Protein AF-A0A7Y0BW74-F1 (afdb_monomer_lite)

Secondary structure (DSSP, 8-state):
----HHHHHHHHHHH-TTSHHHHHHHHHHHHHHHHH-TTTTT----HHHHIIIIIHHHHHHHHTTPPP--S-PPPPTHHHHHHHHHHHHHHHHT-GGGBSSPPP---SHHHHHHHH-TT-EEEEEE-TTS-EEEEEE-TTS-EEEEEEEPP-TT--TTSPPPSEEEEETTEEEEEE-S-SSB-GGGG-S--EEEEE-TTSPTTSTHHHHHHHHHHHHHHTT-EEPPPTT---HHHHHHHHHHHHHHHHHHT--TTB---HHHHH-BTTTTBPPPP-BTT-HHHHHHHHHHHHHHHHGGG---EEETTTTEEE-TT--B--HHHHHHHHHHSHHHHTT--HHHHHHHHHHHHHHHHHHHHTTSS---SSTTHHHHHHHHHHH-HHHHTT-BS-----------------PPPP------------------

Structure (mmCIF, N/CA/C/O backbone):
data_AF-A0A7Y0BW74-F1
#
_entry.id   AF-A0A7Y0BW74-F1
#
loop_
_atom_site.group_PDB
_atom_site.id
_atom_site.type_symbol
_atom_site.label_atom_id
_atom_site.label_alt_id
_atom_site.label_comp_id
_atom_site.label_asym_id
_atom_site.label_entity_id
_atom_site.label_seq_id
_atom_site.pdbx_PDB_ins_code
_atom_site.Cartn_x
_atom_site.Cartn_y
_atom_site.Cartn_z
_atom_site.occupancy
_atom_site.B_iso_or_equiv
_atom_site.auth_seq_id
_atom_site.auth_comp_id
_atom_site.auth_asym_id
_atom_site.auth_atom_id
_atom_site.pdbx_PDB_model_num
ATOM 1 N N . MET A 1 1 ? -33.503 -13.920 -23.268 1.00 33.66 1 MET A N 1
ATOM 2 C CA . MET A 1 1 ? -33.646 -12.452 -23.227 1.00 33.66 1 MET A CA 1
ATOM 3 C C . MET A 1 1 ? -32.477 -11.934 -22.401 1.00 33.66 1 MET A C 1
ATOM 5 O O . MET A 1 1 ? -32.473 -12.160 -21.200 1.00 33.66 1 MET A O 1
ATOM 9 N N . LEU A 1 2 ? -31.432 -11.406 -23.042 1.00 33.75 2 LEU A N 1
ATOM 10 C CA . LEU A 1 2 ? -30.313 -10.749 -22.356 1.00 33.75 2 LEU A CA 1
ATOM 11 C C . LEU A 1 2 ? -30.739 -9.292 -22.144 1.00 33.75 2 LEU A C 1
ATOM 13 O O . LEU A 1 2 ? -30.884 -8.572 -23.126 1.00 33.75 2 LEU A O 1
ATOM 17 N N . GLN A 1 3 ? -31.030 -8.896 -20.904 1.00 40.38 3 GLN A N 1
ATOM 18 C CA . GLN A 1 3 ? -31.227 -7.481 -20.572 1.00 40.38 3 GLN A CA 1
ATOM 19 C C . GLN A 1 3 ? -29.899 -6.744 -20.764 1.00 40.38 3 GLN A C 1
ATOM 21 O O . GLN A 1 3 ? -28.844 -7.281 -20.417 1.00 40.38 3 GLN A O 1
ATOM 26 N N . ALA A 1 4 ? -29.936 -5.537 -21.329 1.00 51.66 4 ALA A N 1
ATOM 27 C CA . ALA A 1 4 ? -28.738 -4.715 -21.474 1.00 51.66 4 ALA A CA 1
ATOM 28 C C . ALA A 1 4 ? -28.163 -4.370 -20.085 1.00 51.66 4 ALA A C 1
ATOM 30 O O . ALA A 1 4 ? -28.917 -4.182 -19.128 1.00 51.66 4 ALA A O 1
ATOM 31 N N . ALA A 1 5 ? -26.834 -4.264 -19.956 1.00 46.50 5 ALA A N 1
ATOM 32 C CA . ALA A 1 5 ? -26.169 -3.949 -18.680 1.00 46.50 5 ALA A CA 1
ATOM 33 C C . ALA A 1 5 ? -26.706 -2.652 -18.032 1.00 46.50 5 ALA A C 1
ATOM 35 O O . ALA A 1 5 ? -26.810 -2.542 -16.810 1.00 46.50 5 ALA A O 1
ATOM 36 N N . GLU A 1 6 ? -27.136 -1.708 -18.866 1.00 47.06 6 GLU A N 1
ATOM 37 C CA . GLU A 1 6 ? -27.760 -0.437 -18.492 1.00 47.06 6 GLU A CA 1
ATOM 38 C C . GLU A 1 6 ? -29.137 -0.628 -17.824 1.00 47.06 6 GLU A C 1
ATOM 40 O O . GLU A 1 6 ? -29.466 0.056 -16.853 1.00 47.06 6 GLU A O 1
ATOM 45 N N . GLU A 1 7 ? -29.927 -1.611 -18.269 1.00 53.19 7 GLU A N 1
ATOM 46 C CA . GLU A 1 7 ? -31.225 -1.951 -17.670 1.00 53.19 7 GLU A CA 1
ATOM 47 C C . GLU A 1 7 ? -31.065 -2.648 -16.317 1.00 53.19 7 GLU A C 1
ATOM 49 O O . GLU A 1 7 ? -31.866 -2.427 -15.400 1.00 53.19 7 GLU A O 1
ATOM 54 N N . VAL A 1 8 ? -30.016 -3.464 -16.171 1.00 58.16 8 VAL A N 1
ATOM 55 C CA . VAL A 1 8 ? -29.665 -4.127 -14.908 1.00 58.16 8 VAL A CA 1
ATOM 56 C C . VAL A 1 8 ? -29.240 -3.084 -13.879 1.00 58.16 8 VAL A C 1
ATOM 58 O O . VAL A 1 8 ? -29.783 -3.066 -12.773 1.00 58.16 8 VAL A O 1
ATOM 61 N N . LEU A 1 9 ? -28.347 -2.162 -14.252 1.00 56.31 9 LEU A N 1
ATOM 62 C CA . LEU A 1 9 ? -27.897 -1.092 -13.366 1.00 56.31 9 LEU A CA 1
ATOM 63 C C . LEU A 1 9 ? -29.050 -0.166 -12.958 1.00 5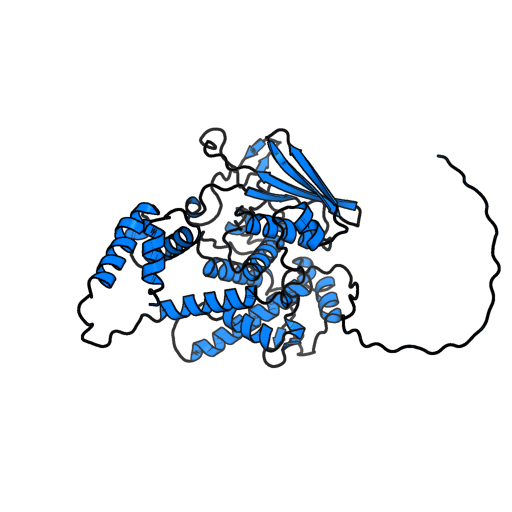6.31 9 LEU A C 1
ATOM 65 O O . LEU A 1 9 ? -29.216 0.116 -11.774 1.00 56.31 9 LEU A O 1
ATOM 69 N N . ALA A 1 10 ? -29.900 0.250 -13.899 1.00 57.62 10 ALA A N 1
ATOM 70 C CA . ALA A 1 10 ? -31.044 1.105 -13.588 1.00 57.62 10 ALA A CA 1
ATOM 71 C C . ALA A 1 10 ? -32.120 0.385 -12.751 1.00 57.62 10 ALA A C 1
ATOM 73 O O . ALA A 1 10 ? -32.849 1.010 -11.977 1.00 57.62 10 ALA A O 1
ATOM 74 N N . THR A 1 11 ? -32.239 -0.939 -12.881 1.00 63.84 11 THR A N 1
ATOM 75 C CA . THR A 1 11 ? -33.122 -1.753 -12.033 1.00 63.84 11 THR A CA 1
ATOM 76 C C . THR A 1 11 ? -32.561 -1.901 -10.624 1.00 63.84 11 THR A C 1
ATOM 78 O O . THR A 1 11 ? -33.311 -1.757 -9.656 1.00 63.84 11 THR A O 1
ATOM 81 N N . LEU A 1 12 ? -31.253 -2.113 -10.485 1.00 57.25 12 LEU A N 1
ATOM 82 C CA . LEU A 1 12 ? -30.584 -2.170 -9.187 1.00 57.25 12 LEU A CA 1
ATOM 83 C C . LEU A 1 12 ? -30.598 -0.809 -8.486 1.00 57.25 12 LEU A C 1
ATOM 85 O O . LEU A 1 12 ? -30.953 -0.755 -7.316 1.00 57.25 12 LEU A O 1
ATOM 89 N N . ALA A 1 13 ? -30.355 0.289 -9.203 1.00 62.06 13 ALA A N 1
ATOM 90 C CA . ALA A 1 13 ? -30.433 1.645 -8.660 1.00 62.06 13 ALA A CA 1
ATOM 91 C C . ALA A 1 13 ? -31.820 1.985 -8.089 1.00 62.06 13 ALA A C 1
ATOM 93 O O . ALA A 1 13 ? -31.925 2.667 -7.076 1.00 62.06 13 ALA A O 1
ATOM 94 N N . LYS A 1 14 ? -32.893 1.464 -8.699 1.00 58.03 14 LYS A N 1
ATOM 95 C CA . LYS A 1 14 ? -34.271 1.657 -8.224 1.00 58.03 14 LYS A CA 1
ATOM 96 C C . LYS A 1 14 ? -34.649 0.748 -7.051 1.00 58.03 14 LYS A C 1
ATOM 98 O O . LYS A 1 14 ? -35.427 1.149 -6.193 1.00 58.03 14 LYS A O 1
ATOM 103 N N . THR A 1 15 ? -34.200 -0.505 -7.067 1.00 62.25 15 THR A N 1
ATOM 104 C CA . THR A 1 15 ? -34.690 -1.545 -6.139 1.00 62.25 15 THR A CA 1
ATOM 105 C C . THR A 1 15 ? -33.768 -1.783 -4.949 1.00 62.25 15 THR A C 1
ATOM 107 O O . THR A 1 15 ? -34.232 -2.219 -3.898 1.00 62.25 15 THR A O 1
ATOM 110 N N . LYS A 1 16 ? -32.471 -1.510 -5.112 1.00 66.44 16 LYS A N 1
ATOM 111 C CA . LYS A 1 16 ? -31.407 -1.681 -4.119 1.00 66.44 16 LYS A CA 1
ATOM 112 C C . LYS A 1 16 ? -30.369 -0.554 -4.267 1.00 66.44 16 LYS A C 1
ATOM 114 O O . LYS A 1 16 ? -29.221 -0.842 -4.610 1.00 66.44 16 LYS A O 1
ATOM 119 N N . PRO A 1 17 ? -30.751 0.712 -4.019 1.00 56.50 17 PRO A N 1
ATOM 120 C CA . PRO A 1 17 ? -29.848 1.858 -4.168 1.00 56.50 17 PRO A CA 1
ATOM 121 C C . PRO A 1 17 ? -28.580 1.725 -3.311 1.00 56.50 17 PRO A C 1
ATOM 123 O O . PRO A 1 17 ? -27.503 2.142 -3.718 1.00 56.50 17 PRO A O 1
ATOM 126 N N . GLU A 1 18 ? -28.686 1.037 -2.172 1.00 59.88 18 GLU A N 1
ATOM 127 C CA . GLU A 1 18 ? -27.579 0.812 -1.241 1.00 59.88 18 GLU A CA 1
ATOM 128 C C . GLU A 1 18 ? -26.576 -0.271 -1.675 1.00 59.88 18 GLU A C 1
ATOM 130 O O . GLU A 1 18 ? -25.562 -0.475 -1.008 1.00 59.88 18 GLU A O 1
ATOM 135 N N . ALA A 1 19 ? -26.839 -1.006 -2.760 1.00 67.88 19 ALA A N 1
ATOM 136 C CA . ALA A 1 19 ? -25.950 -2.077 -3.197 1.00 67.88 19 ALA A CA 1
ATOM 137 C C . ALA A 1 19 ? -24.582 -1.517 -3.624 1.00 67.88 19 ALA A C 1
ATOM 139 O O . ALA A 1 19 ? -24.509 -0.577 -4.413 1.00 67.88 19 ALA A O 1
ATOM 140 N N . GLY A 1 20 ? -23.485 -2.147 -3.189 1.00 57.31 20 GLY A N 1
ATOM 141 C CA . GLY A 1 20 ? -22.126 -1.661 -3.472 1.00 57.31 20 GLY A CA 1
ATOM 142 C C . GLY A 1 20 ? -21.785 -1.520 -4.964 1.00 57.31 20 GLY A C 1
ATOM 143 O O . GLY A 1 20 ? -20.945 -0.705 -5.330 1.00 57.31 20 GLY A O 1
ATOM 144 N N . LEU A 1 21 ? -22.444 -2.273 -5.853 1.00 59.53 21 LEU A N 1
ATOM 145 C CA . LEU A 1 21 ? -22.320 -2.094 -7.309 1.00 59.53 21 LEU A CA 1
ATOM 146 C C . LEU A 1 21 ? -22.989 -0.795 -7.797 1.00 59.53 21 LEU A C 1
ATOM 148 O O . LEU A 1 21 ? -22.455 -0.111 -8.663 1.00 59.53 21 LEU A O 1
ATOM 152 N N . VAL A 1 22 ? -24.146 -0.448 -7.227 1.00 56.69 22 VAL A N 1
ATOM 153 C CA . VAL A 1 22 ? -24.892 0.774 -7.553 1.00 56.69 22 VAL A CA 1
ATOM 154 C C . VAL A 1 22 ? -24.129 1.997 -7.061 1.00 56.69 22 VAL A C 1
ATOM 156 O O . VAL A 1 22 ? -23.931 2.927 -7.835 1.00 56.69 22 VAL A O 1
ATOM 159 N N . LYS A 1 23 ? -23.618 1.960 -5.825 1.00 58.69 23 LYS A N 1
ATOM 160 C CA . LYS A 1 23 ? -22.783 3.034 -5.264 1.00 58.69 23 LYS A CA 1
ATOM 161 C C . LYS A 1 23 ? -21.541 3.300 -6.113 1.00 58.69 23 LYS A C 1
ATOM 163 O O . LYS A 1 23 ? -21.255 4.446 -6.439 1.00 58.69 23 LYS A O 1
ATOM 168 N N . ARG A 1 24 ? -20.859 2.239 -6.563 1.00 57.59 24 ARG A N 1
ATOM 169 C CA . ARG A 1 24 ? -19.709 2.343 -7.478 1.00 57.59 24 ARG A CA 1
ATOM 170 C C . ARG A 1 24 ? -20.079 2.985 -8.814 1.00 57.59 24 ARG A C 1
ATOM 172 O O . ARG A 1 24 ? -19.403 3.906 -9.257 1.00 57.59 24 ARG A O 1
ATOM 179 N N . ALA A 1 25 ? -21.175 2.556 -9.434 1.00 60.97 25 ALA A N 1
ATOM 180 C CA . ALA A 1 25 ? -21.630 3.156 -10.685 1.00 60.97 25 ALA A CA 1
ATOM 181 C C . ALA A 1 25 ? -22.036 4.633 -10.520 1.00 60.97 25 ALA A C 1
ATOM 183 O O . ALA A 1 25 ? -21.760 5.453 -11.392 1.00 60.97 25 ALA A O 1
ATOM 184 N N . ILE A 1 26 ? -22.655 4.987 -9.391 1.00 66.25 26 ILE A N 1
ATOM 185 C CA . ILE A 1 26 ? -23.014 6.368 -9.052 1.00 66.25 26 ILE A CA 1
ATOM 186 C C . ILE A 1 26 ? -21.767 7.230 -8.864 1.00 66.25 26 ILE A C 1
ATOM 188 O O . ILE A 1 26 ? -21.727 8.331 -9.408 1.00 66.25 26 ILE A O 1
ATOM 192 N N . ALA A 1 27 ? -20.748 6.734 -8.157 1.00 59.88 27 ALA A N 1
ATOM 193 C CA . ALA A 1 27 ? -19.484 7.443 -7.972 1.00 59.88 27 ALA A CA 1
ATOM 194 C C . ALA A 1 27 ? -18.805 7.748 -9.320 1.00 59.88 27 ALA A C 1
ATOM 196 O O . ALA A 1 27 ? -18.404 8.885 -9.566 1.00 59.88 27 ALA A O 1
ATOM 197 N N . VAL A 1 28 ? -18.787 6.780 -10.245 1.00 62.31 28 VAL A N 1
ATOM 198 C CA . VAL A 1 28 ? -18.256 6.974 -11.608 1.00 62.31 28 VAL A CA 1
ATOM 199 C C . VAL A 1 28 ? -19.050 8.038 -12.377 1.00 62.31 28 VAL A C 1
ATOM 201 O O . VAL A 1 28 ? -18.468 8.934 -12.989 1.00 62.31 28 VAL A O 1
ATOM 204 N N . ILE A 1 29 ? -20.386 7.990 -12.319 1.00 65.56 29 ILE A N 1
ATOM 205 C CA . ILE A 1 29 ? -21.251 8.989 -12.968 1.00 65.56 29 ILE A CA 1
ATOM 206 C C . ILE A 1 29 ? -21.039 10.380 -12.350 1.00 65.56 29 ILE A C 1
ATOM 208 O O . ILE A 1 29 ? -20.969 11.373 -13.077 1.00 65.56 29 ILE A O 1
ATOM 212 N N . ARG A 1 30 ? -20.907 10.469 -11.020 1.00 71.56 30 ARG A N 1
ATOM 213 C CA . ARG A 1 30 ? -20.636 11.717 -10.292 1.00 71.56 30 ARG A CA 1
ATOM 214 C C . ARG A 1 30 ? -19.320 12.337 -10.743 1.00 71.56 30 ARG A C 1
ATOM 216 O O . ARG A 1 30 ? -19.302 13.523 -11.075 1.00 71.56 30 ARG A O 1
ATOM 223 N N . ALA A 1 31 ? -18.252 11.544 -10.769 1.00 62.69 31 ALA A N 1
ATOM 224 C CA . ALA A 1 31 ? -16.931 11.988 -11.196 1.00 62.69 31 ALA A CA 1
ATOM 225 C C . ALA A 1 31 ? -16.982 12.547 -12.626 1.00 62.69 31 ALA A C 1
ATOM 227 O O . ALA A 1 31 ? -16.576 13.686 -12.861 1.00 62.69 31 ALA A O 1
ATOM 228 N N . TRP A 1 32 ? -17.614 11.813 -13.549 1.00 72.56 32 TRP A N 1
ATOM 229 C CA . TRP A 1 32 ? -17.764 12.244 -14.938 1.00 72.56 32 TRP A CA 1
ATOM 230 C C . TRP A 1 32 ? -18.530 13.569 -15.073 1.00 72.56 32 TRP A C 1
ATOM 232 O O . TRP A 1 32 ? -18.088 14.473 -15.788 1.00 72.56 32 TRP A O 1
ATOM 242 N N . LEU A 1 33 ? -19.658 13.714 -14.365 1.00 70.06 33 LEU A N 1
ATOM 243 C CA . LEU A 1 33 ? -20.484 14.926 -14.410 1.00 70.06 33 LEU A CA 1
ATOM 244 C C . LEU A 1 33 ? -19.724 16.156 -13.901 1.00 70.06 33 LEU A C 1
ATOM 246 O O . LEU A 1 33 ? -19.844 17.229 -14.491 1.00 70.06 33 LEU A O 1
ATOM 250 N N . ARG A 1 34 ? -18.930 16.016 -12.835 1.00 68.00 34 ARG A N 1
ATOM 251 C CA . ARG A 1 34 ? -18.133 17.118 -12.269 1.00 68.00 34 ARG A CA 1
ATOM 252 C C . ARG A 1 34 ? -16.980 17.539 -13.175 1.00 68.00 34 ARG A C 1
ATOM 254 O O . ARG A 1 34 ? -16.661 18.725 -13.242 1.00 68.00 34 ARG A O 1
ATOM 261 N N . GLU A 1 35 ? -16.377 16.582 -13.869 1.00 67.06 35 GLU A N 1
ATOM 262 C CA . GLU A 1 35 ? -15.275 16.832 -14.794 1.00 67.06 35 GLU A CA 1
ATOM 263 C C . GLU A 1 35 ? -15.744 17.533 -16.078 1.00 67.06 35 GLU A C 1
ATOM 265 O O . GLU A 1 35 ? -15.104 18.477 -16.543 1.00 67.06 35 GLU A O 1
ATOM 270 N N . HIS A 1 36 ? -16.889 17.121 -16.629 1.00 68.81 36 HIS A N 1
ATOM 271 C CA . HIS A 1 36 ? -17.307 17.525 -17.976 1.00 68.81 36 HIS A CA 1
ATOM 272 C C . HIS A 1 36 ? -18.363 18.627 -18.006 1.00 68.81 36 HIS A C 1
ATOM 274 O O . HIS A 1 36 ? -18.566 19.261 -19.043 1.00 68.81 36 HIS A O 1
ATOM 280 N N . ILE A 1 37 ? -19.043 18.883 -16.888 1.00 66.69 37 ILE A N 1
ATOM 281 C CA . ILE A 1 37 ? -20.088 19.900 -16.814 1.00 66.69 37 ILE A CA 1
ATOM 282 C C . ILE A 1 37 ? -19.661 20.960 -15.793 1.00 66.69 37 ILE A C 1
ATOM 284 O O . ILE A 1 37 ? -19.783 20.743 -14.585 1.00 66.69 37 ILE A O 1
ATOM 288 N N . PRO A 1 38 ? -19.217 22.150 -16.250 1.00 63.53 38 PRO A N 1
ATOM 289 C CA . PRO A 1 38 ? -18.723 23.217 -15.375 1.00 63.53 38 PRO A CA 1
ATOM 290 C C . PRO A 1 38 ? -19.700 23.629 -14.268 1.00 63.53 38 PRO A C 1
ATOM 292 O O . PRO A 1 38 ? -19.272 24.056 -13.199 1.00 63.53 38 PRO A O 1
ATOM 295 N N . ALA A 1 39 ? -21.007 23.471 -14.503 1.00 66.44 39 ALA A N 1
ATOM 296 C CA . ALA A 1 39 ? -22.043 23.744 -13.514 1.00 66.44 39 ALA A CA 1
ATOM 297 C C . ALA A 1 39 ? -22.005 22.783 -12.310 1.00 66.44 39 ALA A C 1
ATOM 299 O O . ALA A 1 39 ? -22.380 23.193 -11.217 1.00 66.44 39 ALA A O 1
ATOM 300 N N . PHE A 1 40 ? -21.537 21.540 -12.481 1.00 62.34 40 PHE A N 1
ATOM 301 C CA . PHE A 1 40 ? -21.518 20.516 -11.429 1.00 62.34 40 PHE A CA 1
ATOM 302 C C . PHE A 1 40 ? -20.201 20.433 -10.656 1.00 62.34 40 PHE A C 1
ATOM 304 O O . PHE A 1 40 ? -20.177 19.820 -9.592 1.00 62.34 40 PHE A O 1
ATOM 311 N N . LYS A 1 41 ? -19.138 21.102 -11.120 1.00 59.66 41 LYS A N 1
ATOM 312 C CA . LYS A 1 41 ? -17.783 21.049 -10.543 1.00 59.66 41 LYS A CA 1
ATOM 313 C C . LYS A 1 41 ? -17.720 21.311 -9.027 1.00 59.66 41 LYS A C 1
ATOM 315 O O . LYS A 1 41 ? -16.879 20.728 -8.358 1.00 59.66 41 LYS A O 1
ATOM 320 N N . ASN A 1 42 ? -18.630 22.134 -8.495 1.00 58.31 42 ASN A N 1
ATOM 321 C CA . ASN A 1 42 ? -18.670 22.527 -7.078 1.00 58.31 42 ASN A CA 1
ATOM 322 C C . ASN A 1 42 ? -19.998 22.173 -6.375 1.00 58.31 42 ASN A C 1
ATOM 324 O O . ASN A 1 42 ? -20.281 22.702 -5.301 1.00 58.31 42 ASN A O 1
ATOM 328 N N . LEU A 1 43 ? -20.854 21.345 -6.984 1.00 55.44 43 LEU A N 1
ATOM 329 C CA . LEU A 1 43 ? -22.141 20.971 -6.391 1.00 55.44 43 LEU A CA 1
ATOM 330 C C . LEU A 1 43 ? -22.002 19.693 -5.552 1.00 55.44 43 LEU A C 1
ATOM 332 O O . LEU A 1 43 ? -21.530 18.651 -6.025 1.00 55.44 43 LEU A O 1
ATOM 336 N N . ALA A 1 44 ? -22.462 19.769 -4.302 1.00 56.78 44 ALA A N 1
ATOM 337 C CA . ALA A 1 44 ? -22.776 18.582 -3.519 1.00 56.78 44 ALA A CA 1
ATOM 338 C C . ALA A 1 44 ? -23.921 17.851 -4.232 1.00 56.78 44 ALA A C 1
ATOM 340 O O . ALA A 1 44 ? -24.967 18.449 -4.474 1.00 56.78 44 ALA A O 1
ATOM 341 N N . MET A 1 45 ? -23.695 16.598 -4.629 1.00 63.88 45 MET A N 1
ATOM 342 C CA . MET A 1 45 ? -24.645 15.832 -5.436 1.00 63.88 45 MET A CA 1
ATOM 343 C C . MET A 1 45 ? -24.824 14.464 -4.789 1.00 63.88 45 MET A C 1
ATOM 345 O O . MET A 1 45 ? -23.916 13.629 -4.829 1.00 63.88 45 MET A O 1
ATOM 349 N N . THR A 1 46 ? -25.967 14.260 -4.138 1.00 65.81 46 THR A N 1
ATOM 350 C CA . THR A 1 46 ? -26.237 13.037 -3.370 1.00 65.81 46 THR A CA 1
ATOM 351 C C . THR A 1 46 ? -26.503 11.850 -4.297 1.00 65.81 46 THR A C 1
ATOM 353 O O . THR A 1 46 ? -26.893 12.033 -5.453 1.00 65.81 46 THR A O 1
ATOM 356 N N . ASP A 1 47 ? -26.301 10.623 -3.805 1.00 56.56 47 ASP A N 1
ATOM 357 C CA . ASP A 1 47 ? -26.612 9.394 -4.555 1.00 56.56 47 ASP A CA 1
ATOM 358 C C . ASP A 1 47 ? -28.066 9.407 -5.069 1.00 56.56 47 ASP A C 1
ATOM 360 O O . ASP A 1 47 ? -28.317 9.129 -6.243 1.00 56.56 47 ASP A O 1
ATOM 364 N N . ASP A 1 48 ? -29.014 9.842 -4.231 1.00 56.88 48 ASP A N 1
ATOM 365 C CA . ASP A 1 48 ? -30.438 9.957 -4.574 1.00 56.88 48 ASP A CA 1
ATOM 366 C C . ASP A 1 48 ? -30.712 10.961 -5.701 1.00 56.88 48 ASP A C 1
ATOM 368 O O . ASP A 1 48 ? -31.552 10.714 -6.576 1.00 56.88 48 ASP A O 1
ATOM 372 N N . GLU A 1 49 ? -30.005 12.095 -5.718 1.00 59.62 49 GLU A N 1
ATOM 373 C CA . GLU A 1 49 ? -30.125 13.071 -6.800 1.00 59.62 49 GLU A CA 1
ATOM 374 C C . GLU A 1 49 ? -29.589 12.511 -8.117 1.00 59.62 49 GLU A C 1
ATOM 376 O O . GLU A 1 49 ? -30.198 12.737 -9.166 1.00 59.62 49 GLU A O 1
ATOM 381 N N . ILE A 1 50 ? -28.506 11.731 -8.074 1.00 64.00 50 ILE A N 1
ATOM 382 C CA . ILE A 1 50 ? -27.930 11.085 -9.259 1.00 64.00 50 ILE A CA 1
ATOM 383 C C . ILE A 1 50 ? -28.875 10.019 -9.809 1.00 64.00 50 ILE A C 1
ATOM 385 O O . ILE A 1 50 ? -29.195 10.020 -11.005 1.00 64.00 50 ILE A O 1
ATOM 389 N N . ILE A 1 51 ? -29.384 9.151 -8.932 1.00 56.81 51 ILE A N 1
ATOM 390 C CA . ILE A 1 51 ? -30.353 8.115 -9.291 1.00 56.81 51 ILE A CA 1
ATOM 391 C C . ILE A 1 51 ? -31.585 8.756 -9.936 1.00 56.81 51 ILE A C 1
ATOM 393 O O . ILE A 1 51 ? -31.999 8.365 -11.029 1.00 56.81 51 ILE A O 1
ATOM 397 N N . THR A 1 52 ? -32.147 9.780 -9.296 1.00 52.09 52 THR A N 1
ATOM 398 C CA . THR A 1 52 ? -33.433 10.354 -9.704 1.00 52.09 52 THR A CA 1
ATOM 399 C C . THR A 1 52 ? -33.328 11.242 -10.940 1.00 52.09 52 THR A C 1
ATOM 401 O O . THR A 1 52 ? -34.230 11.222 -11.779 1.00 52.09 52 THR A O 1
ATOM 404 N N . ARG A 1 53 ? -32.254 12.031 -11.077 1.00 54.03 53 ARG A N 1
ATOM 405 C CA . ARG A 1 53 ? -32.132 13.033 -12.151 1.00 54.03 53 ARG A CA 1
ATOM 406 C C . ARG A 1 53 ? -31.388 12.541 -13.384 1.00 54.03 53 ARG A C 1
ATOM 408 O O . ARG A 1 53 ? -31.600 13.107 -14.452 1.00 54.03 53 ARG A O 1
ATOM 415 N N . PHE A 1 54 ? -30.558 11.506 -13.263 1.00 61.88 54 PHE A N 1
ATOM 416 C CA . PHE A 1 54 ? -29.725 11.037 -14.372 1.00 61.88 54 PHE A CA 1
ATOM 417 C C . PHE A 1 54 ? -29.998 9.573 -14.725 1.00 61.88 54 PHE A C 1
ATOM 419 O O . PHE A 1 54 ? -30.275 9.274 -15.885 1.00 61.88 54 PHE A O 1
ATOM 426 N N . ILE A 1 55 ? -30.019 8.667 -13.742 1.00 63.25 55 ILE A N 1
ATOM 427 C CA . ILE A 1 55 ? -30.145 7.222 -14.010 1.00 63.25 55 ILE A CA 1
ATOM 428 C C . ILE A 1 55 ? -31.582 6.835 -14.405 1.00 63.25 55 ILE A C 1
ATOM 430 O O . ILE A 1 55 ? -31.793 6.179 -15.428 1.00 63.25 55 ILE A O 1
ATOM 434 N N . LEU A 1 56 ? -32.595 7.256 -13.639 1.00 62.03 56 LEU A N 1
ATOM 435 C CA . LEU A 1 56 ? -33.999 6.936 -13.939 1.00 62.03 56 LEU A CA 1
ATOM 436 C C . LEU A 1 56 ? -34.505 7.563 -15.258 1.00 62.03 56 LEU A C 1
ATOM 438 O O . LEU A 1 56 ? -35.211 6.871 -16.001 1.00 62.03 56 LEU A O 1
ATOM 442 N N . PRO A 1 57 ? -34.157 8.817 -15.614 1.00 55.91 57 PRO A N 1
ATOM 443 C CA . PRO A 1 57 ? -34.541 9.396 -16.901 1.00 55.91 57 PRO A CA 1
ATOM 444 C C . PRO A 1 57 ? -33.857 8.728 -18.099 1.00 55.91 57 PRO A C 1
ATOM 446 O O . PRO A 1 57 ? -34.518 8.516 -19.116 1.00 55.91 57 PRO A O 1
ATOM 449 N N . ALA A 1 58 ? -32.582 8.337 -17.977 1.00 56.53 58 ALA A N 1
ATOM 450 C CA . ALA A 1 58 ? -31.859 7.619 -19.031 1.00 56.53 58 ALA A CA 1
ATOM 451 C C . ALA A 1 58 ? -32.503 6.257 -19.341 1.00 56.53 58 ALA A C 1
ATOM 453 O O . ALA A 1 58 ? -32.723 5.923 -20.504 1.00 56.53 58 ALA A O 1
ATOM 454 N N . ARG A 1 59 ? -32.932 5.520 -18.308 1.00 56.09 59 ARG A N 1
ATOM 455 C CA . ARG A 1 59 ? -33.712 4.282 -18.470 1.00 56.09 59 ARG A CA 1
ATOM 456 C C . ARG A 1 59 ? -35.007 4.512 -19.251 1.00 56.09 59 ARG A C 1
ATOM 458 O O . ARG A 1 59 ? -35.297 3.772 -20.183 1.00 56.09 59 ARG A O 1
ATOM 465 N N . LYS A 1 60 ? -35.772 5.553 -18.904 1.00 55.41 60 LYS A N 1
ATOM 466 C CA . LYS A 1 60 ? -37.030 5.889 -19.593 1.00 55.41 60 LYS A CA 1
ATOM 467 C C . LYS A 1 60 ? -36.807 6.231 -21.074 1.00 55.41 60 LYS A C 1
ATOM 469 O O . LYS A 1 60 ? -37.695 5.999 -21.889 1.00 55.41 60 LYS A O 1
ATOM 474 N N . HIS A 1 61 ? -35.639 6.771 -21.421 1.00 52.84 61 HIS A N 1
ATOM 475 C CA . HIS A 1 61 ? -35.249 7.056 -22.802 1.00 52.84 61 HIS A CA 1
ATOM 476 C C . HIS A 1 61 ? -34.942 5.778 -23.607 1.00 52.84 61 HIS A C 1
ATOM 478 O O . HIS A 1 61 ? -35.312 5.693 -24.776 1.00 52.84 61 HIS A O 1
ATOM 484 N N . ILE A 1 62 ? -34.338 4.771 -22.968 1.00 53.19 62 ILE A N 1
ATOM 485 C CA . ILE A 1 62 ? -34.030 3.459 -23.564 1.00 53.19 62 ILE A CA 1
ATOM 486 C C . ILE A 1 62 ? -35.301 2.603 -23.697 1.00 53.19 62 ILE A C 1
ATOM 488 O O . ILE A 1 62 ? -35.586 2.084 -24.772 1.00 53.19 62 ILE A O 1
ATOM 492 N N . GLU A 1 63 ? -36.124 2.533 -22.644 1.00 53.09 63 GLU A N 1
ATOM 493 C CA . GLU A 1 63 ? -37.408 1.808 -22.647 1.00 53.09 63 GLU A CA 1
ATOM 494 C C . GLU A 1 63 ? -38.446 2.442 -23.594 1.00 53.09 63 GLU A C 1
ATOM 496 O O . GLU A 1 63 ? -39.375 1.773 -24.043 1.00 53.09 63 GLU A O 1
ATOM 501 N N . GLY A 1 64 ? -38.301 3.737 -23.896 1.00 50.91 64 GLY A N 1
ATOM 502 C CA . GLY A 1 64 ? -39.211 4.499 -24.750 1.00 50.91 64 GLY A CA 1
ATOM 503 C C . GLY A 1 64 ? -38.879 4.488 -26.244 1.00 50.91 64 GLY A C 1
ATOM 504 O O . GLY A 1 64 ? -39.663 5.047 -27.006 1.00 50.91 64 GLY A O 1
ATOM 505 N N . GLY A 1 65 ? -37.753 3.894 -26.663 1.00 43.66 65 GLY A N 1
ATOM 506 C CA . GLY A 1 65 ? -37.290 3.932 -28.054 1.00 43.66 65 GLY A CA 1
ATOM 507 C C . GLY A 1 65 ? -37.061 5.366 -28.545 1.00 43.66 65 GLY A C 1
ATOM 508 O O . GLY A 1 65 ? -37.888 5.925 -29.263 1.00 43.66 65 GLY A O 1
ATOM 509 N N . GLY A 1 66 ? -35.951 5.988 -28.133 1.00 42.84 66 GLY A N 1
ATOM 510 C CA . GLY A 1 66 ? -35.535 7.296 -28.654 1.00 42.84 66 GLY A CA 1
ATOM 511 C C . GLY A 1 66 ? -35.418 7.305 -30.191 1.00 42.84 66 GLY A C 1
ATOM 512 O O . GLY A 1 66 ? -35.137 6.261 -30.784 1.00 42.84 66 GLY A O 1
ATOM 513 N N . PRO A 1 67 ? -35.653 8.455 -30.857 1.00 36.97 67 PRO A N 1
ATOM 514 C CA . PRO A 1 67 ? -35.648 8.537 -32.316 1.00 36.97 67 PRO A CA 1
ATOM 515 C C . PRO A 1 67 ? -34.300 8.083 -32.887 1.00 36.97 67 PRO A C 1
ATOM 517 O O . PRO A 1 67 ? -33.250 8.427 -32.343 1.00 36.97 67 PRO A O 1
ATOM 520 N N . GLU A 1 68 ? -34.343 7.319 -33.985 1.00 35.94 68 GLU A N 1
ATOM 521 C CA . GLU A 1 68 ? -33.153 6.839 -34.694 1.00 35.94 68 GLU A CA 1
ATOM 522 C C . GLU A 1 68 ? -32.148 7.980 -34.930 1.00 35.94 68 GLU A C 1
ATOM 524 O O . GLU A 1 68 ? -32.534 9.048 -35.426 1.00 35.94 68 GLU A O 1
ATOM 529 N N . PRO A 1 69 ? -30.852 7.775 -34.627 1.00 39.28 69 PRO A N 1
ATOM 530 C CA . PRO A 1 69 ? -29.828 8.763 -34.911 1.00 39.28 69 PRO A CA 1
ATOM 531 C C . PRO A 1 69 ? -29.610 8.836 -36.427 1.00 39.28 69 PRO A C 1
ATOM 533 O O . PRO A 1 69 ? -28.854 8.063 -37.016 1.00 39.28 69 PRO A O 1
ATOM 536 N N . GLN A 1 70 ? -30.279 9.786 -37.079 1.00 34.78 70 GLN A N 1
ATOM 537 C CA . GLN A 1 70 ? -29.908 10.215 -38.422 1.00 34.78 70 GLN A CA 1
ATOM 538 C C . GLN A 1 70 ? -28.562 10.942 -38.356 1.00 34.78 70 GLN A C 1
ATOM 540 O O . GLN A 1 70 ? -28.462 12.050 -37.834 1.00 34.78 70 GLN A O 1
ATOM 545 N N . GLY A 1 71 ? -27.535 10.315 -38.928 1.00 32.69 71 GLY A N 1
ATOM 546 C CA . GLY A 1 71 ? -26.212 10.905 -39.128 1.00 32.69 71 GLY A CA 1
ATOM 547 C C . GLY A 1 71 ? -25.166 10.345 -38.169 1.00 32.69 71 GLY A C 1
ATOM 548 O O . GLY A 1 71 ? -25.281 10.489 -36.956 1.00 32.69 71 GLY A O 1
ATOM 549 N N . GLY A 1 72 ? -24.134 9.711 -38.735 1.00 37.69 72 GLY A N 1
ATOM 550 C CA . GLY A 1 72 ? -23.025 9.078 -38.021 1.00 37.69 72 GLY A CA 1
ATOM 551 C C . GLY A 1 72 ? -22.271 10.028 -37.090 1.00 37.69 72 GLY A C 1
ATOM 552 O O . GLY A 1 72 ? -21.275 10.634 -37.476 1.00 37.69 72 GLY A O 1
ATOM 553 N N . GLN A 1 73 ? -22.733 10.119 -35.849 1.00 32.41 73 GLN A N 1
ATOM 554 C CA . GLN A 1 73 ? -22.003 10.714 -34.739 1.00 32.41 73 GLN A CA 1
ATOM 555 C C . GLN A 1 73 ? -21.094 9.632 -34.129 1.00 32.41 73 GLN A C 1
ATOM 557 O O . GLN A 1 73 ? -21.577 8.544 -33.801 1.00 32.41 73 GLN A O 1
ATOM 562 N N . PRO A 1 74 ? -19.780 9.877 -33.999 1.00 36.16 74 PRO A N 1
ATOM 563 C CA . PRO A 1 74 ? -18.866 8.913 -33.405 1.00 36.16 74 PRO A CA 1
ATOM 564 C C . PRO A 1 74 ? -19.183 8.725 -31.916 1.00 36.16 74 PRO A C 1
ATOM 566 O O . PRO A 1 74 ? -19.319 9.691 -31.169 1.00 36.16 74 PRO A O 1
ATOM 569 N N . VAL A 1 75 ? -19.248 7.469 -31.472 1.00 38.62 75 VAL A N 1
ATOM 570 C CA . VAL A 1 75 ? -19.171 7.115 -30.045 1.00 38.62 75 VAL A CA 1
ATOM 571 C C . VAL A 1 75 ? -17.898 7.748 -29.454 1.00 38.62 75 VAL A C 1
ATOM 573 O O . VAL A 1 75 ? -16.824 7.545 -30.029 1.00 38.62 75 VAL A O 1
ATOM 576 N N . PRO A 1 76 ? -17.972 8.517 -28.349 1.00 36.31 76 PRO A N 1
ATOM 577 C CA . PRO A 1 76 ? -16.822 9.249 -27.824 1.00 36.31 76 PRO A CA 1
ATOM 578 C C . PRO A 1 76 ? -15.682 8.297 -27.430 1.00 36.31 76 PRO A C 1
ATOM 580 O O . PRO A 1 76 ? -15.871 7.352 -26.664 1.00 36.31 76 PRO A O 1
ATOM 583 N N . ALA A 1 77 ? -14.480 8.563 -27.950 1.00 40.78 77 ALA A N 1
ATOM 584 C CA . ALA A 1 77 ? -13.282 7.732 -27.782 1.00 40.78 77 ALA A CA 1
ATOM 585 C C . ALA A 1 77 ? -12.843 7.540 -26.312 1.00 40.78 77 ALA A C 1
ATOM 587 O O . ALA A 1 77 ? -12.211 6.537 -25.994 1.00 40.78 77 ALA A O 1
ATOM 588 N N . PHE A 1 78 ? -13.239 8.443 -25.410 1.00 33.84 78 PHE A N 1
ATOM 589 C CA . PHE A 1 78 ? -12.912 8.400 -23.979 1.00 33.84 78 PHE A CA 1
ATOM 590 C C . PHE A 1 78 ? -13.557 7.238 -23.208 1.00 33.84 78 PHE A C 1
ATOM 592 O O . PHE A 1 78 ? -12.988 6.755 -22.235 1.00 33.84 78 PHE A O 1
ATOM 599 N N . ASN A 1 79 ? -14.715 6.728 -23.644 1.00 41.69 79 ASN A N 1
ATOM 600 C CA . ASN A 1 79 ? -15.329 5.584 -22.958 1.00 41.69 79 ASN A CA 1
ATOM 601 C C . ASN A 1 79 ? -14.550 4.279 -23.225 1.00 41.69 79 ASN A C 1
ATOM 603 O O . ASN A 1 79 ? -14.595 3.338 -22.438 1.00 41.69 79 ASN A O 1
ATOM 607 N N . ARG A 1 80 ? -13.789 4.225 -24.329 1.00 45.31 80 ARG A N 1
ATOM 608 C CA . ARG A 1 80 ? -12.951 3.069 -24.679 1.00 45.31 80 ARG A CA 1
ATOM 609 C C . ARG A 1 80 ? -11.651 3.023 -23.876 1.00 45.31 80 ARG A C 1
ATOM 611 O O . ARG A 1 80 ? -11.244 1.931 -23.499 1.00 45.31 80 ARG A O 1
ATOM 618 N N . THR A 1 81 ? -11.026 4.169 -23.597 1.00 54.38 81 THR A N 1
ATOM 619 C CA . THR A 1 81 ? -9.759 4.230 -22.846 1.00 54.38 81 THR A CA 1
ATOM 620 C C . THR A 1 81 ? 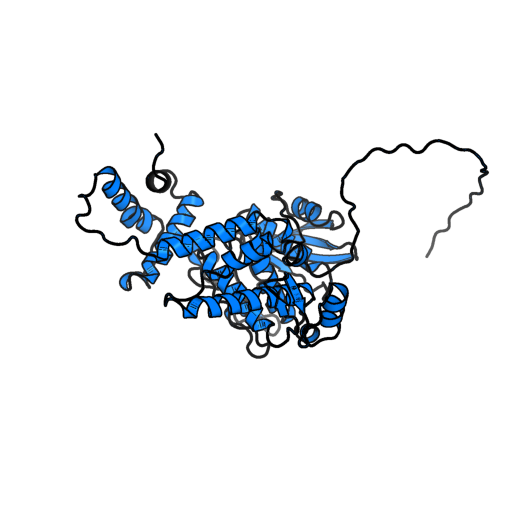-9.949 3.854 -21.377 1.00 54.38 81 THR A C 1
ATOM 622 O O . THR A 1 81 ? -9.184 3.048 -20.863 1.00 54.38 81 THR A O 1
ATOM 625 N N . ASN A 1 82 ? -11.015 4.331 -20.723 1.00 62.97 82 ASN A N 1
ATOM 626 C CA . ASN A 1 82 ? -11.313 3.940 -19.338 1.00 62.97 82 ASN A CA 1
ATOM 627 C C . ASN A 1 82 ? -11.698 2.449 -19.240 1.00 62.97 82 ASN A C 1
ATOM 629 O O . ASN A 1 82 ? -11.208 1.731 -18.377 1.00 62.97 82 ASN A O 1
ATOM 633 N N . THR A 1 83 ? -12.482 1.942 -20.201 1.00 72.50 83 THR A N 1
ATOM 634 C CA . THR A 1 83 ? -12.805 0.503 -20.278 1.00 72.50 83 THR A CA 1
ATOM 635 C C . THR A 1 83 ? -11.547 -0.359 -20.472 1.00 72.50 83 THR A C 1
ATOM 637 O O . THR A 1 83 ? -11.436 -1.429 -19.880 1.00 72.50 83 THR A O 1
ATOM 640 N N . SER A 1 84 ? -10.583 0.096 -21.280 1.00 78.19 84 SER A N 1
ATOM 641 C CA . SER A 1 84 ? -9.301 -0.596 -21.480 1.00 78.19 84 SER A CA 1
ATOM 642 C C . SER A 1 84 ? -8.492 -0.676 -20.185 1.00 78.19 84 SER A C 1
ATOM 644 O O . SER A 1 84 ? -8.114 -1.772 -19.772 1.00 78.19 84 SER A O 1
ATOM 646 N N . ALA A 1 85 ? -8.327 0.454 -19.493 1.00 81.56 85 ALA A N 1
ATOM 647 C CA . ALA A 1 85 ? -7.565 0.517 -18.252 1.00 81.56 85 ALA A CA 1
ATOM 648 C C . ALA A 1 85 ? -8.209 -0.333 -17.143 1.00 81.56 85 ALA A C 1
ATOM 650 O O . ALA A 1 85 ? -7.512 -1.022 -16.400 1.00 81.56 85 ALA A O 1
ATOM 651 N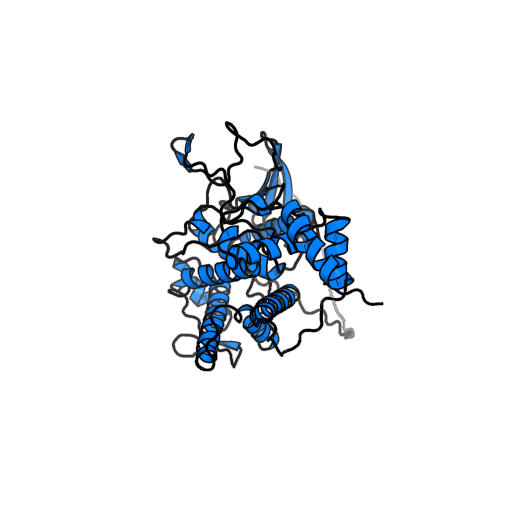 N . GLN A 1 86 ? -9.543 -0.352 -17.068 1.00 85.31 86 GLN A N 1
ATOM 652 C CA . GLN A 1 86 ? -10.291 -1.216 -16.150 1.00 85.31 86 GLN A CA 1
ATOM 653 C C . GLN A 1 86 ? -10.095 -2.704 -16.461 1.00 85.31 86 GLN A C 1
ATOM 655 O O . GLN A 1 86 ? -9.845 -3.490 -15.548 1.00 85.31 86 GLN A O 1
ATOM 660 N N . ASN A 1 87 ? -10.146 -3.097 -17.737 1.00 83.31 87 ASN A N 1
ATOM 661 C CA . ASN A 1 87 ? -9.872 -4.477 -18.144 1.00 83.31 87 ASN A CA 1
ATOM 662 C C . ASN A 1 87 ? -8.424 -4.878 -17.832 1.00 83.31 87 ASN A C 1
ATOM 664 O O . ASN A 1 87 ? -8.177 -5.989 -17.366 1.00 83.31 87 ASN A O 1
ATOM 668 N N . ALA A 1 88 ? -7.467 -3.976 -18.064 1.00 84.38 88 ALA A N 1
ATOM 669 C CA . ALA A 1 88 ? -6.068 -4.206 -17.732 1.00 84.38 88 ALA A CA 1
ATOM 670 C C . ALA A 1 88 ? -5.882 -4.370 -16.219 1.00 84.38 88 ALA A C 1
ATOM 672 O O . ALA A 1 88 ? -5.252 -5.329 -15.777 1.00 84.38 88 ALA A O 1
ATOM 673 N N . LEU A 1 89 ? -6.491 -3.495 -15.414 1.00 88.94 89 LEU A N 1
ATOM 674 C CA . LEU A 1 89 ? -6.475 -3.602 -13.958 1.00 88.94 89 LEU A CA 1
ATOM 675 C C . LEU A 1 89 ? -7.077 -4.927 -13.477 1.00 88.94 89 LEU A C 1
ATOM 677 O O . LEU A 1 89 ? -6.490 -5.589 -12.621 1.00 88.94 89 LEU A O 1
ATOM 681 N N . GLN A 1 90 ? -8.203 -5.347 -14.055 1.00 87.00 90 GLN A N 1
ATOM 682 C CA . GLN A 1 90 ? -8.795 -6.645 -13.756 1.00 87.00 90 GLN A CA 1
ATOM 683 C C . GLN A 1 90 ? -7.819 -7.786 -14.080 1.00 87.00 90 GLN A C 1
ATOM 685 O O . GLN A 1 90 ? -7.568 -8.626 -13.216 1.00 87.00 90 GLN A O 1
ATOM 690 N N . ALA A 1 91 ? -7.208 -7.784 -15.268 1.00 81.81 91 ALA A N 1
ATOM 691 C CA . ALA A 1 91 ? -6.256 -8.815 -15.680 1.00 81.81 91 ALA A CA 1
ATOM 692 C C . ALA A 1 91 ? -5.019 -8.877 -14.763 1.00 81.81 91 ALA A C 1
ATOM 694 O O . ALA A 1 91 ? -4.546 -9.963 -14.427 1.00 81.81 91 ALA A O 1
ATOM 695 N N . LEU A 1 92 ? -4.510 -7.723 -14.317 1.00 87.25 92 LEU A N 1
ATOM 696 C CA . LEU A 1 92 ? -3.427 -7.648 -13.331 1.00 87.25 92 LEU A CA 1
ATOM 697 C C . LEU A 1 92 ? -3.858 -8.222 -11.982 1.00 87.25 92 LEU A C 1
ATOM 699 O O . LEU A 1 92 ? -3.103 -8.978 -11.372 1.00 87.25 92 LEU A O 1
ATOM 703 N N . SER A 1 93 ? -5.075 -7.902 -11.538 1.00 89.56 93 SER A N 1
ATOM 704 C CA . SER A 1 93 ? -5.617 -8.418 -10.283 1.00 89.56 93 SER A CA 1
ATOM 705 C C . SER A 1 93 ? -5.774 -9.942 -10.324 1.00 89.56 93 SER A C 1
ATOM 707 O O . SER A 1 93 ? -5.554 -10.614 -9.323 1.00 89.56 93 SER A O 1
ATOM 709 N N . GLU A 1 94 ? -6.094 -10.524 -11.477 1.00 87.50 94 GLU A N 1
ATOM 710 C CA . GLU A 1 94 ? -6.221 -11.975 -11.655 1.00 87.50 94 GLU A CA 1
ATOM 711 C C . GLU A 1 94 ? -4.855 -12.687 -11.755 1.00 87.50 94 GLU A C 1
ATOM 713 O O . GLU A 1 94 ? -4.785 -13.917 -11.706 1.00 87.50 94 GLU A O 1
ATOM 718 N N . ASN A 1 95 ? -3.750 -11.939 -11.849 1.00 85.56 95 ASN A N 1
ATOM 719 C CA . ASN A 1 95 ? -2.401 -12.484 -11.956 1.00 85.56 95 ASN A CA 1
ATOM 720 C C . ASN A 1 95 ? -1.673 -12.523 -10.602 1.00 85.56 95 ASN A C 1
ATOM 722 O O . ASN A 1 95 ? -0.796 -11.706 -10.310 1.00 85.56 95 ASN A O 1
ATOM 726 N N . ASP A 1 96 ? -1.967 -13.548 -9.800 1.00 85.88 96 ASP A N 1
ATOM 727 C CA . ASP A 1 96 ? -1.332 -13.747 -8.489 1.00 85.88 96 ASP A CA 1
ATOM 728 C C . ASP A 1 96 ? 0.203 -13.848 -8.553 1.00 85.88 96 ASP A C 1
ATOM 730 O O . ASP A 1 96 ? 0.885 -13.510 -7.586 1.00 85.88 96 ASP A O 1
ATOM 734 N N . LYS A 1 97 ? 0.783 -14.262 -9.691 1.00 87.25 97 LYS A N 1
ATOM 735 C CA . LYS A 1 97 ? 2.241 -14.423 -9.836 1.00 87.25 97 LYS A CA 1
ATOM 736 C C . LYS A 1 97 ? 2.998 -13.095 -9.785 1.00 87.25 97 LYS A C 1
ATOM 738 O O . LYS A 1 97 ? 4.192 -13.097 -9.477 1.00 87.25 97 LYS A O 1
ATOM 743 N N . LEU A 1 98 ? 2.329 -11.970 -10.041 1.00 86.12 98 LEU A N 1
ATOM 744 C CA . LEU A 1 98 ? 2.911 -10.631 -9.904 1.00 86.12 98 LEU A CA 1
ATOM 745 C C . LEU A 1 98 ? 3.227 -10.270 -8.450 1.00 86.12 98 LEU A C 1
ATOM 747 O O . LEU A 1 98 ? 4.118 -9.452 -8.201 1.00 86.12 98 LEU A O 1
ATOM 751 N N . PHE A 1 99 ? 2.534 -10.894 -7.497 1.00 88.94 99 PHE A N 1
ATOM 752 C CA . PHE A 1 99 ? 2.599 -10.551 -6.084 1.00 88.94 99 PHE A CA 1
ATOM 753 C C . PHE A 1 99 ? 3.371 -11.618 -5.304 1.00 88.94 99 PHE A C 1
ATOM 755 O O . PHE A 1 99 ? 3.107 -12.808 -5.441 1.00 88.94 99 PHE A O 1
ATOM 762 N N . ALA A 1 100 ? 4.333 -11.229 -4.463 1.00 86.75 100 ALA A N 1
ATOM 763 C CA . ALA A 1 100 ? 5.054 -12.228 -3.664 1.00 86.75 100 ALA A CA 1
ATOM 764 C C . ALA A 1 100 ? 4.251 -12.733 -2.461 1.00 86.75 100 ALA A C 1
ATOM 766 O O . ALA A 1 100 ? 4.491 -13.849 -2.004 1.00 86.75 100 ALA A O 1
ATOM 767 N N . LEU A 1 101 ? 3.298 -11.934 -1.974 1.00 88.62 101 LEU A N 1
ATOM 768 C CA . LEU A 1 101 ? 2.316 -12.345 -0.973 1.00 88.62 101 LEU A CA 1
ATOM 769 C C . LEU A 1 101 ? 0.978 -12.603 -1.663 1.00 88.62 101 LEU A C 1
ATOM 771 O O . LEU A 1 101 ? 0.416 -11.686 -2.273 1.00 88.62 101 LEU A O 1
ATOM 775 N N . ALA A 1 102 ? 0.482 -13.833 -1.549 1.00 82.88 102 ALA A N 1
ATOM 776 C CA . ALA A 1 102 ? -0.780 -14.254 -2.143 1.00 82.88 102 ALA A CA 1
ATOM 777 C C . ALA A 1 102 ? -1.977 -13.484 -1.561 1.00 82.88 102 ALA A C 1
ATOM 779 O O . ALA A 1 102 ? -1.909 -12.905 -0.470 1.00 82.88 102 ALA A O 1
ATOM 780 N N . LYS A 1 103 ? -3.086 -13.481 -2.301 1.00 87.06 103 LYS A N 1
ATOM 781 C CA . LYS A 1 103 ? -4.378 -13.025 -1.786 1.00 87.06 103 LYS A CA 1
ATOM 782 C C . LYS A 1 103 ? -4.890 -14.016 -0.748 1.00 87.06 103 LYS A C 1
ATOM 784 O O . LYS A 1 103 ? -4.912 -15.217 -1.004 1.00 87.06 103 LYS A O 1
ATOM 789 N N . SER A 1 104 ? -5.352 -13.504 0.388 1.00 94.12 104 SER A N 1
ATOM 790 C CA . SER A 1 104 ? -6.150 -14.292 1.325 1.00 94.12 104 SER A CA 1
ATOM 791 C C . SER A 1 104 ? -7.631 -14.047 1.059 1.00 94.12 104 SER A C 1
ATOM 793 O O . SER A 1 104 ? -8.053 -12.910 0.840 1.00 94.12 104 SER A O 1
ATOM 795 N N . VAL A 1 105 ? -8.418 -15.120 1.092 1.00 93.25 105 VAL A N 1
ATOM 796 C CA . VAL A 1 105 ? -9.890 -15.066 1.046 1.00 93.25 105 VAL A CA 1
ATOM 797 C C . VAL A 1 105 ? -10.510 -14.930 2.438 1.00 93.25 105 VAL A C 1
ATOM 799 O O . VAL A 1 105 ? -11.725 -14.820 2.559 1.00 93.25 105 VAL A O 1
ATOM 802 N N . GLN A 1 106 ? -9.690 -14.978 3.490 1.00 97.56 106 GLN A N 1
ATOM 803 C CA . GLN A 1 106 ? -10.143 -14.870 4.871 1.00 97.56 106 GLN A CA 1
ATOM 804 C C . GLN A 1 106 ? -10.561 -13.430 5.178 1.00 97.56 106 GLN A C 1
ATOM 806 O O . GLN A 1 106 ? -9.976 -12.473 4.674 1.00 97.56 106 GLN A O 1
ATOM 811 N N . ASP A 1 107 ? -11.547 -13.274 6.051 1.00 97.44 107 ASP A N 1
ATOM 812 C CA . ASP A 1 107 ? -12.049 -11.985 6.537 1.00 97.44 107 ASP A CA 1
ATOM 813 C C . ASP A 1 107 ? -11.669 -11.726 8.009 1.00 97.44 107 ASP A C 1
ATOM 815 O O . ASP A 1 107 ? -12.040 -10.708 8.590 1.00 97.44 107 ASP A O 1
ATOM 819 N N . THR A 1 108 ? -10.886 -12.626 8.613 1.00 98.19 108 THR A N 1
ATOM 820 C CA . THR A 1 108 ? -10.335 -12.489 9.968 1.00 98.19 108 THR A CA 1
ATOM 821 C C . THR A 1 108 ? -8.849 -12.165 9.922 1.00 98.19 108 THR A C 1
ATOM 823 O O . THR A 1 108 ? -8.112 -12.658 9.069 1.00 98.19 108 THR A O 1
ATOM 826 N N . VAL A 1 109 ? -8.378 -11.359 10.873 1.00 98.31 109 VAL A N 1
ATOM 827 C CA . VAL A 1 109 ? -6.961 -10.967 10.957 1.00 98.31 109 VAL A CA 1
ATOM 828 C C . VAL A 1 109 ? -6.072 -12.184 11.188 1.00 98.31 109 VAL A C 1
ATOM 830 O O . VAL A 1 109 ? -5.002 -12.293 10.601 1.00 98.31 109 VAL A O 1
ATOM 833 N N . GLU A 1 110 ? -6.535 -13.116 12.014 1.00 98.19 110 GLU A N 1
ATOM 834 C CA . GLU A 1 110 ? -5.868 -14.369 12.335 1.00 98.19 110 GLU A CA 1
ATOM 835 C C . GLU A 1 110 ? -5.754 -15.280 11.104 1.00 98.19 110 GLU A C 1
ATOM 837 O O . GLU A 1 110 ? -4.677 -15.812 10.837 1.00 98.19 110 GLU A O 1
ATOM 842 N N . GLY A 1 111 ? -6.833 -15.419 10.325 1.00 98.06 111 GLY A N 1
ATOM 843 C CA . GLY A 1 111 ? -6.832 -16.203 9.089 1.00 98.06 111 GLY A CA 1
ATOM 844 C C . GLY A 1 111 ? -5.908 -15.606 8.028 1.00 98.06 111 GLY A C 1
ATOM 845 O O . GLY A 1 111 ? -5.066 -16.311 7.478 1.00 98.06 111 GLY A O 1
ATOM 846 N N . ILE A 1 112 ? -5.995 -14.292 7.801 1.00 98.25 112 ILE A N 1
ATOM 847 C CA . ILE A 1 112 ? -5.139 -13.592 6.831 1.00 98.25 112 ILE A CA 1
ATOM 848 C C . ILE A 1 112 ? -3.665 -13.654 7.257 1.00 98.25 112 ILE A C 1
ATOM 850 O O . ILE A 1 112 ? -2.783 -13.838 6.414 1.00 98.25 112 ILE A O 1
ATOM 854 N N . ALA A 1 113 ? -3.374 -13.512 8.555 1.00 97.25 113 ALA A N 1
ATOM 855 C CA . ALA A 1 113 ? -2.021 -13.661 9.080 1.00 97.25 113 ALA A CA 1
ATOM 856 C C . ALA A 1 113 ? -1.489 -15.080 8.856 1.00 97.25 113 ALA A C 1
ATOM 858 O O . ALA A 1 113 ? -0.366 -15.220 8.384 1.00 97.25 113 ALA A O 1
ATOM 859 N N . SER A 1 114 ? -2.304 -16.109 9.109 1.00 96.56 114 SER A N 1
ATOM 860 C CA . SER A 1 114 ? -1.932 -17.505 8.860 1.00 96.56 114 SER A CA 1
ATOM 861 C C . SER A 1 114 ? -1.646 -17.787 7.381 1.00 96.56 114 SER A C 1
ATOM 863 O O . SER A 1 114 ? -0.680 -18.486 7.080 1.00 96.56 114 SER A O 1
ATOM 865 N N . ASP A 1 115 ? -2.452 -17.235 6.467 1.00 95.31 115 ASP A N 1
ATOM 866 C CA . ASP A 1 115 ? -2.230 -17.347 5.017 1.00 95.31 115 ASP A CA 1
ATOM 867 C C . ASP A 1 115 ? -0.966 -16.593 4.570 1.00 95.31 115 ASP A C 1
ATOM 869 O O . ASP A 1 115 ? -0.272 -17.019 3.648 1.00 95.31 115 ASP A O 1
ATOM 873 N N . THR A 1 116 ? -0.662 -15.464 5.219 1.00 94.06 116 THR A N 1
ATOM 874 C CA . THR A 1 116 ? 0.513 -14.637 4.904 1.00 94.06 116 THR A CA 1
ATOM 875 C C . THR A 1 116 ? 1.804 -15.286 5.403 1.00 94.06 116 THR A C 1
ATOM 877 O O . THR A 1 116 ? 2.792 -15.338 4.672 1.00 94.06 116 THR A O 1
ATOM 880 N N . ASP A 1 117 ? 1.812 -15.740 6.656 1.00 94.19 117 ASP A N 1
ATOM 881 C CA . ASP A 1 117 ? 2.885 -16.502 7.288 1.00 94.19 117 ASP A CA 1
ATOM 882 C C . ASP A 1 117 ? 2.370 -17.129 8.594 1.00 94.19 117 ASP A C 1
ATOM 884 O O . ASP A 1 117 ? 2.182 -16.448 9.604 1.00 94.19 117 ASP A O 1
ATOM 888 N N . SER A 1 118 ? 2.203 -18.453 8.588 1.00 95.62 118 SER A N 1
ATOM 889 C CA . SER A 1 118 ? 1.725 -19.234 9.739 1.00 95.62 118 SER A CA 1
ATOM 890 C C . SER A 1 118 ? 2.563 -19.104 11.021 1.00 95.62 118 SER A C 1
ATOM 892 O O . SER A 1 118 ? 2.093 -19.478 12.096 1.00 95.62 118 SER A O 1
ATOM 894 N N . ALA A 1 119 ? 3.793 -18.584 10.942 1.00 95.69 119 ALA A N 1
ATOM 895 C CA . ALA A 1 119 ? 4.628 -18.328 12.111 1.00 95.69 119 ALA A CA 1
ATOM 896 C C . ALA A 1 119 ? 4.310 -16.987 12.805 1.00 95.69 119 ALA A C 1
ATOM 898 O O . ALA A 1 119 ? 4.765 -16.766 13.932 1.00 95.69 119 ALA A O 1
ATOM 899 N N . ILE A 1 120 ? 3.512 -16.108 12.183 1.00 95.81 120 ILE A N 1
ATOM 900 C CA . ILE A 1 120 ? 3.019 -14.877 12.809 1.00 95.81 120 ILE A CA 1
ATOM 901 C C . ILE A 1 120 ? 1.948 -15.229 13.840 1.00 95.81 120 ILE A C 1
ATOM 903 O O . ILE A 1 120 ? 0.925 -15.838 13.534 1.00 95.81 120 ILE A O 1
ATOM 907 N N . LYS A 1 121 ? 2.152 -14.782 15.079 1.00 97.69 121 LYS A N 1
ATOM 908 C CA . LYS A 1 121 ? 1.155 -14.917 16.147 1.00 97.69 121 LYS A CA 1
ATOM 909 C C . LYS A 1 121 ? 0.331 -13.645 16.251 1.00 97.69 121 LYS A C 1
ATOM 911 O O . LYS A 1 121 ? 0.895 -12.554 16.242 1.00 97.69 121 LYS A O 1
ATOM 916 N N . VAL A 1 122 ? -0.980 -13.790 16.416 1.00 98.31 122 VAL A N 1
ATOM 917 C CA . VAL A 1 122 ? -1.919 -12.669 16.539 1.00 98.31 122 VAL A CA 1
ATOM 918 C C . VAL A 1 122 ? -2.562 -12.692 17.923 1.00 98.31 122 VAL A C 1
ATOM 920 O O . VAL A 1 122 ? -3.130 -13.704 18.326 1.00 98.31 122 VAL A O 1
ATOM 923 N N . ASN A 1 123 ? -2.479 -11.575 18.646 1.00 98.00 123 ASN A N 1
ATOM 924 C CA . ASN A 1 123 ? -3.231 -11.339 19.877 1.00 98.00 123 ASN A CA 1
ATOM 925 C C . ASN A 1 123 ? -4.225 -10.196 19.666 1.00 98.00 123 ASN A C 1
ATOM 927 O O . ASN A 1 123 ? -3.833 -9.133 19.193 1.00 98.00 123 ASN A O 1
ATOM 931 N N . LYS A 1 124 ? -5.486 -10.398 20.046 1.00 97.81 124 LYS A N 1
ATOM 932 C CA . LYS A 1 124 ? -6.562 -9.417 19.892 1.00 97.81 124 LYS A CA 1
ATOM 933 C C . LYS A 1 124 ? -6.989 -8.883 21.251 1.00 97.81 124 LYS A C 1
ATOM 935 O O . LYS A 1 124 ? -7.370 -9.652 22.129 1.00 97.81 124 LYS A O 1
ATOM 940 N N . GLU A 1 125 ? -7.023 -7.565 21.386 1.00 96.56 125 GLU A N 1
ATOM 941 C CA . GLU A 1 125 ? -7.475 -6.882 22.594 1.00 96.56 125 GLU A CA 1
ATOM 942 C C . GLU A 1 125 ? -8.342 -5.657 22.279 1.00 96.56 125 GLU A C 1
ATOM 944 O O . GLU A 1 125 ? -8.491 -5.232 21.129 1.00 96.56 125 GLU A O 1
ATOM 949 N N . LYS A 1 126 ? -8.976 -5.118 23.321 1.00 94.62 126 LYS A N 1
ATOM 950 C CA . LYS A 1 126 ? -9.681 -3.839 23.285 1.00 94.62 126 LYS A CA 1
ATOM 951 C C . LYS A 1 126 ? -8.885 -2.841 24.105 1.00 94.62 126 LYS A C 1
ATOM 953 O O . LYS A 1 126 ? -8.572 -3.122 25.259 1.00 94.62 126 LYS A O 1
ATOM 958 N N . ASP A 1 127 ? -8.572 -1.696 23.519 1.00 88.69 127 ASP A N 1
ATOM 959 C CA . ASP A 1 127 ? -7.903 -0.632 24.256 1.00 88.69 127 ASP A CA 1
ATOM 960 C C . ASP A 1 127 ? -8.901 0.164 25.131 1.00 88.69 127 ASP A C 1
ATOM 962 O O . ASP A 1 127 ? -10.121 -0.006 24.997 1.00 88.69 127 ASP A O 1
ATOM 966 N N . PRO A 1 128 ? -8.424 1.043 26.034 1.00 84.94 128 PRO A N 1
ATOM 967 C CA . PRO A 1 128 ? -9.294 1.808 26.933 1.00 84.94 128 PRO A CA 1
ATOM 968 C C . PRO A 1 128 ? -10.300 2.732 26.233 1.00 84.94 128 PRO A C 1
ATOM 970 O O . PRO A 1 128 ? -11.274 3.146 26.856 1.00 84.94 128 PRO A O 1
ATOM 973 N N . VAL A 1 129 ? -10.079 3.058 24.955 1.00 81.25 129 VAL A N 1
ATOM 974 C CA . VAL A 1 129 ? -10.980 3.893 24.146 1.00 81.25 129 VAL A CA 1
ATOM 975 C C . VAL A 1 129 ? -11.873 3.054 23.218 1.00 81.25 129 VAL A C 1
ATOM 977 O O . VAL A 1 129 ? -12.547 3.593 22.344 1.00 81.25 129 VAL A O 1
ATOM 980 N N . GLY A 1 130 ? -11.918 1.731 23.416 1.00 83.38 130 GLY A N 1
ATOM 981 C CA . GLY A 1 130 ? -12.823 0.806 22.730 1.00 83.38 130 GLY A CA 1
ATOM 982 C C . GLY A 1 130 ? -12.370 0.355 21.336 1.00 83.38 130 GLY A C 1
ATOM 983 O O . GLY A 1 130 ? -13.083 -0.425 20.683 1.00 83.38 130 GLY A O 1
ATOM 984 N N . ARG A 1 131 ? -11.185 0.781 20.876 1.00 92.25 131 ARG A N 1
ATOM 985 C CA . ARG A 1 131 ? -10.594 0.314 19.614 1.00 92.25 131 ARG A CA 1
ATOM 986 C C . ARG A 1 131 ? -10.201 -1.148 19.754 1.00 92.25 131 ARG A C 1
ATOM 988 O O . ARG A 1 131 ? -9.756 -1.589 20.812 1.00 92.25 131 ARG A O 1
ATOM 995 N N . THR A 1 132 ? -10.380 -1.919 18.686 1.00 97.88 132 THR A N 1
ATOM 996 C CA . THR A 1 132 ? -9.781 -3.257 18.624 1.00 97.88 132 THR A CA 1
ATOM 997 C C . THR A 1 132 ? -8.333 -3.112 18.200 1.00 97.88 132 THR A C 1
ATOM 999 O O . THR A 1 132 ? -8.068 -2.496 17.175 1.00 97.88 132 THR A O 1
ATOM 1002 N N . VAL A 1 133 ? -7.417 -3.698 18.962 1.00 97.88 133 VAL A N 1
ATOM 1003 C CA . VAL A 1 133 ? -5.990 -3.716 18.650 1.00 97.88 133 VAL A CA 1
ATOM 1004 C C . VAL A 1 133 ? -5.559 -5.162 18.456 1.00 97.88 133 VAL A C 1
ATOM 1006 O O . VAL A 1 133 ? -5.821 -6.022 19.294 1.00 97.88 133 VAL A O 1
ATOM 1009 N N . TYR A 1 134 ? -4.917 -5.428 17.327 1.00 98.38 134 TYR A N 1
ATOM 1010 C CA . TYR A 1 134 ? -4.249 -6.683 17.031 1.00 98.38 134 TYR A CA 1
ATOM 1011 C C . TYR A 1 134 ? -2.750 -6.471 17.197 1.00 98.38 134 TYR A C 1
ATOM 1013 O O . TYR A 1 134 ? -2.177 -5.602 16.545 1.00 98.38 134 TYR A O 1
ATOM 1021 N N . THR A 1 135 ? -2.114 -7.256 18.058 1.00 97.94 135 THR A N 1
ATOM 1022 C CA . THR A 1 135 ? -0.658 -7.311 18.183 1.00 97.94 135 THR A CA 1
ATOM 1023 C C . THR A 1 135 ? -0.148 -8.527 17.425 1.00 97.94 135 THR A C 1
ATOM 1025 O O . THR A 1 135 ? -0.499 -9.661 17.754 1.00 97.94 135 THR A O 1
ATOM 1028 N N . PHE A 1 136 ? 0.699 -8.287 16.430 1.00 97.50 136 PHE A N 1
ATOM 1029 C CA . PHE A 1 136 ? 1.414 -9.321 15.694 1.00 97.50 136 PHE A CA 1
ATOM 1030 C C . PHE A 1 136 ? 2.759 -9.557 16.360 1.00 97.50 136 PHE A C 1
ATOM 1032 O O . PHE A 1 136 ? 3.488 -8.602 16.617 1.00 97.50 136 PHE A O 1
ATOM 1039 N N . THR A 1 137 ? 3.096 -10.813 16.628 1.00 96.00 137 THR A N 1
ATOM 1040 C CA . THR A 1 137 ? 4.452 -11.222 17.006 1.00 96.00 137 THR A CA 1
ATOM 1041 C C . THR A 1 137 ? 5.054 -11.999 15.848 1.00 96.00 137 THR A C 1
ATOM 1043 O O . THR A 1 137 ? 4.547 -13.061 15.481 1.00 96.00 137 THR A O 1
ATOM 1046 N N . MET A 1 138 ? 6.114 -11.441 15.274 1.00 92.50 138 MET A N 1
ATOM 1047 C CA . MET A 1 138 ? 6.836 -11.998 14.135 1.00 92.50 138 MET A CA 1
ATOM 1048 C C . MET A 1 138 ? 7.723 -13.178 14.576 1.00 92.50 138 MET A C 1
ATOM 1050 O O . MET A 1 138 ? 7.983 -13.328 15.775 1.00 92.50 138 MET A O 1
ATOM 1054 N N . PRO A 1 139 ? 8.228 -14.010 13.644 1.00 90.50 139 PRO A N 1
ATOM 1055 C CA . PRO A 1 139 ? 9.078 -15.157 13.988 1.00 90.50 139 PRO A CA 1
ATOM 1056 C C . PRO A 1 139 ? 10.358 -14.784 14.751 1.00 90.50 139 PRO A C 1
ATOM 1058 O O . PRO A 1 139 ? 10.839 -15.564 15.571 1.00 90.50 139 PRO A O 1
ATOM 1061 N N . ASP A 1 140 ? 10.886 -13.580 14.518 1.00 88.62 140 ASP A N 1
ATOM 1062 C CA . ASP A 1 140 ? 12.055 -13.027 15.212 1.00 88.62 140 ASP A CA 1
ATOM 1063 C C . ASP A 1 140 ? 11.728 -12.422 16.595 1.00 88.62 140 ASP A C 1
ATOM 1065 O O . ASP A 1 140 ? 12.614 -11.910 17.280 1.00 88.62 140 ASP A O 1
ATOM 1069 N N . GLY A 1 141 ? 10.462 -12.481 17.019 1.00 91.06 141 GLY A N 1
ATOM 1070 C CA . GLY A 1 141 ? 9.971 -11.952 18.288 1.00 91.06 141 GLY A CA 1
ATOM 1071 C C . GLY A 1 141 ? 9.637 -10.459 18.278 1.00 91.06 141 GLY A C 1
ATOM 1072 O O . GLY A 1 141 ? 9.113 -9.962 19.278 1.00 91.06 141 GLY A O 1
ATOM 1073 N N . LYS A 1 142 ? 9.891 -9.729 17.182 1.00 93.31 142 LYS A N 1
ATOM 1074 C CA . LYS A 1 142 ? 9.469 -8.328 17.071 1.00 93.31 142 LYS A CA 1
ATOM 1075 C C . LYS A 1 142 ? 7.954 -8.224 16.973 1.00 93.31 142 LYS A C 1
ATOM 1077 O O . LYS A 1 142 ? 7.262 -9.171 16.596 1.00 93.31 142 LYS A O 1
ATOM 1082 N N . THR A 1 143 ? 7.439 -7.047 17.317 1.00 94.81 143 THR A N 1
ATOM 1083 C CA . THR A 1 143 ? 5.997 -6.798 17.339 1.00 94.81 143 THR A CA 1
ATOM 1084 C C . THR A 1 143 ? 5.599 -5.653 16.428 1.00 94.81 143 THR A C 1
ATOM 1086 O O . THR A 1 143 ? 6.341 -4.688 16.268 1.00 94.81 143 THR A O 1
ATOM 1089 N N . ALA A 1 144 ? 4.404 -5.759 15.866 1.00 95.56 144 ALA A N 1
ATOM 1090 C CA . ALA A 1 144 ? 3.699 -4.680 15.189 1.00 95.56 144 ALA A CA 1
ATOM 1091 C C . ALA A 1 144 ? 2.249 -4.668 15.669 1.00 95.56 144 ALA A C 1
ATOM 1093 O O . ALA A 1 144 ? 1.765 -5.674 16.198 1.00 95.56 144 ALA A O 1
ATOM 1094 N N . THR A 1 145 ? 1.545 -3.556 15.481 1.00 96.56 145 THR A N 1
ATOM 1095 C CA . THR A 1 145 ? 0.123 -3.486 15.830 1.00 96.56 145 THR A CA 1
ATOM 1096 C C . THR A 1 145 ? -0.729 -3.057 14.649 1.00 96.56 145 THR A C 1
ATOM 1098 O O . THR A 1 145 ? -0.274 -2.327 13.773 1.00 96.56 145 THR A O 1
ATOM 1101 N N . MET A 1 146 ? -1.976 -3.519 14.631 1.00 98.00 146 MET A N 1
ATOM 1102 C CA . MET A 1 146 ? -3.037 -2.994 13.783 1.00 98.00 146 MET A CA 1
ATOM 1103 C C . MET A 1 146 ? -4.205 -2.577 14.661 1.00 98.00 146 MET A C 1
ATOM 1105 O O . MET A 1 146 ? -4.688 -3.361 15.474 1.00 98.00 146 MET A O 1
ATOM 1109 N N . SER A 1 147 ? -4.678 -1.355 14.475 1.00 98.00 147 SER A N 1
ATOM 1110 C CA . SER A 1 147 ? -5.852 -0.835 15.163 1.00 98.00 147 SER A CA 1
ATOM 1111 C C . SER A 1 147 ? -7.045 -0.814 14.221 1.00 98.00 147 SER A C 1
ATOM 1113 O O . SER A 1 147 ? -6.913 -0.459 13.054 1.00 98.00 147 SER A O 1
ATOM 1115 N N . VAL A 1 148 ? -8.215 -1.159 14.751 1.00 98.19 148 VAL A N 1
ATOM 1116 C CA . VAL A 1 148 ? -9.515 -1.000 14.100 1.00 98.19 148 VAL A CA 1
ATOM 1117 C C . VAL A 1 148 ? -10.340 -0.036 14.940 1.00 98.19 148 VAL A C 1
ATOM 1119 O O . VAL A 1 148 ? -10.691 -0.331 16.092 1.00 98.19 148 VAL A O 1
ATOM 1122 N N . ARG A 1 149 ? -10.634 1.129 14.365 1.00 95.00 149 ARG A N 1
ATOM 1123 C CA . ARG A 1 149 ? -11.495 2.152 14.959 1.00 95.00 149 ARG A CA 1
ATOM 1124 C C . ARG A 1 149 ? -12.883 2.045 14.341 1.00 95.00 149 ARG A C 1
ATOM 1126 O O . ARG A 1 149 ? -13.002 2.261 13.135 1.00 95.00 149 ARG A O 1
ATOM 1133 N N . PRO A 1 150 ? -13.916 1.749 15.147 1.00 92.38 150 PRO A N 1
ATOM 1134 C CA . PRO A 1 150 ? -15.284 1.757 14.664 1.00 92.38 150 PRO A CA 1
ATOM 1135 C C . PRO A 1 150 ? -15.666 3.116 14.085 1.00 92.38 150 PRO A C 1
ATOM 1137 O O . PRO A 1 150 ? -15.260 4.152 14.625 1.00 92.38 150 PRO A O 1
ATOM 1140 N N . PHE A 1 151 ? -16.483 3.113 13.035 1.00 90.50 151 PHE A N 1
ATOM 1141 C CA . PHE A 1 151 ? -17.132 4.334 12.571 1.00 90.50 151 PHE A CA 1
ATOM 1142 C C . PHE A 1 151 ? -17.887 5.014 13.723 1.00 90.50 151 PHE A C 1
ATOM 1144 O O . PHE A 1 151 ? -18.624 4.366 14.469 1.00 90.50 151 PHE A O 1
ATOM 1151 N N . ASN A 1 152 ? -17.744 6.334 13.843 1.00 85.50 152 ASN A N 1
ATOM 1152 C CA . ASN A 1 152 ? -18.478 7.127 14.823 1.00 85.50 152 ASN A CA 1
ATOM 1153 C C . ASN A 1 152 ? -19.258 8.248 14.126 1.00 85.50 152 ASN A C 1
ATOM 1155 O O . ASN A 1 152 ? -18.696 9.290 13.794 1.00 85.50 152 ASN A O 1
ATOM 1159 N N . ALA A 1 153 ? -20.571 8.050 13.970 1.00 82.69 153 ALA A N 1
ATOM 1160 C CA . ALA A 1 153 ? -21.486 9.036 13.386 1.00 82.69 153 ALA A CA 1
ATOM 1161 C C . ALA A 1 153 ? -21.559 10.353 14.180 1.00 82.69 153 ALA A C 1
ATOM 1163 O O . ALA A 1 153 ? -21.981 11.375 13.647 1.00 82.69 153 ALA A O 1
ATOM 1164 N N . TYR A 1 154 ? -21.166 10.327 15.456 1.00 80.25 154 TYR A N 1
ATOM 1165 C CA . TYR A 1 154 ? -21.248 11.462 16.373 1.00 80.25 154 TYR A CA 1
ATOM 1166 C C . TYR A 1 154 ? -19.922 12.204 16.535 1.00 80.25 154 TYR A C 1
ATOM 1168 O O . TYR A 1 154 ? -19.850 13.134 17.338 1.00 80.25 154 TYR A O 1
ATOM 1176 N N . ALA A 1 155 ? -18.878 11.815 15.796 1.00 78.31 155 ALA A N 1
ATOM 1177 C CA . ALA A 1 155 ? -17.570 12.459 15.836 1.00 78.31 155 ALA A CA 1
ATOM 1178 C C . ALA A 1 155 ? -17.621 13.856 15.187 1.00 78.31 155 ALA A C 1
ATOM 1180 O O . ALA A 1 155 ? -17.186 14.066 14.057 1.00 78.31 155 ALA A O 1
ATOM 1181 N N . THR A 1 156 ? -18.199 14.814 15.909 1.00 73.62 156 THR A N 1
ATOM 1182 C CA . THR A 1 156 ? -18.419 16.202 15.491 1.00 73.62 156 THR A CA 1
ATOM 1183 C C . THR A 1 156 ? -17.990 17.153 16.605 1.00 73.62 156 THR A C 1
ATOM 1185 O O . THR A 1 156 ? -17.930 16.768 17.774 1.00 73.62 156 THR A O 1
ATOM 1188 N N . GLY A 1 157 ? -17.687 18.404 16.252 1.00 73.31 157 GLY A N 1
ATOM 1189 C CA . GLY A 1 157 ? -17.385 19.445 17.235 1.00 73.31 157 GLY A CA 1
ATOM 1190 C C . GLY A 1 157 ? -16.157 19.123 18.090 1.00 73.31 157 GLY A C 1
ATOM 1191 O O . GLY A 1 157 ? -15.041 19.108 17.580 1.00 73.31 157 GLY A O 1
ATOM 1192 N N . GLU A 1 158 ? -16.372 18.893 19.386 1.00 70.19 158 GLU A N 1
ATOM 1193 C CA . GLU A 1 158 ? -15.329 18.780 20.419 1.00 70.19 158 GLU A CA 1
ATOM 1194 C C . GLU A 1 158 ? -14.584 17.428 20.433 1.00 70.19 158 GLU A C 1
ATOM 1196 O O . GLU A 1 158 ? -13.529 17.326 21.054 1.00 70.19 158 GLU A O 1
ATOM 1201 N N . ALA A 1 159 ? -15.086 16.400 19.734 1.00 77.12 159 ALA A N 1
ATOM 1202 C CA . ALA A 1 159 ? -14.443 15.082 19.638 1.00 77.12 159 ALA A CA 1
ATOM 1203 C C . ALA A 1 159 ? -14.458 14.526 18.195 1.00 77.12 159 ALA A C 1
ATOM 1205 O O . ALA A 1 159 ? -15.117 13.517 17.919 1.00 77.12 159 ALA A O 1
ATOM 1206 N N . PRO A 1 160 ? -13.775 15.188 17.241 1.00 85.75 160 PRO A N 1
ATOM 1207 C CA . PRO A 1 160 ? -13.768 14.767 15.845 1.00 85.75 160 PRO A CA 1
ATOM 1208 C C . PRO A 1 160 ? -12.924 13.503 15.632 1.00 85.75 160 PRO A C 1
ATOM 1210 O O . PRO A 1 160 ? -11.977 13.223 16.370 1.00 85.75 160 PRO A O 1
ATOM 1213 N N . THR A 1 161 ? -13.219 12.761 14.563 1.00 89.56 161 THR A N 1
ATOM 1214 C CA . THR A 1 161 ? -12.340 11.683 14.101 1.00 89.56 161 THR A CA 1
ATOM 1215 C C . THR A 1 161 ? -11.062 12.299 13.545 1.00 89.56 161 THR A C 1
ATOM 1217 O O . THR A 1 161 ? -11.115 13.159 12.671 1.00 89.56 161 THR A O 1
ATOM 1220 N N . LEU A 1 162 ? -9.911 11.848 14.044 1.00 92.19 162 LEU A N 1
ATOM 1221 C CA . LEU A 1 162 ? -8.606 12.341 13.608 1.00 92.19 162 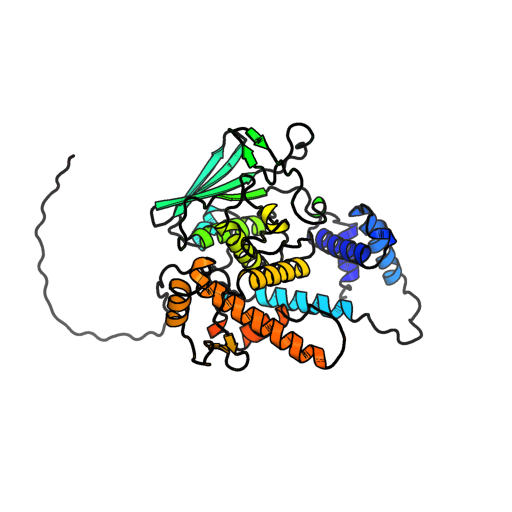LEU A CA 1
ATOM 1222 C C . LEU A 1 162 ? -7.982 11.408 12.565 1.00 92.19 162 LEU A C 1
ATOM 1224 O O . LEU A 1 162 ? -7.912 10.189 12.765 1.00 92.19 162 LEU A O 1
ATOM 1228 N N . TYR A 1 163 ? -7.493 12.011 11.485 1.00 94.31 163 TYR A N 1
ATOM 1229 C CA . TYR A 1 163 ? -6.713 11.385 10.412 1.00 94.31 163 TYR A CA 1
ATOM 1230 C C . TYR A 1 163 ? -5.245 11.835 10.411 1.00 94.31 163 TYR A C 1
ATOM 1232 O O . TYR A 1 163 ? -4.444 11.324 9.634 1.00 94.31 163 TYR A O 1
ATOM 1240 N N . GLY A 1 164 ? -4.894 12.774 11.288 1.00 94.12 164 GLY A N 1
ATOM 1241 C CA . GLY A 1 164 ? -3.535 13.247 11.514 1.00 94.12 164 GLY A CA 1
ATOM 1242 C C . GLY A 1 164 ? -3.491 14.225 12.682 1.00 94.12 164 GLY A C 1
ATOM 1243 O O . GLY A 1 164 ? -4.433 14.992 12.889 1.00 94.12 164 GLY A O 1
ATOM 1244 N N . TYR A 1 165 ? -2.414 14.189 13.455 1.00 92.56 165 TYR A N 1
ATOM 1245 C CA . TYR A 1 165 ? -2.089 15.191 14.465 1.00 92.56 165 TYR A CA 1
ATOM 1246 C C . TYR A 1 165 ? -0.581 15.194 14.733 1.00 92.56 165 TYR A C 1
ATOM 1248 O O . TYR A 1 165 ? 0.130 14.242 14.426 1.00 92.56 165 TYR A O 1
ATOM 1256 N N . THR A 1 166 ? -0.084 16.273 15.331 1.00 87.06 166 THR A N 1
ATOM 1257 C CA . THR A 1 166 ? 1.282 16.370 15.857 1.00 87.06 166 THR A CA 1
ATOM 1258 C C . THR A 1 166 ? 1.230 16.545 17.365 1.00 87.06 166 THR A C 1
ATOM 1260 O O . THR A 1 166 ? 0.477 17.381 17.863 1.00 87.06 166 THR A O 1
ATOM 1263 N N . LEU A 1 167 ? 2.058 15.801 18.095 1.00 82.44 167 LEU A N 1
ATOM 1264 C CA . LEU A 1 167 ? 2.242 16.015 19.527 1.00 82.44 167 LEU A CA 1
ATOM 1265 C C . LEU A 1 167 ? 3.300 17.100 19.760 1.00 82.44 167 LEU A C 1
ATOM 1267 O O . LEU A 1 167 ? 4.448 16.948 19.343 1.00 82.44 167 LEU A O 1
ATOM 1271 N N . LYS A 1 168 ? 2.918 18.187 20.432 1.00 80.94 168 LYS A N 1
ATOM 1272 C CA . LYS A 1 168 ? 3.827 19.224 20.937 1.00 80.94 168 LYS A CA 1
ATOM 1273 C C . LYS A 1 168 ? 3.674 19.278 22.449 1.00 80.94 168 LYS A C 1
ATOM 1275 O O . LYS A 1 168 ? 2.574 19.499 22.935 1.00 80.94 168 LYS A O 1
ATOM 1280 N N . ASP A 1 169 ? 4.751 18.992 23.176 1.00 85.00 169 ASP A N 1
ATOM 1281 C CA . ASP A 1 169 ? 4.767 18.960 24.648 1.00 85.00 169 ASP A CA 1
ATOM 1282 C C . ASP A 1 169 ? 3.678 18.065 25.279 1.00 85.00 169 ASP A C 1
ATOM 1284 O O . ASP A 1 169 ? 3.180 18.324 26.370 1.00 85.00 169 ASP A O 1
ATOM 1288 N N . GLY A 1 170 ? 3.308 16.979 24.589 1.00 79.75 170 GLY A N 1
ATOM 1289 C CA . GLY A 1 170 ? 2.257 16.050 25.022 1.00 79.75 170 GLY A CA 1
ATOM 1290 C C . GLY A 1 170 ? 0.832 16.464 24.638 1.00 79.75 170 GLY A C 1
ATOM 1291 O O . GLY A 1 170 ? -0.088 15.668 24.814 1.00 79.75 170 GLY A O 1
ATOM 1292 N N . GLU A 1 171 ? 0.645 17.649 24.055 1.00 84.38 171 GLU A N 1
ATOM 1293 C CA . GLU A 1 171 ? -0.642 18.124 23.547 1.00 84.38 171 GLU A CA 1
ATOM 1294 C C . GLU A 1 171 ? -0.776 17.897 22.038 1.00 84.38 171 GLU A C 1
ATOM 1296 O O . GLU A 1 171 ? 0.177 18.048 21.266 1.00 84.38 171 GLU A O 1
ATOM 1301 N N . MET A 1 172 ? -1.983 17.535 21.595 1.00 84.88 172 MET A N 1
ATOM 1302 C CA . MET A 1 172 ? -2.276 17.390 20.171 1.00 84.88 172 MET A CA 1
ATOM 1303 C C . MET A 1 172 ? -2.446 18.763 19.514 1.00 84.88 172 MET A C 1
ATOM 1305 O O . MET A 1 172 ? -3.207 19.610 19.973 1.00 84.88 172 MET A O 1
ATOM 1309 N N . SER A 1 173 ? -1.776 18.957 18.386 1.00 87.69 173 SER A N 1
ATOM 1310 C CA . SER A 1 173 ? -1.856 20.147 17.540 1.00 87.69 173 SER A CA 1
ATOM 1311 C C . SER A 1 173 ? -1.912 19.740 16.066 1.00 87.69 173 SER A C 1
ATOM 1313 O O . SER A 1 173 ? -1.662 18.582 15.735 1.00 87.69 173 SER A O 1
ATOM 1315 N N . GLY A 1 174 ? -2.252 20.672 15.169 1.00 86.62 174 GLY A N 1
ATOM 1316 C CA . GLY A 1 174 ? -2.316 20.379 13.730 1.00 86.62 174 GLY A CA 1
ATOM 1317 C C . GLY A 1 174 ? -3.321 19.273 13.398 1.00 86.62 174 GLY A C 1
ATOM 1318 O O . GLY A 1 174 ? -3.001 18.349 12.658 1.00 86.62 174 GLY A O 1
ATOM 1319 N N . LEU A 1 175 ? -4.502 19.330 14.019 1.00 91.25 175 LEU A N 1
ATOM 1320 C CA . LEU A 1 175 ? -5.528 18.301 13.886 1.00 91.25 175 LEU A CA 1
ATOM 1321 C C . LEU A 1 175 ? -6.064 18.253 12.453 1.00 91.25 175 LEU A C 1
ATOM 1323 O O . LEU A 1 175 ? -6.562 19.252 11.935 1.00 91.25 175 LEU A O 1
ATOM 1327 N N . VAL A 1 176 ? -6.032 17.069 11.855 1.00 93.31 176 VAL A N 1
ATOM 1328 C CA . VAL A 1 176 ? -6.670 16.772 10.574 1.00 93.31 176 VAL A CA 1
ATOM 1329 C C . VAL A 1 176 ? -7.925 15.958 10.856 1.00 93.31 176 VAL A C 1
ATOM 1331 O O . VAL A 1 176 ? -7.848 14.795 11.252 1.00 93.31 176 VAL A O 1
ATOM 1334 N N . THR A 1 177 ? -9.089 16.584 10.688 1.00 91.38 177 THR A N 1
ATOM 1335 C CA . THR A 1 177 ? -10.400 16.008 11.043 1.00 91.38 177 THR A CA 1
ATOM 1336 C C . THR A 1 177 ? -11.177 15.466 9.846 1.00 91.38 177 THR A C 1
ATOM 1338 O O . THR A 1 177 ? -12.202 14.808 10.009 1.00 91.38 177 THR A O 1
ATOM 1341 N N . GLN A 1 178 ? -10.687 15.723 8.633 1.00 89.62 178 GLN A N 1
ATOM 1342 C CA . GLN A 1 178 ? -11.249 15.201 7.393 1.00 89.62 178 GLN A CA 1
ATOM 1343 C C . GLN A 1 178 ? -10.327 14.146 6.798 1.00 89.62 178 GLN A C 1
ATOM 1345 O O . GLN A 1 178 ? -9.105 14.211 6.946 1.00 89.62 178 GLN A O 1
ATOM 1350 N N . ARG A 1 179 ? -10.928 13.160 6.131 1.00 92.75 179 ARG A N 1
ATOM 1351 C CA . ARG A 1 179 ? -10.174 12.115 5.448 1.00 92.75 179 ARG A CA 1
ATOM 1352 C C . ARG A 1 179 ? -9.367 12.772 4.309 1.00 92.75 179 ARG A C 1
ATOM 1354 O O . ARG A 1 179 ? -9.965 13.512 3.533 1.00 92.75 179 ARG A O 1
ATOM 1361 N N . PRO A 1 180 ? -8.046 12.548 4.199 1.00 95.56 180 PRO A N 1
ATOM 1362 C CA . PRO A 1 180 ? -7.230 13.219 3.186 1.00 95.56 180 PRO A CA 1
ATOM 1363 C C . PRO A 1 180 ? -7.591 12.776 1.766 1.00 95.56 180 PRO A C 1
ATOM 1365 O O . PRO A 1 180 ? -7.843 11.592 1.539 1.00 95.56 180 PRO A O 1
ATOM 1368 N N . GLY A 1 181 ? -7.561 13.714 0.820 1.00 95.12 181 GLY A N 1
ATOM 1369 C CA . GLY A 1 181 ? -7.951 13.504 -0.577 1.00 95.12 181 GLY A CA 1
ATOM 1370 C C . GLY A 1 181 ? -9.251 14.222 -0.945 1.00 95.12 181 GLY A C 1
ATOM 1371 O O . GLY A 1 181 ? -9.886 14.860 -0.107 1.00 95.12 181 GLY A O 1
ATOM 1372 N N . GLU A 1 182 ? -9.629 14.116 -2.212 1.00 94.81 182 GLU A N 1
ATOM 1373 C CA . GLU A 1 182 ? -10.818 14.744 -2.786 1.00 94.81 182 GLU A CA 1
ATOM 1374 C C . GLU A 1 182 ? -12.043 13.825 -2.673 1.00 94.81 182 GLU A C 1
ATOM 1376 O O . GLU A 1 182 ? -11.937 12.613 -2.876 1.00 94.81 182 GLU A O 1
ATOM 1381 N N . ASN A 1 183 ? -13.212 14.412 -2.402 1.00 90.31 183 ASN A N 1
ATOM 1382 C CA . ASN A 1 183 ? -14.505 13.742 -2.184 1.00 90.31 183 ASN A CA 1
ATOM 1383 C C . ASN A 1 183 ? -14.539 12.713 -1.028 1.00 90.31 183 ASN A C 1
ATOM 1385 O O . ASN A 1 183 ? -15.042 11.599 -1.204 1.00 90.31 183 ASN A O 1
ATOM 1389 N N . PRO A 1 184 ? -14.016 13.023 0.175 1.00 88.75 184 PRO A N 1
ATOM 1390 C CA . PRO A 1 184 ? -14.024 12.082 1.300 1.00 88.75 184 PRO A CA 1
ATOM 1391 C C . PRO A 1 184 ? -15.429 11.628 1.732 1.00 88.75 184 PRO A C 1
ATOM 1393 O O . PRO A 1 184 ? -15.562 10.597 2.392 1.00 88.75 184 PRO A O 1
ATOM 1396 N N . GLU A 1 185 ? -16.475 12.371 1.366 1.00 82.62 185 GLU A N 1
ATOM 1397 C CA . GLU A 1 185 ? -17.876 12.020 1.591 1.00 82.62 185 GLU A CA 1
ATOM 1398 C C . GLU A 1 185 ? -18.350 10.784 0.805 1.00 82.62 185 GLU A C 1
ATOM 1400 O O . GLU A 1 185 ? -19.295 10.125 1.239 1.00 82.62 185 GLU A O 1
ATOM 1405 N N . ASP A 1 186 ? -17.681 10.425 -0.297 1.00 82.81 186 ASP A N 1
ATOM 1406 C CA . ASP A 1 186 ? -18.078 9.306 -1.168 1.00 82.81 186 ASP A CA 1
ATOM 1407 C C . ASP A 1 186 ? -17.790 7.924 -0.548 1.00 82.81 186 ASP A C 1
ATOM 1409 O O . ASP A 1 186 ? -18.301 6.903 -1.004 1.00 82.81 186 ASP A O 1
ATOM 1413 N N . VAL A 1 187 ? -16.991 7.881 0.520 1.00 84.69 187 VAL A N 1
ATOM 1414 C CA . VAL A 1 187 ? -16.555 6.653 1.200 1.00 84.69 187 VAL A CA 1
ATOM 1415 C C . VAL A 1 187 ? -17.654 6.024 2.074 1.00 84.69 187 VAL A C 1
ATOM 1417 O O . VAL A 1 187 ? -17.604 4.836 2.386 1.00 84.69 187 VAL A O 1
ATOM 1420 N N . GLY A 1 188 ? -18.677 6.794 2.449 1.00 85.06 188 GLY A N 1
ATOM 1421 C CA . GLY A 1 188 ? -19.745 6.338 3.339 1.00 85.06 188 GLY A CA 1
ATOM 1422 C C . GLY A 1 188 ? -19.279 5.961 4.763 1.00 85.06 188 GLY A C 1
ATOM 1423 O O . GLY A 1 188 ? -18.106 6.109 5.117 1.00 85.06 188 GLY A O 1
ATOM 1424 N N . PRO A 1 189 ? -20.209 5.517 5.631 1.00 88.81 189 PRO A N 1
ATOM 1425 C CA . PRO A 1 189 ? -19.896 5.056 6.984 1.00 88.81 189 PRO A CA 1
ATOM 1426 C C . PRO A 1 189 ? -19.071 3.768 6.978 1.00 88.81 189 PRO A C 1
ATOM 1428 O O . PRO A 1 189 ? -19.522 2.746 6.468 1.00 88.81 189 PRO A O 1
ATOM 1431 N N . THR A 1 190 ? -17.889 3.797 7.588 1.00 94.19 190 THR A N 1
ATOM 1432 C CA . THR A 1 190 ? -16.974 2.650 7.616 1.00 94.19 190 THR A CA 1
ATOM 1433 C C . THR A 1 190 ? -15.963 2.758 8.747 1.00 94.19 190 THR A C 1
ATOM 1435 O O . THR A 1 190 ? -15.570 3.857 9.149 1.00 94.19 190 THR A O 1
ATOM 1438 N N . ASP A 1 191 ? -15.532 1.602 9.245 1.00 96.06 191 ASP A N 1
ATOM 1439 C CA . ASP A 1 191 ? -14.432 1.512 10.194 1.00 96.06 191 ASP A CA 1
ATOM 1440 C C . ASP A 1 191 ? -13.105 1.857 9.506 1.00 96.06 191 ASP A C 1
ATOM 1442 O O . ASP A 1 191 ? -12.899 1.578 8.318 1.00 96.06 191 ASP A O 1
ATOM 1446 N N . ASP A 1 192 ? -12.181 2.399 10.294 1.00 97.12 192 ASP A N 1
ATOM 1447 C CA . ASP A 1 192 ? -10.808 2.638 9.868 1.00 97.12 192 ASP A CA 1
ATOM 1448 C C . ASP A 1 192 ? -9.878 1.558 10.429 1.00 97.12 192 ASP A C 1
ATOM 1450 O O . ASP A 1 192 ? -10.002 1.127 11.579 1.00 97.12 192 ASP A O 1
ATOM 1454 N N . VAL A 1 193 ? -8.897 1.178 9.621 1.00 98.31 193 VAL A N 1
ATOM 1455 C CA . VAL A 1 193 ? -7.810 0.258 9.941 1.00 98.31 193 VAL A CA 1
ATOM 1456 C C . VAL A 1 193 ? -6.493 0.992 9.724 1.00 98.31 193 VAL A C 1
ATOM 1458 O O . VAL A 1 193 ? -6.303 1.633 8.697 1.00 98.31 193 VAL A O 1
ATOM 1461 N N . TRP A 1 194 ? -5.555 0.897 10.656 1.00 97.88 194 TRP A N 1
ATOM 1462 C CA . TRP A 1 194 ? -4.178 1.345 10.425 1.00 97.88 194 TRP A CA 1
ATOM 1463 C C . TRP A 1 194 ? -3.205 0.481 11.200 1.00 97.88 194 TRP A C 1
ATOM 1465 O O . TRP A 1 194 ? -3.598 -0.269 12.095 1.00 97.88 194 TRP A O 1
ATOM 1475 N N . ILE A 1 195 ? -1.930 0.591 10.848 1.00 97.12 195 ILE A N 1
ATOM 1476 C CA . ILE A 1 195 ? -0.856 -0.176 11.467 1.00 97.12 195 ILE A CA 1
ATOM 1477 C C . ILE A 1 195 ? 0.182 0.746 12.084 1.00 97.12 195 ILE A C 1
ATOM 1479 O O . ILE A 1 195 ? 0.454 1.820 11.552 1.00 97.12 195 ILE A O 1
ATOM 1483 N N . ASP A 1 196 ? 0.802 0.261 13.151 1.00 93.00 196 ASP A N 1
ATOM 1484 C CA . ASP A 1 196 ? 2.058 0.775 13.678 1.00 93.00 196 ASP A CA 1
ATOM 1485 C C . ASP A 1 196 ? 3.120 -0.322 13.530 1.00 93.00 196 ASP A C 1
ATOM 1487 O O . ASP A 1 196 ? 3.071 -1.378 14.172 1.00 93.00 196 ASP A O 1
ATOM 1491 N N . VAL A 1 197 ? 4.074 -0.056 12.638 1.00 88.62 197 VAL A N 1
ATOM 1492 C CA . VAL A 1 197 ? 5.243 -0.902 12.353 1.00 88.62 197 VAL A CA 1
ATOM 1493 C C . VAL A 1 197 ? 6.548 -0.225 12.778 1.00 88.62 197 VAL A C 1
ATOM 1495 O O . VAL A 1 197 ? 7.620 -0.642 12.353 1.00 88.62 197 VAL A O 1
ATOM 1498 N N . SER A 1 198 ? 6.487 0.810 13.620 1.00 84.06 198 SER A N 1
ATOM 1499 C CA . SER A 1 198 ? 7.655 1.584 14.077 1.00 84.06 198 SER A CA 1
ATOM 1500 C C . SER A 1 198 ? 8.693 0.752 14.835 1.00 84.06 198 SER A C 1
ATOM 1502 O O . SER A 1 198 ? 9.863 1.120 14.902 1.00 84.06 198 SER A O 1
ATOM 1504 N N . ARG A 1 199 ? 8.273 -0.388 15.393 1.00 82.50 199 ARG A N 1
ATOM 1505 C CA . ARG A 1 199 ? 9.131 -1.348 16.103 1.00 82.50 199 ARG A CA 1
ATOM 1506 C C . ARG A 1 199 ? 9.820 -2.355 15.178 1.00 82.50 199 ARG A C 1
ATOM 1508 O O . ARG A 1 199 ? 10.566 -3.205 15.663 1.00 82.50 199 ARG A O 1
ATOM 1515 N N . LEU A 1 200 ? 9.556 -2.283 13.874 1.00 81.56 200 LEU A N 1
ATOM 1516 C CA . LEU A 1 200 ? 10.200 -3.095 12.851 1.00 81.56 200 LEU A CA 1
ATOM 1517 C C . LEU A 1 200 ? 11.287 -2.269 12.151 1.00 81.56 200 LEU A C 1
ATOM 1519 O O . LEU A 1 200 ? 11.081 -1.114 11.787 1.00 81.56 200 LEU A O 1
ATOM 1523 N N . ASN A 1 201 ? 12.448 -2.874 11.938 1.00 70.56 201 ASN A N 1
ATOM 1524 C CA . ASN A 1 201 ? 13.549 -2.307 11.176 1.00 70.56 201 ASN A CA 1
ATOM 1525 C C . ASN A 1 201 ? 13.326 -2.441 9.665 1.00 70.56 201 ASN A C 1
ATOM 1527 O O . ASN A 1 201 ? 12.519 -3.228 9.164 1.00 70.56 201 ASN A O 1
ATOM 1531 N N . THR A 1 202 ? 14.132 -1.705 8.903 1.00 62.66 202 THR A N 1
ATOM 1532 C CA . THR A 1 202 ? 14.259 -1.916 7.460 1.00 62.66 202 THR A CA 1
ATOM 1533 C C . THR A 1 202 ? 14.680 -3.357 7.156 1.00 62.66 202 THR A C 1
ATOM 1535 O O . THR A 1 202 ? 15.714 -3.808 7.638 1.00 62.66 202 THR A O 1
ATOM 1538 N N . GLY A 1 203 ? 13.904 -4.049 6.318 1.00 61.25 203 GLY A N 1
ATOM 1539 C CA . GLY A 1 203 ? 14.150 -5.450 5.948 1.00 61.25 203 GLY A CA 1
ATOM 1540 C C . GLY A 1 203 ? 13.399 -6.459 6.815 1.00 61.25 203 GLY A C 1
ATOM 1541 O O . GLY A 1 203 ? 13.302 -7.619 6.430 1.00 61.25 203 GLY A O 1
ATOM 1542 N N . ASP A 1 204 ? 12.799 -6.012 7.920 1.00 60.50 204 ASP A N 1
ATOM 1543 C CA . ASP A 1 204 ? 11.878 -6.838 8.686 1.00 60.50 204 ASP A CA 1
ATOM 1544 C C . ASP A 1 204 ? 10.568 -7.032 7.908 1.00 60.50 204 ASP A C 1
ATOM 1546 O O . ASP A 1 204 ? 10.206 -6.246 7.023 1.00 60.50 204 ASP A O 1
ATOM 1550 N N . ASP A 1 205 ? 9.829 -8.072 8.282 1.00 76.19 205 ASP A N 1
ATOM 1551 C CA . ASP A 1 205 ? 8.577 -8.545 7.686 1.00 76.19 205 ASP A CA 1
ATOM 1552 C C . ASP A 1 205 ? 7.398 -7.532 7.718 1.00 76.19 205 ASP A C 1
ATOM 1554 O O . ASP A 1 205 ? 6.235 -7.908 7.589 1.00 76.19 205 ASP A O 1
ATOM 1558 N N . GLY A 1 206 ? 7.644 -6.223 7.831 1.00 83.00 206 GLY A N 1
ATOM 1559 C CA . GLY A 1 206 ? 6.622 -5.173 7.817 1.00 83.00 206 GLY A CA 1
ATOM 1560 C C . GLY A 1 206 ? 5.739 -5.187 6.564 1.00 83.00 206 GLY A C 1
ATOM 1561 O O . GLY A 1 206 ? 4.564 -4.843 6.645 1.00 83.00 206 GLY A O 1
ATOM 1562 N N . THR A 1 207 ? 6.249 -5.672 5.424 1.00 87.56 207 THR A N 1
ATOM 1563 C CA . THR A 1 207 ? 5.431 -5.901 4.212 1.00 87.56 207 THR A CA 1
ATOM 1564 C C . THR A 1 207 ? 4.307 -6.914 4.465 1.00 87.56 207 THR A C 1
ATOM 1566 O O . THR A 1 207 ? 3.213 -6.745 3.933 1.00 87.56 207 THR A O 1
ATOM 1569 N N . LYS A 1 208 ? 4.535 -7.929 5.315 1.00 93.06 208 LYS A N 1
ATOM 1570 C CA . LYS A 1 208 ? 3.500 -8.891 5.721 1.00 93.06 208 LYS A CA 1
ATOM 1571 C C . LYS A 1 208 ? 2.395 -8.195 6.516 1.00 93.06 208 LYS A C 1
ATOM 1573 O O . LYS A 1 208 ? 1.226 -8.445 6.261 1.00 93.06 208 LYS A O 1
ATOM 1578 N N . ILE A 1 209 ? 2.747 -7.268 7.411 1.00 95.06 209 ILE A N 1
ATOM 1579 C CA . ILE A 1 209 ? 1.769 -6.513 8.213 1.00 95.06 209 ILE A CA 1
ATOM 1580 C C . ILE A 1 209 ? 0.916 -5.582 7.343 1.00 95.06 209 ILE A C 1
ATOM 1582 O O . ILE A 1 209 ? -0.301 -5.551 7.511 1.00 95.06 209 ILE A O 1
ATOM 1586 N N . TYR A 1 210 ? 1.523 -4.885 6.374 1.00 95.00 210 TYR A N 1
ATOM 1587 C CA . TYR A 1 210 ? 0.766 -4.129 5.367 1.00 95.00 210 TYR A CA 1
ATOM 1588 C C . TYR A 1 210 ? -0.194 -5.036 4.593 1.00 95.00 210 TYR A C 1
ATOM 1590 O O . TYR A 1 210 ? -1.382 -4.738 4.533 1.00 95.00 210 TYR A O 1
ATOM 1598 N N . ASN A 1 211 ? 0.289 -6.177 4.085 1.00 95.75 211 ASN A N 1
ATOM 1599 C CA . ASN A 1 211 ? -0.551 -7.131 3.362 1.00 95.75 211 ASN A CA 1
ATOM 1600 C C . ASN A 1 211 ? -1.735 -7.617 4.205 1.00 95.75 211 ASN A C 1
ATOM 1602 O O . ASN A 1 211 ? -2.851 -7.669 3.697 1.00 95.75 211 ASN A O 1
ATOM 1606 N N . ILE A 1 212 ? -1.510 -7.937 5.483 1.00 97.81 212 ILE A N 1
ATOM 1607 C CA . ILE A 1 212 ? -2.572 -8.370 6.397 1.00 97.81 212 ILE A CA 1
ATOM 1608 C C . ILE A 1 212 ? -3.612 -7.260 6.574 1.00 97.81 212 ILE A C 1
ATOM 1610 O O . ILE A 1 212 ? -4.803 -7.512 6.408 1.00 97.81 212 ILE A O 1
ATOM 1614 N N . ALA A 1 213 ? -3.176 -6.035 6.872 1.00 98.12 213 ALA A N 1
ATOM 1615 C CA . ALA A 1 213 ? -4.078 -4.917 7.135 1.00 98.12 213 ALA A CA 1
ATOM 1616 C C . ALA A 1 213 ? -4.871 -4.481 5.899 1.00 98.12 213 ALA A C 1
ATOM 1618 O O . ALA A 1 213 ? -6.076 -4.257 5.989 1.00 98.12 213 ALA A O 1
ATOM 1619 N N . GLU A 1 214 ? -4.218 -4.397 4.743 1.00 98.19 214 GLU A N 1
ATOM 1620 C CA . GLU A 1 214 ? -4.852 -4.017 3.483 1.00 98.19 214 GLU A CA 1
ATOM 1621 C C . GLU A 1 214 ? -5.817 -5.103 2.990 1.00 98.19 214 GLU A C 1
ATOM 1623 O O . GLU A 1 214 ? -6.922 -4.782 2.561 1.00 98.19 214 GLU A O 1
ATOM 1628 N N . THR A 1 215 ? -5.450 -6.384 3.122 1.00 98.25 215 THR A N 1
ATOM 1629 C CA . THR A 1 215 ? -6.350 -7.505 2.799 1.00 98.25 215 THR A CA 1
ATOM 1630 C C . THR A 1 215 ? -7.550 -7.532 3.740 1.00 98.25 215 THR A C 1
ATOM 1632 O O . THR A 1 215 ? -8.676 -7.704 3.287 1.00 98.25 215 THR A O 1
ATOM 1635 N N . TYR A 1 216 ? -7.338 -7.311 5.041 1.00 98.62 216 TYR A N 1
ATOM 1636 C CA . TYR A 1 216 ? -8.427 -7.240 6.014 1.00 98.62 216 TYR A CA 1
ATOM 1637 C C . TYR A 1 216 ? -9.361 -6.066 5.714 1.00 98.62 216 TYR A C 1
ATOM 1639 O O . TYR A 1 216 ? -10.579 -6.229 5.750 1.00 98.62 216 TYR A O 1
ATOM 1647 N N . ALA A 1 217 ? -8.806 -4.900 5.374 1.00 98.62 217 ALA A N 1
ATOM 1648 C CA . ALA A 1 217 ? -9.592 -3.739 4.982 1.00 98.62 217 ALA A CA 1
ATOM 1649 C C . ALA A 1 217 ? -10.442 -4.033 3.739 1.00 98.62 217 ALA A C 1
ATOM 1651 O O . ALA A 1 217 ? -11.656 -3.852 3.777 1.00 98.62 217 ALA A O 1
ATOM 1652 N N . HIS A 1 218 ? -9.830 -4.586 2.690 1.00 98.19 218 HIS A N 1
ATOM 1653 C CA . HIS A 1 218 ? -10.526 -4.973 1.467 1.00 98.19 218 HIS A CA 1
ATOM 1654 C C . HIS A 1 218 ? -11.637 -5.999 1.722 1.00 98.19 218 HIS A C 1
ATOM 1656 O O . HIS A 1 218 ? -12.795 -5.764 1.382 1.00 98.19 218 HIS A O 1
ATOM 1662 N N . ASN A 1 219 ? -11.306 -7.122 2.362 1.00 98.00 219 ASN A N 1
ATOM 1663 C CA . ASN A 1 219 ? -12.225 -8.249 2.532 1.00 98.00 219 ASN A CA 1
ATOM 1664 C C . ASN A 1 219 ? -13.382 -7.945 3.491 1.00 98.00 219 ASN A C 1
ATOM 1666 O O . ASN A 1 219 ? -14.362 -8.685 3.512 1.00 98.00 219 ASN A O 1
ATOM 1670 N N . THR A 1 220 ? -13.276 -6.875 4.284 1.00 97.88 220 THR A N 1
ATOM 1671 C CA . THR A 1 220 ? -14.295 -6.496 5.267 1.00 97.88 220 THR A CA 1
ATOM 1672 C C . THR A 1 220 ? -14.910 -5.118 5.039 1.00 97.88 220 THR A C 1
ATOM 1674 O O . THR A 1 220 ? -15.560 -4.597 5.944 1.00 97.88 220 THR A O 1
ATOM 1677 N N . GLU A 1 221 ? -14.711 -4.541 3.849 1.00 96.44 221 GLU A N 1
ATOM 1678 C CA . GLU A 1 221 ? -15.249 -3.231 3.451 1.00 96.44 221 GLU A CA 1
ATOM 1679 C C . GLU A 1 221 ? -14.862 -2.095 4.420 1.00 96.44 221 GLU A C 1
ATOM 1681 O O . GLU A 1 221 ? -15.641 -1.180 4.673 1.00 96.44 221 GLU A O 1
ATOM 1686 N N . ARG A 1 222 ? -13.646 -2.157 4.979 1.00 97.75 222 ARG A N 1
ATOM 1687 C CA . ARG A 1 222 ? -13.058 -1.106 5.826 1.00 97.75 222 ARG A CA 1
ATOM 1688 C C . ARG A 1 222 ? -12.049 -0.274 5.043 1.00 97.75 222 ARG A C 1
ATOM 1690 O O . ARG A 1 222 ? -11.595 -0.684 3.976 1.00 97.75 222 ARG A O 1
ATOM 1697 N N . LEU A 1 223 ? -11.615 0.857 5.609 1.00 97.81 223 LEU A N 1
ATOM 1698 C CA . LEU A 1 223 ? -10.521 1.637 5.022 1.00 97.81 223 LEU A CA 1
ATOM 1699 C C . LEU A 1 223 ? -9.222 1.502 5.785 1.00 97.81 223 LEU A C 1
ATOM 1701 O O . LEU A 1 223 ? -9.126 1.845 6.959 1.00 97.81 223 LEU A O 1
ATOM 1705 N N . PHE A 1 224 ? -8.186 1.115 5.056 1.00 98.50 224 PHE A N 1
ATOM 1706 C CA . PHE A 1 224 ? -6.813 1.221 5.488 1.00 98.50 224 PHE A CA 1
ATOM 1707 C C . PHE A 1 224 ? -6.319 2.670 5.357 1.00 98.50 224 PHE A C 1
ATOM 1709 O O . PHE A 1 224 ? -5.987 3.151 4.267 1.00 98.50 224 PHE A O 1
ATOM 1716 N N . ILE A 1 225 ? -6.265 3.377 6.485 1.00 97.88 225 ILE A N 1
ATOM 1717 C CA . ILE A 1 225 ? -5.782 4.757 6.601 1.00 97.88 225 ILE A CA 1
ATOM 1718 C C . ILE A 1 225 ? -4.293 4.792 6.989 1.00 97.88 225 ILE A C 1
ATOM 1720 O O . ILE A 1 225 ? -3.674 3.767 7.288 1.00 97.88 225 ILE A O 1
ATOM 1724 N N . GLY A 1 226 ? -3.672 5.972 6.930 1.00 96.00 226 GLY A N 1
ATOM 1725 C CA . GLY A 1 226 ? -2.371 6.188 7.569 1.00 96.00 226 GLY A CA 1
ATOM 1726 C C . GLY A 1 226 ? -2.510 6.278 9.087 1.00 96.00 226 GLY A C 1
ATOM 1727 O O . GLY A 1 226 ? -3.571 6.668 9.566 1.00 96.00 226 GLY A O 1
ATOM 1728 N N . ASP A 1 227 ? -1.452 5.952 9.833 1.00 94.88 227 ASP A N 1
ATOM 1729 C CA . ASP A 1 227 ? -1.457 6.119 11.290 1.00 94.88 227 ASP A CA 1
ATOM 1730 C C . ASP A 1 227 ? -1.725 7.592 11.654 1.00 94.88 227 ASP A C 1
ATOM 1732 O O . ASP A 1 227 ? -0.921 8.455 11.291 1.00 94.88 227 ASP A O 1
ATOM 1736 N N . PRO A 1 228 ? -2.829 7.911 12.359 1.00 93.94 228 PRO A N 1
ATOM 1737 C CA . PRO A 1 228 ? -3.139 9.285 12.740 1.00 93.94 228 PRO A CA 1
ATOM 1738 C C . PRO A 1 228 ? -2.068 9.940 13.622 1.00 93.94 228 PRO A C 1
ATOM 1740 O O . PRO A 1 228 ? -1.986 11.167 13.650 1.00 93.94 228 PRO A O 1
ATOM 1743 N N . ALA A 1 229 ? -1.258 9.145 14.334 1.00 90.88 229 ALA A N 1
ATOM 1744 C CA . ALA A 1 229 ? -0.159 9.639 15.164 1.00 90.88 229 ALA A CA 1
ATOM 1745 C C . ALA A 1 229 ? 1.039 10.156 14.351 1.00 90.88 229 ALA A C 1
ATOM 1747 O O . ALA A 1 229 ? 1.930 10.798 14.912 1.00 90.88 229 ALA A O 1
ATOM 1748 N N . GLY A 1 230 ? 1.055 9.894 13.044 1.00 89.50 230 GLY A N 1
ATOM 1749 C CA . GLY A 1 230 ? 2.048 10.400 12.115 1.00 89.50 230 GLY A CA 1
ATOM 1750 C C . GLY A 1 230 ? 2.679 9.309 11.261 1.00 89.50 230 GLY A C 1
ATOM 1751 O O . GLY A 1 230 ? 2.547 8.109 11.492 1.00 89.50 230 GLY A O 1
ATOM 1752 N N . LEU A 1 231 ? 3.419 9.758 10.252 1.00 88.56 231 LEU A N 1
ATOM 1753 C CA . LEU A 1 231 ? 4.091 8.899 9.288 1.00 88.56 231 LEU A CA 1
ATOM 1754 C C . LEU A 1 231 ? 5.569 9.272 9.249 1.00 88.56 231 LEU A C 1
ATOM 1756 O O . LEU A 1 231 ? 5.896 10.426 8.972 1.00 88.56 231 LEU A O 1
ATOM 1760 N N . SER A 1 232 ? 6.457 8.313 9.518 1.00 88.75 232 SER A N 1
ATOM 1761 C CA . SER A 1 232 ? 7.904 8.527 9.403 1.00 88.75 232 SER A CA 1
ATOM 1762 C C . SER A 1 232 ? 8.336 8.723 7.946 1.00 88.75 232 SER A C 1
ATOM 1764 O O . SER A 1 232 ? 7.617 8.362 7.013 1.00 88.75 232 SER A O 1
ATOM 1766 N N . ASP A 1 233 ? 9.535 9.264 7.748 1.00 87.00 233 ASP A N 1
ATOM 1767 C CA . ASP A 1 233 ? 10.152 9.496 6.432 1.00 87.00 233 ASP A CA 1
ATOM 1768 C C . ASP A 1 233 ? 10.208 8.207 5.597 1.00 87.00 233 ASP A C 1
ATOM 1770 O O . ASP A 1 233 ? 9.837 8.151 4.424 1.00 87.00 233 ASP A O 1
ATOM 1774 N N . GLU A 1 234 ? 10.619 7.122 6.245 1.00 82.62 234 GLU A N 1
ATOM 1775 C CA . GLU A 1 234 ? 10.687 5.788 5.662 1.00 82.62 234 GLU A CA 1
ATOM 1776 C C . GLU A 1 234 ? 9.293 5.232 5.335 1.00 82.62 234 GLU A C 1
ATOM 1778 O O . GLU A 1 234 ? 9.087 4.634 4.272 1.00 82.62 234 GLU A O 1
ATOM 1783 N N . ALA A 1 235 ? 8.315 5.463 6.215 1.00 87.38 235 ALA A N 1
ATOM 1784 C CA . ALA A 1 235 ? 6.942 5.021 6.016 1.00 87.38 235 ALA A CA 1
ATOM 1785 C C . ALA A 1 235 ? 6.228 5.799 4.896 1.00 87.38 235 ALA A C 1
ATOM 1787 O O . ALA A 1 235 ? 5.395 5.212 4.207 1.00 87.38 235 ALA A O 1
ATOM 1788 N N . LEU A 1 236 ? 6.592 7.064 4.647 1.00 90.69 236 LEU A N 1
ATOM 1789 C CA . LEU A 1 236 ? 6.028 7.889 3.573 1.00 90.69 236 LEU A CA 1
ATOM 1790 C C . LEU A 1 236 ? 6.187 7.233 2.197 1.00 90.69 236 LEU A C 1
ATOM 1792 O O . LEU A 1 236 ? 5.219 7.097 1.442 1.00 90.69 236 LEU A O 1
ATOM 1796 N N . ARG A 1 237 ? 7.396 6.757 1.888 1.00 88.69 237 ARG A N 1
ATOM 1797 C CA . ARG A 1 237 ? 7.639 6.053 0.626 1.00 88.69 237 ARG A CA 1
ATOM 1798 C C . ARG A 1 237 ? 7.072 4.642 0.651 1.00 88.69 237 ARG A C 1
ATOM 1800 O O . ARG A 1 237 ? 6.399 4.230 -0.287 1.00 88.69 237 ARG A O 1
ATOM 1807 N N . ARG A 1 238 ? 7.307 3.900 1.739 1.00 88.00 238 ARG A N 1
ATOM 1808 C CA . ARG A 1 238 ? 6.868 2.502 1.846 1.00 88.00 238 ARG A CA 1
ATOM 1809 C C . ARG A 1 238 ? 5.372 2.359 1.698 1.00 88.00 238 ARG A C 1
ATOM 1811 O O . ARG A 1 238 ? 4.947 1.542 0.897 1.00 88.00 238 ARG A O 1
ATOM 1818 N N . ARG A 1 239 ? 4.588 3.149 2.429 1.00 92.94 239 ARG A N 1
ATOM 1819 C CA . ARG A 1 239 ? 3.130 3.078 2.371 1.00 92.94 239 ARG A CA 1
ATOM 1820 C C . ARG A 1 239 ? 2.620 3.310 0.952 1.00 92.94 239 ARG A C 1
ATOM 1822 O O . ARG A 1 239 ? 1.737 2.585 0.527 1.00 92.94 239 ARG A O 1
ATOM 1829 N N . THR A 1 240 ? 3.216 4.236 0.204 1.00 94.31 240 THR A N 1
ATOM 1830 C CA . THR A 1 240 ? 2.876 4.473 -1.210 1.00 94.31 240 THR A CA 1
ATOM 1831 C C . THR A 1 240 ? 3.103 3.222 -2.066 1.00 94.31 240 THR A C 1
ATOM 1833 O O . THR A 1 240 ? 2.230 2.835 -2.837 1.00 94.31 240 THR A O 1
ATOM 1836 N N . GLU A 1 241 ? 4.230 2.530 -1.878 1.00 92.50 241 GLU A N 1
ATOM 1837 C CA . GLU A 1 241 ? 4.505 1.268 -2.576 1.00 92.50 241 GLU A CA 1
ATOM 1838 C C . GLU A 1 241 ? 3.544 0.138 -2.178 1.00 92.50 241 GLU A C 1
ATOM 1840 O O . GLU A 1 241 ? 3.160 -0.662 -3.029 1.00 92.50 241 GLU A O 1
ATOM 1845 N N . GLN A 1 242 ? 3.158 0.062 -0.899 1.00 93.81 242 GLN A N 1
ATOM 1846 C CA . GLN A 1 242 ? 2.211 -0.946 -0.406 1.00 93.81 242 GLN A CA 1
ATOM 1847 C C . GLN A 1 242 ? 0.799 -0.668 -0.933 1.00 93.81 242 GLN A C 1
ATOM 1849 O O . GLN A 1 242 ? 0.187 -1.564 -1.501 1.00 93.81 242 GLN A O 1
ATOM 1854 N N . MET A 1 243 ? 0.350 0.592 -0.908 1.00 97.19 243 MET A N 1
ATOM 1855 C CA . MET A 1 243 ? -0.920 1.021 -1.503 1.00 97.19 243 MET A CA 1
ATOM 1856 C C . MET A 1 243 ? -0.999 0.678 -2.991 1.00 97.19 243 MET A C 1
ATOM 1858 O O . MET A 1 243 ? -1.997 0.112 -3.425 1.00 97.19 243 MET A O 1
ATOM 1862 N N . LEU A 1 244 ? 0.048 0.982 -3.772 1.00 96.38 244 LEU A N 1
ATOM 1863 C CA . LEU A 1 244 ? 0.091 0.652 -5.202 1.00 96.38 244 LEU A CA 1
ATOM 1864 C C . LEU A 1 244 ? -0.039 -0.849 -5.426 1.00 96.38 244 LEU A C 1
ATOM 1866 O O . LEU A 1 244 ? -0.834 -1.315 -6.237 1.00 96.38 244 LEU A O 1
ATOM 1870 N N . SER A 1 245 ? 0.744 -1.605 -4.670 1.00 94.75 245 SER A N 1
ATOM 1871 C CA . SER A 1 245 ? 0.737 -3.052 -4.731 1.00 94.75 245 SER A CA 1
ATOM 1872 C C . SER A 1 245 ? -0.641 -3.619 -4.358 1.00 94.75 245 SER A C 1
ATOM 1874 O O . SER A 1 245 ? -1.104 -4.563 -4.996 1.00 94.75 245 SER A O 1
ATOM 1876 N N . SER A 1 246 ? -1.325 -3.016 -3.383 1.00 97.25 246 SER A N 1
ATOM 1877 C CA . SER A 1 246 ? -2.667 -3.404 -2.932 1.00 97.25 246 SER A CA 1
ATOM 1878 C C . SER A 1 246 ? -3.710 -3.129 -3.990 1.00 97.25 246 SER A C 1
ATOM 1880 O O . SER A 1 246 ? -4.530 -3.988 -4.300 1.00 97.25 246 SER A O 1
ATOM 1882 N N . ALA A 1 247 ? -3.634 -1.941 -4.582 1.00 97.44 247 ALA A N 1
ATOM 1883 C CA . ALA A 1 247 ? -4.573 -1.495 -5.585 1.00 97.44 247 ALA A CA 1
ATOM 1884 C C . ALA A 1 247 ? -4.520 -2.369 -6.839 1.00 97.44 247 ALA A C 1
ATOM 1886 O O . ALA A 1 247 ? -5.554 -2.804 -7.336 1.00 97.44 247 ALA A O 1
ATOM 1887 N N . LEU A 1 248 ? -3.310 -2.713 -7.294 1.00 95.25 248 LEU A N 1
ATOM 1888 C CA . LEU A 1 248 ? -3.113 -3.651 -8.400 1.00 95.25 248 LEU A CA 1
ATOM 1889 C C . LEU A 1 248 ? -3.554 -5.071 -8.030 1.00 95.25 248 LEU A C 1
ATOM 1891 O O . LEU A 1 248 ? -4.161 -5.755 -8.848 1.00 95.25 248 LEU A O 1
ATOM 1895 N N . LYS A 1 249 ? -3.277 -5.512 -6.795 1.00 94.75 249 LYS A N 1
ATOM 1896 C CA . LYS A 1 249 ? -3.676 -6.839 -6.310 1.00 94.75 249 LYS A CA 1
ATOM 1897 C C . LYS A 1 249 ? -5.189 -6.984 -6.302 1.00 94.75 249 LYS A C 1
ATOM 1899 O O . LYS A 1 249 ? -5.703 -7.956 -6.839 1.00 94.75 249 LYS A O 1
ATOM 1904 N N . PHE A 1 250 ? -5.910 -6.053 -5.698 1.00 95.38 250 PHE A N 1
ATOM 1905 C CA . PHE A 1 250 ? -7.360 -6.154 -5.537 1.00 95.38 250 PHE A CA 1
ATOM 1906 C C . PHE A 1 250 ? -8.152 -5.556 -6.702 1.00 95.38 250 PHE A C 1
ATOM 1908 O O . PHE A 1 250 ? -9.361 -5.747 -6.773 1.00 95.38 250 PHE A O 1
ATOM 1915 N N . GLY A 1 251 ? -7.480 -4.881 -7.635 1.00 94.38 251 GLY A N 1
ATOM 1916 C CA . GLY A 1 251 ? -8.123 -4.242 -8.777 1.00 94.38 251 GLY A CA 1
ATOM 1917 C C . GLY A 1 251 ? -8.973 -3.028 -8.392 1.00 94.38 251 GLY A C 1
ATOM 1918 O O . GLY A 1 251 ? -9.895 -2.676 -9.119 1.00 94.38 251 GLY A O 1
ATOM 1919 N N . THR A 1 252 ? -8.711 -2.417 -7.234 1.00 95.81 252 THR A N 1
ATOM 1920 C CA . THR A 1 252 ? -9.461 -1.268 -6.710 1.00 95.81 252 THR A CA 1
ATOM 1921 C C . THR A 1 252 ? -8.671 -0.545 -5.621 1.00 95.81 252 THR A C 1
ATOM 1923 O O . THR A 1 252 ? -7.790 -1.120 -4.984 1.00 95.81 252 THR A O 1
ATOM 1926 N N . THR A 1 253 ? -9.007 0.718 -5.379 1.00 97.56 253 THR A N 1
ATOM 1927 C CA . THR A 1 253 ? -8.478 1.553 -4.297 1.00 97.56 253 THR A CA 1
ATOM 1928 C C . THR A 1 253 ? -9.487 1.798 -3.179 1.00 97.56 253 THR A C 1
ATOM 1930 O O . THR A 1 253 ? -9.171 2.506 -2.225 1.00 97.56 253 THR A O 1
ATOM 1933 N N . SER A 1 254 ? -10.684 1.206 -3.252 1.00 96.00 254 SER A N 1
ATOM 1934 C CA . SER A 1 254 ? -11.796 1.503 -2.340 1.00 96.00 254 SER A CA 1
ATOM 1935 C C . SER A 1 254 ? -11.494 1.249 -0.859 1.00 96.00 254 SER A C 1
ATOM 1937 O O . SER A 1 254 ? -12.093 1.876 0.009 1.00 96.00 254 SER A O 1
ATOM 1939 N N . HIS A 1 255 ? -10.572 0.334 -0.557 1.00 98.00 255 HIS A N 1
ATOM 1940 C CA . HIS A 1 255 ? -10.146 -0.010 0.803 1.00 98.00 255 HIS A CA 1
ATOM 1941 C C . HIS A 1 255 ? -8.941 0.801 1.289 1.00 98.00 255 HIS A C 1
ATOM 1943 O O . HIS A 1 255 ? -8.399 0.507 2.352 1.00 98.00 255 HIS A O 1
ATOM 1949 N N . LEU A 1 256 ? -8.486 1.798 0.529 1.00 98.50 256 LEU A N 1
ATOM 1950 C CA . LEU A 1 256 ? -7.295 2.588 0.825 1.00 98.50 256 LEU A CA 1
ATOM 1951 C C . LEU A 1 256 ? -7.654 4.061 1.030 1.00 98.50 256 LEU A C 1
ATOM 1953 O O . LEU A 1 256 ? -8.486 4.634 0.334 1.00 98.50 256 LEU A O 1
ATOM 1957 N N . ALA A 1 257 ? -6.958 4.703 1.961 1.00 98.00 257 ALA A N 1
ATOM 1958 C CA . ALA A 1 257 ? -6.927 6.154 2.085 1.00 98.00 257 ALA A CA 1
ATOM 1959 C C . ALA A 1 257 ? -5.483 6.622 2.302 1.00 98.00 257 ALA A C 1
ATOM 1961 O O . ALA A 1 257 ? -4.728 5.950 3.017 1.00 98.00 257 ALA A O 1
ATOM 1962 N N . PRO A 1 258 ? -5.057 7.752 1.718 1.00 97.69 258 PRO A N 1
ATOM 1963 C CA . PRO A 1 258 ? -3.737 8.311 1.967 1.00 97.69 258 PRO A CA 1
ATOM 1964 C C . PRO A 1 258 ? -3.640 8.921 3.374 1.00 97.69 258 PRO A C 1
ATOM 1966 O O . PRO A 1 258 ? -4.626 9.358 3.967 1.00 97.69 258 PRO A O 1
ATOM 1969 N N . HIS A 1 259 ? -2.424 8.973 3.913 1.00 97.62 259 HIS A N 1
ATOM 1970 C CA . HIS A 1 259 ? -2.105 9.788 5.090 1.00 97.62 259 HIS A CA 1
ATOM 1971 C C . HIS A 1 259 ? -2.016 11.282 4.695 1.00 97.62 259 HIS A C 1
ATOM 1973 O O . HIS A 1 259 ? -1.589 11.550 3.568 1.00 97.62 259 HIS A O 1
ATOM 1979 N N . PRO A 1 260 ? -2.292 12.265 5.584 1.00 96.94 260 PRO A N 1
ATOM 1980 C CA . PRO A 1 260 ? -2.133 13.693 5.263 1.00 96.94 260 PRO A CA 1
ATOM 1981 C C . PRO A 1 260 ? -0.761 14.028 4.657 1.00 96.94 260 PRO A C 1
ATOM 1983 O O . PRO A 1 260 ? -0.679 14.570 3.562 1.00 96.94 260 PRO A O 1
ATOM 1986 N N . ARG A 1 261 ? 0.321 13.547 5.285 1.00 95.69 261 ARG A N 1
ATOM 1987 C CA . ARG A 1 261 ? 1.702 13.671 4.776 1.00 95.69 261 ARG A CA 1
ATOM 1988 C C . ARG A 1 261 ? 1.918 13.090 3.365 1.00 95.69 261 ARG A C 1
ATOM 1990 O O . ARG A 1 261 ? 2.785 13.564 2.647 1.00 95.69 261 ARG A O 1
ATOM 1997 N N . GLN A 1 262 ? 1.168 12.062 2.948 1.00 97.38 262 GLN A N 1
ATOM 1998 C CA . GLN A 1 262 ? 1.259 11.564 1.565 1.00 97.38 262 GLN A CA 1
ATOM 1999 C C . GLN A 1 262 ? 0.625 12.548 0.584 1.00 97.38 262 GLN A C 1
ATOM 2001 O O . GLN A 1 262 ? 1.203 12.789 -0.470 1.00 97.38 262 GLN A O 1
ATOM 2006 N N . VAL A 1 263 ? -0.527 13.127 0.933 1.00 97.38 263 VAL A N 1
ATOM 2007 C CA . VAL A 1 263 ? -1.197 14.143 0.106 1.00 97.38 263 VAL A CA 1
ATOM 2008 C C . VAL A 1 263 ? -0.372 15.427 0.038 1.00 97.38 263 VAL A C 1
ATOM 2010 O O . VAL A 1 263 ? -0.295 16.039 -1.018 1.00 97.38 263 VAL A O 1
ATOM 2013 N N . GLU A 1 264 ? 0.295 15.807 1.127 1.00 96.12 264 GLU A N 1
ATOM 2014 C CA . GLU A 1 264 ? 1.208 16.957 1.170 1.00 96.12 264 GLU A CA 1
ATOM 2015 C C . GLU A 1 264 ? 2.523 16.705 0.416 1.00 96.12 264 GLU A C 1
ATOM 2017 O O . GLU A 1 264 ? 3.069 17.619 -0.201 1.00 96.12 264 GLU A O 1
ATOM 2022 N N . GLY A 1 265 ? 3.025 15.468 0.441 1.00 95.38 265 GLY A N 1
ATOM 2023 C CA . GLY A 1 265 ? 4.356 15.128 -0.052 1.00 95.38 265 GLY A CA 1
ATOM 2024 C C . GLY A 1 265 ? 5.474 15.637 0.864 1.00 95.38 265 GLY A C 1
ATOM 2025 O O . GLY A 1 265 ? 5.250 16.156 1.955 1.00 95.38 265 GLY A O 1
ATOM 2026 N N . ASP A 1 266 ? 6.714 15.468 0.415 1.00 94.19 266 ASP A N 1
ATOM 2027 C CA . ASP A 1 266 ? 7.906 15.958 1.100 1.00 94.19 266 ASP A CA 1
ATOM 2028 C C . ASP A 1 266 ? 8.986 16.320 0.072 1.00 94.19 266 ASP A C 1
ATOM 2030 O O . ASP A 1 266 ? 9.710 15.465 -0.448 1.00 94.19 266 ASP A O 1
ATOM 2034 N N . THR A 1 267 ? 9.099 17.613 -0.242 1.00 89.12 267 THR A N 1
ATOM 2035 C CA . THR A 1 267 ? 10.052 18.107 -1.246 1.00 89.12 267 THR A CA 1
ATOM 2036 C C . THR A 1 267 ? 11.504 17.937 -0.820 1.00 89.12 267 THR A C 1
ATOM 2038 O O . THR A 1 267 ? 12.358 17.759 -1.684 1.00 89.12 267 THR A O 1
ATOM 2041 N N . ALA A 1 268 ? 11.800 17.975 0.485 1.00 89.12 268 ALA A N 1
ATOM 2042 C CA . ALA A 1 268 ? 13.159 17.780 0.991 1.00 89.12 268 ALA A CA 1
ATOM 2043 C C . ALA A 1 268 ? 13.614 16.331 0.782 1.00 89.12 268 ALA A C 1
ATOM 2045 O O . ALA A 1 268 ? 14.776 16.077 0.472 1.00 89.12 268 ALA A O 1
ATOM 2046 N N . MET A 1 269 ? 12.675 15.390 0.873 1.00 85.56 269 MET A N 1
ATOM 2047 C CA . MET A 1 269 ? 12.895 13.999 0.502 1.00 85.56 269 MET A CA 1
ATOM 2048 C C . MET A 1 269 ? 12.721 13.731 -1.002 1.00 85.56 269 MET A C 1
ATOM 2050 O O . MET A 1 269 ? 13.023 12.635 -1.461 1.00 85.56 269 MET A O 1
ATOM 2054 N N . GLY A 1 270 ? 12.219 14.671 -1.801 1.00 88.06 270 GLY A N 1
ATOM 2055 C CA . GLY A 1 270 ? 11.883 14.410 -3.204 1.00 88.06 270 GLY A CA 1
ATOM 2056 C C . GLY A 1 270 ? 10.712 13.431 -3.379 1.00 88.06 270 GLY A C 1
ATOM 2057 O O . GLY A 1 270 ? 10.661 12.702 -4.367 1.00 88.06 270 GLY A O 1
ATOM 2058 N N . VAL A 1 271 ? 9.788 13.380 -2.416 1.00 91.94 271 VAL A N 1
ATOM 2059 C CA . VAL A 1 271 ? 8.511 12.664 -2.535 1.00 91.94 271 VAL A CA 1
ATOM 2060 C C . VAL A 1 271 ? 7.449 13.678 -2.961 1.00 91.94 271 VAL A C 1
ATOM 2062 O O . VAL A 1 271 ? 7.188 14.616 -2.208 1.00 91.94 271 VAL A O 1
ATOM 2065 N N . PRO A 1 272 ? 6.832 13.560 -4.148 1.00 94.62 272 PRO A N 1
ATOM 2066 C CA . PRO A 1 272 ? 5.812 14.518 -4.553 1.00 94.62 272 PRO A CA 1
ATOM 2067 C C . PRO A 1 272 ? 4.496 14.323 -3.774 1.00 94.62 272 PRO A C 1
ATOM 2069 O O . PRO A 1 272 ? 4.245 13.231 -3.259 1.00 94.62 272 PRO A O 1
ATOM 2072 N N . PRO A 1 273 ? 3.632 15.354 -3.742 1.00 96.94 273 PRO A N 1
ATOM 2073 C CA . PRO A 1 273 ? 2.249 15.241 -3.282 1.00 96.94 273 PRO A CA 1
ATOM 2074 C C . PRO A 1 273 ? 1.494 14.110 -4.000 1.00 96.94 273 PRO A C 1
ATOM 2076 O O . PRO A 1 273 ? 1.472 14.062 -5.235 1.00 96.94 273 PRO A O 1
ATOM 2079 N N . LEU A 1 274 ? 0.840 13.224 -3.246 1.00 97.94 274 LEU A N 1
ATOM 2080 C CA . LEU A 1 274 ? -0.044 12.195 -3.792 1.00 97.94 274 LEU A CA 1
ATOM 2081 C C . LEU A 1 274 ? -1.434 12.782 -4.052 1.00 97.94 274 LEU A C 1
ATOM 2083 O O . LEU A 1 274 ? -2.150 13.155 -3.124 1.00 97.94 274 LEU A O 1
ATOM 2087 N N . LYS A 1 275 ? -1.840 12.805 -5.322 1.00 97.38 275 LYS A N 1
ATOM 2088 C CA . LYS A 1 275 ? -3.223 13.109 -5.702 1.00 97.38 275 LYS A CA 1
ATOM 2089 C C . LYS A 1 275 ? -4.108 11.906 -5.398 1.00 97.38 275 LYS A C 1
ATOM 2091 O O . LYS A 1 275 ? -3.731 10.783 -5.721 1.00 97.38 275 LYS A O 1
ATOM 2096 N N . TRP A 1 276 ? -5.260 12.154 -4.787 1.00 97.81 276 TRP A N 1
ATOM 2097 C CA . TRP A 1 276 ? -6.199 11.104 -4.418 1.00 97.81 276 TRP A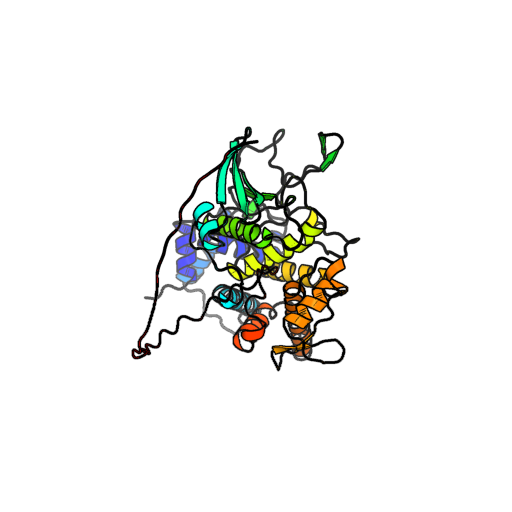 CA 1
ATOM 2098 C C . TRP A 1 276 ? -7.632 11.592 -4.549 1.00 97.81 276 TRP A C 1
ATOM 2100 O O . TRP A 1 276 ? -7.974 12.620 -3.965 1.00 97.81 276 TRP A O 1
ATOM 2110 N N . THR A 1 277 ? -8.459 10.829 -5.253 1.00 96.62 277 THR A N 1
ATOM 2111 C CA . THR A 1 277 ? -9.891 11.087 -5.413 1.00 96.62 277 THR A CA 1
ATOM 2112 C C . THR A 1 277 ? -10.650 9.825 -5.033 1.00 96.62 277 THR A C 1
ATOM 2114 O O . THR A 1 277 ? -10.471 8.774 -5.651 1.00 96.62 277 THR A O 1
ATOM 2117 N N . TYR A 1 278 ? -11.497 9.889 -4.007 1.00 93.56 278 TYR A N 1
ATOM 2118 C CA . TYR A 1 278 ? -12.303 8.726 -3.634 1.00 93.56 278 TYR A CA 1
ATOM 2119 C C . TYR A 1 278 ? -13.259 8.352 -4.774 1.00 93.56 278 TYR A C 1
ATOM 2121 O O . TYR A 1 278 ? -13.904 9.214 -5.367 1.00 93.56 278 TYR A O 1
ATOM 2129 N N . GLY A 1 279 ? -13.307 7.058 -5.103 1.00 89.38 279 GLY A N 1
ATOM 2130 C CA . GLY A 1 279 ? -14.095 6.524 -6.219 1.00 89.38 279 GLY A CA 1
ATOM 2131 C C . GLY A 1 279 ? -13.380 6.480 -7.578 1.00 89.38 279 GLY A C 1
ATOM 2132 O O . GLY A 1 279 ? -13.948 5.928 -8.517 1.00 89.38 279 GLY A O 1
ATOM 2133 N N . ASP A 1 280 ? -12.154 7.001 -7.694 1.00 92.38 280 ASP A N 1
ATOM 2134 C CA . ASP A 1 280 ? -11.364 6.978 -8.935 1.00 92.38 280 ASP A CA 1
ATOM 2135 C C . ASP A 1 280 ? -10.197 5.981 -8.858 1.00 92.38 280 ASP A C 1
ATOM 2137 O O . ASP A 1 280 ? -9.042 6.345 -8.639 1.00 92.38 280 ASP A O 1
ATOM 2141 N N . ASP A 1 281 ? -10.501 4.693 -9.026 1.00 92.56 281 ASP A N 1
ATOM 2142 C CA . ASP A 1 281 ? -9.504 3.623 -8.902 1.00 92.56 281 ASP A CA 1
ATOM 2143 C C . ASP A 1 281 ? -8.337 3.769 -9.888 1.00 92.56 281 ASP A C 1
ATOM 2145 O O . ASP A 1 281 ? -7.176 3.631 -9.496 1.00 92.56 281 ASP A O 1
ATOM 2149 N N . ILE A 1 282 ? -8.630 4.079 -11.154 1.00 92.06 282 ILE A N 1
ATOM 2150 C CA . ILE A 1 282 ? -7.606 4.209 -12.198 1.00 92.06 282 ILE A CA 1
ATOM 2151 C C . ILE A 1 282 ? -6.741 5.442 -11.942 1.00 92.06 282 ILE A C 1
ATOM 2153 O O . ILE A 1 282 ? -5.517 5.312 -11.889 1.00 92.06 282 ILE A O 1
ATOM 2157 N N . GLY A 1 283 ? -7.346 6.611 -11.707 1.00 91.88 283 GLY A N 1
ATOM 2158 C CA . GLY A 1 283 ? -6.592 7.835 -11.441 1.00 91.88 283 GLY A CA 1
ATOM 2159 C C . GLY A 1 283 ? -5.742 7.739 -10.172 1.00 91.88 283 GLY A C 1
ATOM 2160 O O . GLY A 1 283 ? -4.598 8.197 -10.156 1.00 91.88 283 GLY A O 1
ATOM 2161 N N . ASN A 1 284 ? -6.237 7.069 -9.128 1.00 96.38 284 ASN A N 1
ATOM 2162 C CA . ASN A 1 284 ? -5.472 6.826 -7.905 1.00 96.38 284 ASN A CA 1
ATOM 2163 C C . ASN A 1 284 ? -4.282 5.883 -8.138 1.00 96.38 284 ASN A C 1
ATOM 2165 O O . ASN A 1 284 ? -3.191 6.133 -7.622 1.00 96.38 284 ASN A O 1
ATOM 2169 N N . ILE A 1 285 ? -4.451 4.816 -8.926 1.00 95.56 285 ILE A N 1
ATOM 2170 C CA . ILE A 1 285 ? -3.348 3.910 -9.285 1.00 95.56 285 ILE A CA 1
ATOM 2171 C C . ILE A 1 285 ? -2.300 4.640 -10.127 1.00 95.56 285 ILE A C 1
ATOM 2173 O O . ILE A 1 285 ? -1.107 4.534 -9.840 1.00 95.56 285 ILE A O 1
ATOM 2177 N N . GLU A 1 286 ? -2.718 5.427 -11.117 1.00 92.62 286 GLU A N 1
ATOM 2178 C CA . GLU A 1 286 ? -1.809 6.255 -11.915 1.00 92.62 286 GLU A CA 1
ATOM 2179 C C . GLU A 1 286 ? -1.052 7.267 -11.041 1.00 92.62 286 GLU A C 1
ATOM 2181 O O . GLU A 1 286 ? 0.165 7.423 -11.180 1.00 92.62 286 GLU A O 1
ATOM 2186 N N . ALA A 1 287 ? -1.735 7.906 -10.085 1.00 95.75 287 ALA A N 1
ATOM 2187 C CA . ALA A 1 287 ? -1.115 8.816 -9.127 1.00 95.75 287 ALA A CA 1
ATOM 2188 C C . ALA A 1 287 ? -0.094 8.100 -8.228 1.00 95.75 287 ALA A C 1
ATOM 2190 O O . ALA A 1 287 ? 0.991 8.633 -7.985 1.00 95.75 287 ALA A O 1
ATOM 2191 N N . LEU A 1 288 ? -0.391 6.878 -7.778 1.00 96.56 288 LEU A N 1
ATOM 2192 C CA . LEU A 1 288 ? 0.539 6.049 -7.010 1.00 96.56 288 LEU A CA 1
ATOM 2193 C C . LEU A 1 288 ? 1.776 5.651 -7.837 1.00 96.56 288 LEU A C 1
ATOM 2195 O O . LEU A 1 288 ? 2.896 5.759 -7.333 1.00 96.56 288 LEU A O 1
ATOM 2199 N N . ILE A 1 289 ? 1.605 5.256 -9.106 1.00 93.44 289 ILE A N 1
ATOM 2200 C CA . ILE A 1 289 ? 2.717 4.952 -10.028 1.00 93.44 289 ILE A CA 1
ATOM 2201 C C . ILE A 1 289 ? 3.589 6.192 -10.235 1.00 93.44 289 ILE A C 1
ATOM 2203 O O . ILE A 1 289 ? 4.813 6.121 -10.116 1.00 93.44 289 ILE A O 1
ATOM 2207 N N . HIS A 1 290 ? 2.970 7.342 -10.506 1.00 93.19 290 HIS A N 1
ATOM 2208 C CA . HIS A 1 290 ? 3.685 8.599 -10.693 1.00 93.19 290 HIS A CA 1
ATOM 2209 C C . HIS A 1 290 ? 4.491 8.983 -9.444 1.00 93.19 290 HIS A C 1
ATOM 2211 O O . HIS A 1 290 ? 5.677 9.306 -9.545 1.00 93.19 290 HIS A O 1
ATOM 2217 N N . THR A 1 291 ? 3.878 8.913 -8.259 1.00 94.12 291 THR A N 1
ATOM 2218 C CA . THR A 1 291 ? 4.548 9.220 -6.988 1.00 94.12 291 THR A CA 1
ATOM 2219 C C . THR A 1 291 ? 5.694 8.249 -6.704 1.00 94.12 291 THR A C 1
ATOM 2221 O O . THR A 1 291 ? 6.759 8.689 -6.266 1.00 94.12 291 THR A O 1
ATOM 2224 N N . SER A 1 292 ? 5.522 6.957 -7.004 1.00 92.19 292 SER A N 1
ATOM 2225 C CA . SER A 1 292 ? 6.574 5.935 -6.902 1.00 92.19 292 SER A CA 1
ATOM 2226 C C . SER A 1 292 ? 7.769 6.255 -7.811 1.00 92.19 292 SER A C 1
ATOM 2228 O O . SER A 1 292 ? 8.903 6.370 -7.340 1.00 92.19 292 SER A O 1
ATOM 2230 N N . LEU A 1 293 ? 7.517 6.500 -9.101 1.00 91.56 293 LEU A N 1
ATOM 2231 C CA . LEU A 1 293 ? 8.550 6.854 -10.078 1.00 91.56 293 LEU A CA 1
ATOM 2232 C C . LEU A 1 293 ? 9.306 8.122 -9.681 1.00 91.56 293 LEU A C 1
ATOM 2234 O O . LEU A 1 293 ? 10.535 8.128 -9.639 1.00 91.56 293 LEU A O 1
ATOM 2238 N N . ALA A 1 294 ? 8.594 9.197 -9.350 1.00 91.56 294 ALA A N 1
ATOM 2239 C CA . ALA A 1 294 ? 9.210 10.458 -8.944 1.00 91.56 294 ALA A CA 1
ATOM 2240 C C . ALA A 1 294 ? 10.065 10.302 -7.674 1.00 91.56 294 ALA A C 1
ATOM 2242 O O . ALA A 1 294 ? 11.146 10.885 -7.577 1.00 91.56 294 ALA A O 1
ATOM 2243 N N . SER A 1 295 ? 9.622 9.453 -6.742 1.00 89.56 295 SER A N 1
ATOM 2244 C CA . SER A 1 295 ? 10.328 9.170 -5.492 1.00 89.56 295 SER A CA 1
ATOM 2245 C C . SER A 1 295 ? 11.668 8.457 -5.691 1.00 89.56 295 SER A C 1
ATOM 2247 O O . SER A 1 295 ? 12.553 8.629 -4.854 1.00 89.56 295 SER A O 1
ATOM 2249 N N . TYR A 1 296 ? 11.831 7.664 -6.757 1.00 87.75 296 TYR A N 1
ATOM 2250 C CA . TYR A 1 296 ? 12.956 6.730 -6.886 1.00 87.75 296 TYR A CA 1
ATOM 2251 C C . TYR A 1 296 ? 13.759 6.826 -8.187 1.00 87.75 296 TYR A C 1
ATOM 2253 O O . TYR A 1 296 ? 14.909 6.399 -8.202 1.00 87.75 296 TYR A O 1
ATOM 2261 N N . ASN A 1 297 ? 13.229 7.405 -9.267 1.00 86.81 297 ASN A N 1
ATOM 2262 C CA . ASN A 1 297 ? 13.904 7.402 -10.573 1.00 86.81 297 ASN A CA 1
ATOM 2263 C C . ASN A 1 297 ? 15.295 8.041 -10.548 1.00 86.81 297 ASN A C 1
ATOM 2265 O O . ASN A 1 297 ? 16.198 7.567 -11.226 1.00 86.81 297 ASN A O 1
ATOM 2269 N N . HIS A 1 298 ? 15.490 9.086 -9.742 1.00 86.19 298 HIS A N 1
ATOM 2270 C CA . HIS A 1 298 ? 16.779 9.770 -9.616 1.00 86.19 298 HIS A CA 1
ATOM 2271 C C . HIS A 1 298 ? 17.876 8.905 -8.967 1.00 86.19 298 HIS A C 1
ATOM 2273 O O . HIS A 1 298 ? 19.055 9.227 -9.082 1.00 86.19 298 HIS A O 1
ATOM 2279 N N . VAL A 1 299 ? 17.497 7.818 -8.286 1.00 85.69 299 VAL A N 1
ATOM 2280 C CA . VAL A 1 299 ? 18.401 6.874 -7.608 1.00 85.69 299 VAL A CA 1
ATOM 2281 C C . VAL A 1 299 ? 18.292 5.455 -8.165 1.00 85.69 299 VAL A C 1
ATOM 2283 O O . VAL A 1 299 ? 18.843 4.538 -7.560 1.00 85.69 299 VAL A O 1
ATOM 2286 N N . ASN A 1 300 ? 17.576 5.247 -9.276 1.00 90.69 300 ASN A N 1
ATOM 2287 C CA . ASN A 1 300 ? 17.379 3.926 -9.863 1.00 90.69 300 ASN A CA 1
ATOM 2288 C C . ASN A 1 300 ? 18.378 3.681 -11.005 1.00 90.69 300 ASN A C 1
ATOM 2290 O O . ASN A 1 300 ? 18.192 4.237 -12.086 1.00 90.69 300 ASN A O 1
ATOM 2294 N N . PRO A 1 301 ? 19.425 2.862 -10.799 1.00 90.50 301 PRO A N 1
ATOM 2295 C CA . PRO A 1 301 ? 20.406 2.585 -11.843 1.00 90.50 301 PRO A CA 1
ATOM 2296 C C . PRO A 1 301 ? 19.968 1.459 -12.793 1.00 90.50 301 PRO A C 1
ATOM 2298 O O . PRO A 1 301 ? 20.691 1.159 -13.737 1.00 90.50 301 PRO A O 1
ATOM 2301 N N . LEU A 1 302 ? 18.821 0.814 -12.540 1.00 93.25 302 LEU A N 1
ATOM 2302 C CA . LEU A 1 302 ? 18.324 -0.287 -13.359 1.00 93.25 302 LEU A CA 1
ATOM 2303 C C . LEU A 1 302 ? 17.559 0.257 -14.566 1.00 93.25 302 LEU A C 1
ATOM 2305 O O . LEU A 1 302 ? 16.687 1.118 -14.433 1.00 93.25 302 LEU A O 1
ATOM 2309 N N . THR A 1 303 ? 17.802 -0.348 -15.721 1.00 94.69 303 THR A N 1
ATOM 2310 C CA . THR A 1 303 ? 16.962 -0.207 -16.912 1.00 94.69 303 THR A CA 1
ATOM 2311 C C . THR A 1 303 ? 16.271 -1.536 -17.192 1.00 94.69 303 THR A C 1
ATOM 2313 O O . THR A 1 303 ? 16.901 -2.586 -17.117 1.00 94.69 303 THR A O 1
ATOM 2316 N N . PHE A 1 304 ? 14.973 -1.511 -17.495 1.00 93.44 304 PHE A N 1
ATOM 2317 C CA . PHE A 1 304 ? 14.249 -2.683 -17.987 1.00 93.44 304 PHE A CA 1
ATOM 2318 C C . PHE A 1 304 ? 14.224 -2.631 -19.513 1.00 93.44 304 PHE A C 1
ATOM 2320 O O . PHE A 1 304 ? 13.813 -1.614 -20.068 1.00 93.44 304 PHE A O 1
ATOM 2327 N N . GLU A 1 305 ? 14.666 -3.693 -20.184 1.00 91.88 305 GLU A N 1
ATOM 2328 C CA . GLU A 1 305 ? 14.629 -3.802 -21.641 1.00 91.88 305 GLU A CA 1
ATOM 2329 C C . GLU A 1 305 ? 13.339 -4.512 -22.093 1.00 91.88 305 GLU A C 1
ATOM 2331 O O . GLU A 1 305 ? 13.237 -5.734 -21.956 1.00 91.88 305 GLU A O 1
ATOM 2336 N N . PRO A 1 306 ? 12.369 -3.799 -22.700 1.00 87.31 306 PRO A N 1
ATOM 2337 C CA . PRO A 1 306 ? 11.052 -4.362 -23.005 1.00 87.31 306 PRO A CA 1
ATOM 2338 C C . PRO A 1 306 ? 11.047 -5.517 -23.998 1.00 87.31 306 PRO A C 1
ATOM 2340 O O . PRO A 1 306 ? 10.130 -6.317 -23.996 1.00 87.31 306 PRO A O 1
ATOM 2343 N N . ARG A 1 307 ? 12.055 -5.621 -24.873 1.00 86.25 307 ARG A N 1
ATOM 2344 C CA . ARG A 1 307 ? 12.095 -6.690 -25.888 1.00 86.25 307 ARG A CA 1
ATOM 2345 C C . ARG A 1 307 ? 12.542 -8.027 -25.315 1.00 86.25 307 ARG A C 1
ATOM 2347 O O . ARG A 1 307 ? 12.172 -9.077 -25.831 1.00 86.25 307 ARG A O 1
ATOM 2354 N N . THR A 1 308 ? 13.418 -7.983 -24.318 1.00 88.44 308 THR A N 1
ATOM 2355 C CA . THR A 1 308 ? 14.067 -9.169 -23.750 1.00 88.44 308 THR A CA 1
ATOM 2356 C C . THR A 1 308 ? 13.537 -9.492 -22.358 1.00 88.44 308 THR A C 1
ATOM 2358 O O . THR A 1 308 ? 13.704 -10.618 -21.891 1.00 88.44 308 THR A O 1
ATOM 2361 N N . GLY A 1 309 ? 12.891 -8.527 -21.699 1.00 88.00 309 GLY A N 1
ATOM 2362 C CA . GLY A 1 309 ? 12.465 -8.612 -20.310 1.00 88.00 309 GLY A CA 1
ATOM 2363 C C . GLY A 1 309 ? 13.625 -8.549 -19.320 1.00 88.00 309 GLY A C 1
ATOM 2364 O O . GLY A 1 309 ? 13.446 -8.915 -18.161 1.00 88.00 309 GLY A O 1
ATOM 2365 N N . ARG A 1 310 ? 14.828 -8.161 -19.753 1.00 93.12 310 ARG A N 1
ATOM 2366 C CA . ARG A 1 310 ? 16.033 -8.177 -18.915 1.00 93.12 310 ARG A CA 1
ATOM 2367 C C . ARG A 1 310 ? 16.196 -6.867 -18.164 1.00 93.12 310 ARG A C 1
ATOM 2369 O O . ARG A 1 310 ? 15.851 -5.800 -18.669 1.00 93.12 310 ARG A O 1
ATOM 2376 N N . PHE A 1 311 ? 16.762 -6.954 -16.967 1.00 95.00 311 PHE A N 1
ATOM 2377 C CA . PHE A 1 311 ? 17.280 -5.784 -16.272 1.00 95.00 311 PHE A CA 1
ATOM 2378 C C . PHE A 1 311 ? 18.733 -5.587 -16.678 1.00 95.00 311 PHE A C 1
ATOM 2380 O O . PHE A 1 311 ? 19.490 -6.554 -16.710 1.00 95.00 311 PHE A O 1
ATOM 2387 N N . VAL A 1 312 ? 19.113 -4.353 -16.985 1.00 95.44 312 VAL A N 1
ATOM 2388 C CA . VAL A 1 312 ? 20.482 -3.992 -17.352 1.00 95.44 312 VAL A CA 1
ATOM 2389 C C . VAL A 1 312 ? 20.968 -2.783 -16.558 1.00 95.44 312 VAL A C 1
ATOM 2391 O O . VAL A 1 312 ? 20.159 -1.985 -16.069 1.00 95.44 312 VAL A O 1
ATOM 2394 N N . ASP A 1 313 ? 22.284 -2.657 -16.414 1.00 92.62 313 ASP A N 1
ATOM 2395 C CA . ASP A 1 313 ? 22.931 -1.463 -15.867 1.00 92.62 313 ASP A CA 1
ATOM 2396 C C . ASP A 1 313 ? 23.058 -0.336 -16.914 1.00 92.62 313 ASP A C 1
ATOM 2398 O O . ASP A 1 313 ? 22.563 -0.430 -18.040 1.00 92.62 313 ASP A O 1
ATOM 2402 N N . SER A 1 314 ? 23.732 0.758 -16.547 1.00 88.06 314 SER A N 1
ATOM 2403 C CA . SER A 1 314 ? 23.978 1.898 -17.440 1.00 88.06 314 SER A CA 1
ATOM 2404 C C . SER A 1 314 ? 24.902 1.592 -18.624 1.00 88.06 314 SER A C 1
ATOM 2406 O O . SER A 1 314 ? 24.946 2.371 -19.573 1.00 88.06 314 SER A O 1
ATOM 2408 N N . GLU A 1 315 ? 25.662 0.501 -18.558 1.00 89.81 315 GLU A N 1
ATOM 2409 C CA . GLU A 1 315 ? 26.581 0.047 -19.606 1.00 89.81 315 GLU A CA 1
ATOM 2410 C C . GLU A 1 315 ? 25.929 -1.014 -20.513 1.00 89.81 315 GLU A C 1
ATOM 2412 O O . GLU A 1 315 ? 26.489 -1.377 -21.547 1.00 89.81 315 GLU A O 1
ATOM 2417 N N . GLY A 1 316 ? 24.714 -1.460 -20.173 1.00 91.31 316 GLY A N 1
ATOM 2418 C CA . GLY A 1 316 ? 23.955 -2.469 -20.905 1.00 91.31 316 GLY A CA 1
ATOM 2419 C C . GLY A 1 316 ? 24.249 -3.905 -20.465 1.00 91.31 316 GLY A C 1
ATOM 2420 O O . GLY A 1 316 ? 23.823 -4.838 -21.147 1.00 91.31 316 GLY A O 1
ATOM 2421 N N . HIS A 1 317 ? 24.957 -4.112 -19.352 1.00 93.50 317 HIS A N 1
ATOM 2422 C CA . HIS A 1 317 ? 25.187 -5.449 -18.813 1.00 93.50 317 HIS A CA 1
ATOM 2423 C C . HIS A 1 317 ? 23.941 -5.971 -18.110 1.00 93.50 317 HIS A C 1
ATOM 2425 O O . HIS A 1 317 ? 23.326 -5.266 -17.314 1.00 93.50 317 HIS A O 1
ATOM 2431 N N . GLU A 1 318 ? 23.593 -7.227 -18.382 1.00 94.94 318 GLU A N 1
ATOM 2432 C CA . GLU A 1 318 ? 22.467 -7.904 -17.744 1.00 94.94 318 GLU A CA 1
ATOM 2433 C C . GLU A 1 318 ? 22.697 -8.097 -16.241 1.00 94.94 318 GLU A C 1
ATOM 2435 O O . GLU A 1 318 ? 23.776 -8.498 -15.802 1.00 94.94 318 GLU A O 1
ATOM 2440 N N . LEU A 1 319 ? 21.653 -7.820 -15.464 1.00 93.62 319 LEU A N 1
ATOM 2441 C CA . LEU A 1 319 ? 21.631 -7.899 -14.013 1.00 93.62 319 LEU A CA 1
ATOM 2442 C C . LEU A 1 319 ? 20.700 -9.029 -13.571 1.00 93.62 319 LEU A C 1
ATOM 2444 O O . LEU A 1 319 ? 19.496 -8.998 -13.840 1.00 93.62 319 LEU A O 1
ATOM 2448 N N . ASP A 1 320 ? 21.250 -9.999 -12.846 1.00 91.75 320 ASP A N 1
ATOM 2449 C CA . ASP A 1 320 ? 20.466 -11.018 -12.151 1.00 91.75 320 ASP A CA 1
ATOM 2450 C C . ASP A 1 320 ? 19.961 -10.521 -10.778 1.00 91.75 320 ASP A C 1
ATOM 2452 O O . ASP A 1 320 ? 20.233 -9.400 -10.341 1.00 91.75 320 ASP A O 1
ATOM 2456 N N . GLU A 1 321 ? 19.189 -11.355 -10.078 1.00 87.81 321 GLU A N 1
ATOM 2457 C CA . GLU A 1 321 ? 18.621 -11.008 -8.766 1.00 87.81 321 GLU A CA 1
ATOM 2458 C C . GLU A 1 321 ? 19.686 -10.725 -7.694 1.00 87.81 321 GLU A C 1
ATOM 2460 O O . GLU A 1 321 ? 19.448 -9.908 -6.799 1.00 87.81 321 GLU A O 1
ATOM 2465 N N . ASP A 1 322 ? 20.849 -11.375 -7.762 1.00 88.31 322 ASP A N 1
ATOM 2466 C CA . ASP A 1 322 ? 21.918 -11.188 -6.782 1.00 88.31 322 ASP A CA 1
ATOM 2467 C C . ASP A 1 322 ? 22.653 -9.866 -7.032 1.00 88.31 322 ASP A C 1
ATOM 2469 O O . ASP A 1 322 ? 22.873 -9.100 -6.089 1.00 88.31 322 ASP A O 1
ATOM 2473 N N . ALA A 1 323 ? 22.923 -9.536 -8.297 1.00 90.69 323 ALA A N 1
ATOM 2474 C CA . ALA A 1 323 ? 23.460 -8.245 -8.708 1.00 90.69 323 ALA A CA 1
ATOM 2475 C C . ALA A 1 323 ? 22.504 -7.101 -8.338 1.00 90.69 323 ALA A C 1
ATOM 2477 O O . ALA A 1 323 ? 22.920 -6.106 -7.741 1.00 90.69 323 ALA A O 1
ATOM 2478 N N . ILE A 1 324 ? 21.203 -7.255 -8.604 1.00 90.94 324 ILE A N 1
ATOM 2479 C CA . ILE A 1 324 ? 20.177 -6.270 -8.229 1.00 90.94 324 ILE A CA 1
ATOM 2480 C C . ILE A 1 324 ? 20.114 -6.086 -6.710 1.00 90.94 324 ILE A C 1
ATOM 2482 O O . ILE A 1 324 ? 19.999 -4.953 -6.233 1.00 90.94 324 ILE A O 1
ATOM 2486 N N . ARG A 1 325 ? 20.208 -7.172 -5.931 1.00 87.50 325 ARG A N 1
ATOM 2487 C CA . ARG A 1 325 ? 20.262 -7.088 -4.465 1.00 87.50 325 ARG A CA 1
ATOM 2488 C C . ARG A 1 325 ? 21.493 -6.307 -4.011 1.00 87.50 325 ARG A C 1
ATOM 2490 O O . ARG A 1 325 ? 21.356 -5.376 -3.224 1.00 87.50 325 ARG A O 1
ATOM 2497 N N . GLN A 1 326 ? 22.666 -6.615 -4.559 1.00 87.25 326 GLN A N 1
ATOM 2498 C CA . GLN A 1 326 ? 23.903 -5.909 -4.230 1.00 87.25 326 GLN A CA 1
ATOM 2499 C C . GLN A 1 326 ? 23.830 -4.416 -4.584 1.00 87.25 326 GLN A C 1
ATOM 2501 O O . GLN A 1 326 ? 24.248 -3.571 -3.787 1.00 87.25 326 GLN A O 1
ATOM 2506 N N . ILE A 1 327 ? 23.264 -4.074 -5.744 1.00 88.50 327 ILE A N 1
ATOM 2507 C CA . ILE A 1 327 ? 23.019 -2.690 -6.164 1.00 88.50 327 ILE A CA 1
ATOM 2508 C C . ILE A 1 327 ? 22.086 -1.980 -5.179 1.00 88.50 327 ILE A C 1
ATOM 2510 O O . ILE A 1 327 ? 22.355 -0.843 -4.796 1.00 88.50 327 ILE A O 1
ATOM 2514 N N . ALA A 1 328 ? 21.013 -2.633 -4.732 1.00 86.44 328 ALA A N 1
ATOM 2515 C CA . ALA A 1 328 ? 20.104 -2.049 -3.749 1.00 86.44 328 ALA A CA 1
ATOM 2516 C C . ALA A 1 328 ? 20.779 -1.829 -2.384 1.00 86.44 328 ALA A C 1
ATOM 2518 O O . ALA A 1 328 ? 20.536 -0.812 -1.735 1.00 86.44 328 ALA A O 1
ATOM 2519 N N . ASP A 1 329 ? 21.656 -2.747 -1.973 1.00 83.94 329 ASP A N 1
ATOM 2520 C CA . ASP A 1 329 ? 22.314 -2.718 -0.664 1.00 83.94 329 ASP A CA 1
ATOM 2521 C C . ASP A 1 329 ? 23.518 -1.769 -0.594 1.00 83.94 329 ASP A C 1
ATOM 2523 O O . ASP A 1 329 ? 23.891 -1.326 0.496 1.00 83.94 329 ASP A O 1
ATOM 2527 N N . THR A 1 330 ? 24.149 -1.458 -1.727 1.00 84.31 330 THR A N 1
ATOM 2528 C CA . THR A 1 330 ? 25.386 -0.652 -1.783 1.00 84.31 330 THR A CA 1
ATOM 2529 C C . THR A 1 330 ? 25.248 0.642 -2.580 1.00 84.31 330 THR A C 1
ATOM 2531 O O . THR A 1 330 ? 26.038 1.565 -2.389 1.00 84.31 330 THR A O 1
ATOM 2534 N N . GLY A 1 331 ? 24.244 0.731 -3.448 1.00 80.38 331 GLY A N 1
ATOM 2535 C CA . GLY A 1 331 ? 24.047 1.841 -4.366 1.00 80.38 331 GLY A CA 1
ATOM 2536 C C . GLY A 1 331 ? 23.203 2.993 -3.809 1.00 80.38 331 GLY A C 1
ATOM 2537 O O . GLY A 1 331 ? 22.756 2.975 -2.657 1.00 80.38 331 GLY A O 1
ATOM 2538 N N . PRO A 1 332 ? 22.933 4.008 -4.652 1.00 73.44 332 PRO A N 1
ATOM 2539 C CA . PRO A 1 332 ? 22.178 5.206 -4.270 1.00 73.44 332 PRO A CA 1
ATOM 2540 C C . PRO A 1 332 ? 20.745 4.895 -3.799 1.00 73.44 332 PRO A C 1
ATOM 2542 O O . PRO A 1 332 ? 20.196 5.626 -2.974 1.00 73.44 332 PRO A O 1
ATOM 2545 N N . GLY A 1 333 ? 20.163 3.773 -4.242 1.00 71.56 333 GLY A N 1
ATOM 2546 C CA . GLY A 1 333 ? 18.855 3.292 -3.789 1.00 71.56 333 GLY A CA 1
ATOM 2547 C C . GLY A 1 333 ? 18.780 3.025 -2.281 1.00 71.56 333 GLY A C 1
ATOM 2548 O O . GLY A 1 333 ? 17.732 3.270 -1.677 1.00 71.56 333 GLY A O 1
ATOM 2549 N N . ARG A 1 334 ? 19.891 2.629 -1.638 1.00 76.38 334 ARG A N 1
ATOM 2550 C CA . ARG A 1 334 ? 19.947 2.379 -0.189 1.00 76.38 334 ARG A CA 1
ATOM 2551 C C . ARG A 1 334 ? 19.595 3.628 0.616 1.00 76.38 334 ARG A C 1
ATOM 2553 O O . ARG A 1 334 ? 18.803 3.548 1.551 1.00 76.38 334 ARG A O 1
ATOM 2560 N N . ALA A 1 335 ? 20.153 4.782 0.239 1.00 70.12 335 ALA A N 1
ATOM 2561 C CA . ALA A 1 335 ? 19.917 6.056 0.923 1.00 70.12 335 ALA A CA 1
ATOM 2562 C C . ALA A 1 335 ? 18.455 6.519 0.798 1.00 70.12 335 ALA A C 1
ATOM 2564 O O . ALA A 1 335 ? 17.919 7.138 1.712 1.00 70.12 335 ALA A O 1
ATOM 2565 N N . ALA A 1 336 ? 17.784 6.154 -0.297 1.00 72.62 336 ALA A N 1
ATOM 2566 C CA . ALA A 1 336 ? 16.351 6.377 -0.487 1.00 72.62 336 ALA A CA 1
ATOM 2567 C C . ALA A 1 336 ? 15.468 5.278 0.144 1.00 72.62 336 ALA A C 1
ATOM 2569 O O . ALA A 1 336 ? 14.239 5.322 0.034 1.00 72.62 336 ALA A O 1
ATOM 2570 N N . GLY A 1 337 ? 16.069 4.264 0.776 1.00 76.25 337 GLY A N 1
ATOM 2571 C CA . GLY A 1 337 ? 15.368 3.118 1.349 1.00 76.25 337 GLY A CA 1
ATOM 2572 C C . GLY A 1 337 ? 14.703 2.212 0.306 1.00 76.25 337 GLY A C 1
ATOM 2573 O O . GLY A 1 337 ? 13.717 1.544 0.639 1.00 76.25 337 GLY A O 1
ATOM 2574 N N . ALA A 1 338 ? 15.184 2.207 -0.941 1.00 80.69 338 ALA A N 1
ATOM 2575 C CA . ALA A 1 338 ? 14.706 1.365 -2.037 1.00 80.69 338 ALA A CA 1
ATOM 2576 C C . ALA A 1 338 ? 15.407 -0.004 -2.026 1.00 80.69 338 ALA A C 1
ATOM 2578 O O . ALA A 1 338 ? 16.625 -0.082 -2.140 1.00 80.69 338 ALA A O 1
ATOM 2579 N N . GLY A 1 339 ? 14.633 -1.088 -1.911 1.00 83.56 339 GLY A N 1
ATOM 2580 C CA . GLY A 1 339 ? 15.151 -2.452 -2.082 1.00 83.56 339 GLY A CA 1
ATOM 2581 C C . GLY A 1 339 ? 15.149 -2.888 -3.552 1.00 83.56 339 GLY A C 1
ATOM 2582 O O . GLY A 1 339 ? 14.516 -2.238 -4.383 1.00 83.56 339 GLY A O 1
ATOM 2583 N N . GLY A 1 340 ? 15.771 -4.031 -3.867 1.00 87.56 340 GLY A N 1
ATOM 2584 C CA . GLY A 1 340 ? 15.893 -4.536 -5.246 1.00 87.56 340 GLY A CA 1
ATOM 2585 C C . GLY A 1 340 ? 14.567 -4.591 -6.016 1.00 87.56 340 GLY A C 1
ATOM 2586 O O . GLY A 1 340 ? 14.479 -4.093 -7.132 1.00 87.56 340 GLY A O 1
ATOM 2587 N N . LYS A 1 341 ? 13.489 -5.066 -5.380 1.00 86.50 341 LYS A N 1
ATOM 2588 C CA . LYS A 1 341 ? 12.145 -5.114 -5.988 1.00 86.50 341 LYS A CA 1
ATOM 2589 C C . LYS A 1 341 ? 11.542 -3.727 -6.237 1.00 86.50 341 LYS A C 1
ATOM 2591 O O . LYS A 1 341 ? 10.840 -3.535 -7.224 1.00 86.50 341 LYS A O 1
ATOM 2596 N N . THR A 1 342 ? 11.830 -2.747 -5.376 1.00 87.38 342 THR A N 1
ATOM 2597 C CA . THR A 1 342 ? 11.439 -1.344 -5.603 1.00 87.38 342 THR A CA 1
ATOM 2598 C C . THR A 1 342 ? 12.161 -0.781 -6.827 1.00 87.38 342 THR A C 1
ATOM 2600 O O . THR A 1 342 ? 11.527 -0.137 -7.658 1.00 87.38 342 THR A O 1
ATOM 2603 N N . LEU A 1 343 ? 13.455 -1.078 -6.983 1.00 89.69 343 LEU A N 1
ATOM 2604 C CA . LEU A 1 343 ? 14.233 -0.661 -8.152 1.00 89.69 343 LEU A CA 1
ATOM 2605 C C . LEU A 1 343 ? 13.749 -1.345 -9.442 1.00 89.69 343 LEU A C 1
ATOM 2607 O O . LEU A 1 343 ? 13.533 -0.667 -10.445 1.00 89.69 343 LEU A O 1
ATOM 2611 N N . GLN A 1 344 ? 13.493 -2.658 -9.408 1.00 92.12 344 GLN A N 1
ATOM 2612 C CA . GLN A 1 344 ? 12.932 -3.406 -10.542 1.00 92.12 344 GLN A CA 1
ATOM 2613 C C . GLN A 1 344 ? 11.576 -2.840 -10.980 1.00 92.12 344 GLN A C 1
ATOM 2615 O O . GLN A 1 344 ? 11.372 -2.573 -12.163 1.00 92.12 344 GLN A O 1
ATOM 2620 N N . ARG A 1 345 ? 10.666 -2.587 -10.028 1.00 91.44 345 ARG A N 1
ATOM 2621 C CA . ARG A 1 345 ? 9.364 -1.964 -10.306 1.00 91.44 345 ARG A CA 1
ATOM 2622 C C . ARG A 1 345 ? 9.517 -0.582 -10.940 1.00 91.44 345 ARG A C 1
ATOM 2624 O O . ARG A 1 345 ? 8.863 -0.298 -11.938 1.00 91.44 345 ARG A O 1
ATOM 2631 N N . GLY A 1 346 ? 10.405 0.252 -10.398 1.00 91.12 346 GLY A N 1
ATOM 2632 C CA . GLY A 1 346 ? 10.706 1.564 -10.968 1.00 91.12 346 GLY A CA 1
ATOM 2633 C C . GLY A 1 346 ? 11.244 1.474 -12.400 1.00 91.12 346 GLY A C 1
ATOM 2634 O O . GLY A 1 346 ? 10.830 2.252 -13.252 1.00 91.12 346 GLY A O 1
ATOM 2635 N N . ALA A 1 347 ? 12.107 0.496 -12.690 1.00 92.94 347 ALA A N 1
ATOM 2636 C CA . ALA A 1 347 ? 12.661 0.286 -14.027 1.00 92.94 347 ALA A CA 1
ATOM 2637 C C . ALA A 1 347 ? 11.584 -0.158 -15.032 1.00 92.94 347 ALA A C 1
ATOM 2639 O O . ALA A 1 347 ? 11.516 0.394 -16.129 1.00 92.94 347 ALA A O 1
ATOM 2640 N N . ILE A 1 348 ? 10.698 -1.081 -14.632 1.00 92.25 348 ILE A N 1
ATOM 2641 C CA . ILE A 1 348 ? 9.538 -1.513 -15.429 1.00 92.25 348 ILE A CA 1
ATOM 2642 C C . ILE A 1 348 ? 8.621 -0.325 -15.741 1.00 92.25 348 ILE A C 1
ATOM 2644 O O . ILE A 1 348 ? 8.315 -0.064 -16.902 1.00 92.25 348 ILE A O 1
ATOM 2648 N N . PHE A 1 349 ? 8.214 0.441 -14.726 1.00 91.38 349 PHE A N 1
ATOM 2649 C CA . PHE A 1 349 ? 7.339 1.594 -14.932 1.00 91.38 349 PHE A CA 1
ATOM 2650 C C . PHE A 1 349 ? 7.998 2.696 -15.765 1.00 91.38 349 PHE A C 1
ATOM 2652 O O . PHE A 1 349 ? 7.331 3.328 -16.583 1.00 91.38 349 PHE A O 1
ATOM 2659 N N . ASN A 1 350 ? 9.303 2.921 -15.605 1.00 91.12 350 ASN A N 1
ATOM 2660 C CA . ASN A 1 350 ? 10.030 3.883 -16.422 1.00 91.12 350 ASN A CA 1
ATOM 2661 C C . ASN A 1 350 ? 10.062 3.449 -17.896 1.00 91.12 350 ASN A C 1
ATOM 2663 O O . ASN A 1 350 ? 9.850 4.286 -18.771 1.00 91.12 350 ASN A O 1
ATOM 2667 N N . ALA A 1 351 ? 10.253 2.155 -18.171 1.00 90.19 351 ALA A N 1
ATOM 2668 C CA . ALA A 1 351 ? 10.186 1.614 -19.526 1.00 90.19 351 ALA A CA 1
ATOM 2669 C C . ALA A 1 351 ? 8.792 1.807 -20.146 1.00 90.19 351 ALA A C 1
ATOM 2671 O O . ALA A 1 351 ? 8.690 2.338 -21.249 1.00 90.19 351 ALA A O 1
ATOM 2672 N N . LEU A 1 352 ? 7.721 1.512 -19.401 1.00 88.06 352 LEU A N 1
ATOM 2673 C CA . LEU A 1 352 ? 6.336 1.728 -19.848 1.00 88.06 352 LEU A CA 1
ATOM 2674 C C . LEU A 1 352 ? 6.045 3.200 -20.177 1.00 88.06 352 LEU A C 1
ATOM 2676 O O . LEU A 1 352 ? 5.440 3.520 -21.202 1.00 88.06 352 LEU A O 1
ATOM 2680 N N . VAL A 1 353 ? 6.527 4.128 -19.344 1.00 86.25 353 VAL A N 1
ATOM 2681 C CA . VAL A 1 353 ? 6.402 5.571 -19.602 1.00 86.25 353 VAL A CA 1
ATOM 2682 C C . VAL A 1 353 ? 7.191 5.991 -20.850 1.00 86.25 353 VAL A C 1
ATOM 2684 O O . VAL A 1 353 ? 6.744 6.869 -21.593 1.00 86.25 353 VAL A O 1
ATOM 2687 N N . GLN A 1 354 ? 8.359 5.396 -21.100 1.00 82.44 354 GLN A N 1
ATOM 2688 C CA . GLN A 1 354 ? 9.169 5.682 -22.288 1.00 82.44 354 GLN A CA 1
ATOM 2689 C C . GLN A 1 354 ? 8.540 5.121 -23.571 1.00 82.44 354 GLN A C 1
ATOM 2691 O O . GLN A 1 354 ? 8.485 5.837 -24.572 1.00 82.44 354 GLN A O 1
ATOM 2696 N N . GLU A 1 355 ? 7.998 3.903 -23.542 1.00 73.69 355 GLU A N 1
ATOM 2697 C CA . GLU A 1 355 ? 7.280 3.308 -24.676 1.00 73.69 355 GLU A CA 1
ATOM 2698 C C . GLU A 1 355 ? 6.012 4.093 -25.025 1.00 73.69 355 GLU A C 1
ATOM 2700 O O . GLU A 1 355 ? 5.794 4.435 -26.191 1.00 73.69 355 GLU A O 1
ATOM 2705 N N . GLY A 1 356 ? 5.231 4.496 -24.016 1.00 63.53 356 GLY A N 1
ATOM 2706 C CA . GLY A 1 356 ? 4.049 5.340 -24.209 1.00 63.53 356 GLY A CA 1
ATOM 2707 C C . GLY A 1 356 ? 4.374 6.702 -24.838 1.00 63.53 356 GLY A C 1
ATOM 2708 O O . GLY A 1 356 ? 3.606 7.218 -25.657 1.00 63.53 356 GLY A O 1
ATOM 2709 N N . ARG A 1 357 ? 5.548 7.275 -24.530 1.00 56.84 357 ARG A N 1
ATOM 2710 C CA . ARG A 1 357 ? 6.055 8.499 -25.180 1.00 56.84 357 ARG A CA 1
ATOM 2711 C C . ARG A 1 357 ? 6.490 8.261 -26.630 1.00 56.84 357 ARG A C 1
ATOM 2713 O O . ARG A 1 357 ? 6.286 9.146 -27.458 1.00 56.84 357 ARG A O 1
ATOM 2720 N N . GLY A 1 358 ? 7.035 7.086 -26.950 1.00 45.12 358 GLY A N 1
ATOM 2721 C CA . GLY A 1 358 ? 7.395 6.688 -28.316 1.00 45.12 358 GLY A CA 1
ATOM 2722 C C . GLY A 1 358 ? 6.181 6.467 -29.228 1.00 45.12 358 GLY A C 1
ATOM 2723 O O . GLY A 1 358 ? 6.192 6.896 -30.381 1.00 45.12 358 GLY A O 1
ATOM 2724 N N . ALA A 1 359 ? 5.101 5.879 -28.703 1.00 43.50 359 ALA A N 1
ATOM 2725 C CA . ALA A 1 359 ? 3.858 5.639 -29.446 1.00 43.50 359 ALA A CA 1
ATOM 2726 C C . ALA A 1 359 ? 3.036 6.924 -29.693 1.00 43.50 359 ALA A C 1
ATOM 2728 O O . ALA A 1 359 ? 2.449 7.104 -30.767 1.00 43.50 359 ALA A O 1
ATOM 2729 N N . SER A 1 360 ? 3.063 7.864 -28.738 1.00 42.91 360 SER A N 1
ATOM 2730 C CA . SER A 1 360 ? 2.334 9.146 -28.795 1.00 42.91 360 SER A CA 1
ATOM 2731 C C . SER A 1 360 ? 2.835 10.118 -29.877 1.00 42.91 360 SER A C 1
ATOM 2733 O O . SER A 1 360 ? 2.169 11.108 -30.170 1.00 42.91 360 SER A O 1
ATOM 2735 N N . SER A 1 361 ? 3.976 9.840 -30.520 1.00 41.84 361 SER A N 1
ATOM 2736 C CA . SER A 1 361 ? 4.473 10.631 -31.656 1.00 41.84 361 SER A CA 1
ATOM 2737 C C . SER A 1 361 ? 3.654 10.437 -32.944 1.00 41.84 361 SER A C 1
ATOM 2739 O O . SER A 1 361 ? 3.890 11.163 -33.910 1.00 41.84 361 SER A O 1
ATOM 2741 N N . SER A 1 362 ? 2.727 9.471 -32.999 1.00 37.97 362 SER A N 1
ATOM 2742 C CA . SER A 1 362 ? 2.037 9.103 -34.246 1.00 37.97 362 SER A CA 1
ATOM 2743 C C . SER A 1 362 ? 0.563 9.506 -34.347 1.00 37.97 362 SER A C 1
ATOM 2745 O O . SER A 1 362 ? 0.066 9.555 -35.463 1.00 37.97 362 SER A O 1
ATOM 2747 N N . ASN A 1 363 ? -0.131 9.853 -33.256 1.00 35.75 363 ASN A N 1
ATOM 2748 C CA . ASN A 1 363 ? -1.483 10.428 -33.307 1.00 35.75 363 ASN A CA 1
ATOM 2749 C C . ASN A 1 363 ? -1.816 11.126 -31.982 1.00 35.75 363 ASN A C 1
ATOM 2751 O O . ASN A 1 363 ? -1.856 10.491 -30.932 1.00 35.75 363 ASN A O 1
ATOM 2755 N N . GLY A 1 364 ? -2.057 12.438 -32.029 1.00 36.19 364 GLY A N 1
ATOM 2756 C CA . GLY A 1 364 ? -2.352 13.250 -30.851 1.00 36.19 364 GLY A CA 1
ATOM 2757 C C . GLY A 1 364 ? -3.679 12.878 -30.186 1.00 36.19 364 GLY A C 1
ATOM 2758 O O . GLY A 1 364 ? -4.734 13.345 -30.603 1.00 36.19 364 GLY A O 1
ATOM 2759 N N . ALA A 1 365 ? -3.613 12.086 -29.119 1.00 35.91 365 ALA A N 1
ATOM 2760 C CA . ALA A 1 365 ? -4.641 11.968 -28.089 1.00 35.91 365 ALA A CA 1
ATOM 2761 C C . ALA A 1 365 ? -3.932 11.767 -26.739 1.00 35.91 365 ALA A C 1
ATOM 2763 O O . ALA A 1 365 ? -3.027 10.947 -26.620 1.00 35.91 365 ALA A O 1
ATOM 2764 N N . GLY A 1 366 ? -4.264 12.607 -25.759 1.00 37.38 366 GLY A N 1
ATOM 2765 C CA . GLY A 1 366 ? -3.497 12.784 -24.527 1.00 37.38 366 GLY A CA 1
ATOM 2766 C C . GLY A 1 366 ? -3.501 11.590 -23.565 1.00 37.38 366 GLY A C 1
ATOM 2767 O O . GLY A 1 366 ? -4.545 11.011 -23.299 1.00 37.38 366 GLY A O 1
ATOM 2768 N N . GLY A 1 367 ? -2.310 11.312 -23.021 1.00 39.50 367 GLY A N 1
ATOM 2769 C CA . GLY A 1 367 ? -2.010 11.157 -21.588 1.00 39.50 367 GLY A CA 1
ATOM 2770 C C . GLY A 1 367 ? -2.672 10.024 -20.792 1.00 39.50 367 GLY A C 1
ATOM 2771 O O . GLY A 1 367 ? -3.860 10.077 -20.515 1.00 39.50 367 GLY A O 1
ATOM 2772 N N . GLY A 1 368 ? -1.857 9.075 -20.312 1.00 45.88 368 GLY A N 1
ATOM 2773 C CA . GLY A 1 368 ? -2.147 8.207 -19.151 1.00 45.88 368 GLY A CA 1
ATOM 2774 C C . GLY A 1 368 ? -2.473 6.743 -19.470 1.00 45.88 368 GLY A C 1
ATOM 2775 O O . GLY A 1 368 ? -1.870 5.834 -18.907 1.00 45.88 368 GLY A O 1
ATOM 2776 N N . SER A 1 369 ? -3.327 6.515 -20.466 1.00 53.03 369 SER A N 1
ATOM 2777 C CA . SER A 1 369 ? -4.086 5.261 -20.659 1.00 53.03 369 SER A CA 1
ATOM 2778 C C . SER A 1 369 ? -3.354 4.062 -21.299 1.00 53.03 369 SER A C 1
ATOM 2780 O O . SER A 1 369 ? -3.941 3.339 -22.097 1.00 53.03 369 SER A O 1
ATOM 2782 N N . GLY A 1 370 ? -2.072 3.849 -20.993 1.00 72.00 370 GLY A N 1
ATOM 2783 C CA . GLY A 1 370 ? -1.334 2.681 -21.507 1.00 72.00 370 GLY A CA 1
ATOM 2784 C C . GLY A 1 370 ? -0.394 1.998 -20.519 1.00 72.00 370 GLY A C 1
ATOM 2785 O O . GLY A 1 370 ? 0.214 0.986 -20.860 1.00 72.00 370 GLY A O 1
ATOM 2786 N N . ILE A 1 371 ? -0.220 2.538 -19.307 1.00 84.94 371 ILE A N 1
ATOM 2787 C CA . ILE A 1 371 ? 0.736 1.966 -18.347 1.00 84.94 371 ILE A CA 1
ATOM 2788 C C . ILE A 1 371 ? 0.224 0.626 -17.808 1.00 84.94 371 ILE A C 1
ATOM 2790 O O . ILE A 1 371 ? 1.012 -0.306 -17.657 1.00 84.94 371 ILE A O 1
ATOM 2794 N N . LEU A 1 372 ? -1.078 0.510 -17.527 1.00 86.44 372 LEU A N 1
ATOM 2795 C CA . LEU A 1 372 ? -1.660 -0.734 -17.017 1.00 86.44 372 LEU A CA 1
ATOM 2796 C C . LEU A 1 372 ? -1.702 -1.806 -18.107 1.00 86.44 372 LEU A C 1
ATOM 2798 O O . LEU A 1 372 ? -1.333 -2.949 -17.852 1.00 86.44 372 LEU A O 1
ATOM 2802 N N . GLU A 1 373 ? -2.078 -1.428 -19.325 1.00 85.31 373 GLU A N 1
ATOM 2803 C CA . GLU A 1 373 ? -2.062 -2.285 -20.508 1.00 85.31 373 GLU A CA 1
ATOM 2804 C C . GLU A 1 373 ? -0.654 -2.811 -20.787 1.00 85.31 373 GLU A C 1
ATOM 2806 O O . GLU A 1 373 ? -0.455 -4.020 -20.884 1.00 85.31 373 GLU A O 1
ATOM 2811 N N . GLY A 1 374 ? 0.344 -1.926 -20.832 1.00 85.75 374 GLY A N 1
ATOM 2812 C CA . GLY A 1 374 ? 1.726 -2.342 -21.043 1.00 85.75 374 GLY A CA 1
ATOM 2813 C C . GLY A 1 374 ? 2.267 -3.188 -19.885 1.00 85.75 374 GLY A C 1
ATOM 2814 O O . GLY A 1 374 ? 3.040 -4.117 -20.109 1.00 85.75 374 GLY A O 1
ATOM 2815 N N . LEU A 1 375 ? 1.816 -2.958 -18.645 1.00 87.12 375 LEU A N 1
ATOM 2816 C CA . LEU A 1 375 ? 2.160 -3.840 -17.528 1.00 87.12 375 LEU A CA 1
ATOM 2817 C C . LEU A 1 375 ? 1.566 -5.245 -17.708 1.00 87.12 375 LEU A C 1
ATOM 2819 O O . LEU A 1 375 ? 2.251 -6.223 -17.409 1.00 87.12 375 LEU A O 1
ATOM 2823 N N . VAL A 1 376 ? 0.331 -5.366 -18.213 1.00 84.69 376 VAL A N 1
ATOM 2824 C CA . VAL A 1 376 ? -0.257 -6.666 -18.584 1.00 84.69 376 VAL A CA 1
ATOM 2825 C C . VAL A 1 376 ? 0.581 -7.330 -19.673 1.00 84.69 376 VAL A C 1
ATOM 2827 O O . VAL A 1 376 ? 0.919 -8.507 -19.548 1.00 84.69 376 VAL A O 1
ATOM 2830 N N . GLU A 1 377 ? 0.966 -6.588 -20.711 1.00 83.88 377 GLU A N 1
ATOM 2831 C CA . GLU A 1 377 ? 1.800 -7.113 -21.796 1.00 83.88 377 GLU A CA 1
ATOM 2832 C C . GLU A 1 377 ? 3.147 -7.627 -21.280 1.00 83.88 377 GLU A C 1
ATOM 2834 O O . GLU A 1 377 ? 3.506 -8.775 -21.550 1.00 83.88 377 GLU A O 1
ATOM 2839 N N . PHE A 1 378 ? 3.855 -6.840 -20.467 1.00 86.00 378 PHE A N 1
ATOM 2840 C CA . PHE A 1 378 ? 5.114 -7.269 -19.858 1.00 86.00 378 PHE A CA 1
ATOM 2841 C C . PHE A 1 378 ? 4.917 -8.480 -18.947 1.00 86.00 378 PHE A C 1
ATOM 2843 O O . PHE A 1 378 ? 5.738 -9.394 -18.971 1.00 86.00 378 PHE A O 1
ATOM 2850 N N . ALA A 1 379 ? 3.828 -8.533 -18.177 1.00 83.00 379 ALA A N 1
ATOM 2851 C CA . ALA A 1 379 ? 3.530 -9.669 -17.312 1.00 83.00 379 ALA A CA 1
ATOM 2852 C C . ALA A 1 379 ? 3.295 -10.971 -18.096 1.00 83.00 379 ALA A C 1
ATOM 2854 O O . ALA A 1 379 ? 3.699 -12.046 -17.647 1.00 83.00 379 ALA A O 1
ATOM 2855 N N . LEU A 1 380 ? 2.656 -10.880 -19.265 1.00 79.31 380 LEU A N 1
ATOM 2856 C CA . LEU A 1 380 ? 2.387 -12.020 -20.142 1.00 79.31 380 LEU A CA 1
ATOM 2857 C C . LEU A 1 380 ? 3.633 -12.463 -20.920 1.00 79.31 380 LEU A C 1
ATOM 2859 O O . LEU A 1 380 ? 3.868 -13.662 -21.065 1.00 79.31 380 LEU A O 1
ATOM 2863 N N . GLN A 1 381 ? 4.432 -11.514 -21.412 1.00 81.19 381 GLN A N 1
ATOM 2864 C CA . GLN A 1 381 ? 5.606 -11.786 -22.249 1.00 81.19 381 GLN A CA 1
ATOM 2865 C C . GLN A 1 381 ? 6.853 -12.138 -21.425 1.00 81.19 381 GLN A C 1
ATOM 2867 O O . GLN A 1 381 ? 7.655 -12.980 -21.830 1.00 81.19 381 GLN A O 1
ATOM 2872 N N . HIS A 1 382 ? 7.002 -11.527 -20.247 1.00 85.19 382 HIS A N 1
ATOM 2873 C CA . HIS A 1 382 ? 8.216 -11.562 -19.428 1.00 85.19 382 HIS A CA 1
ATOM 2874 C C . HIS A 1 382 ? 7.935 -11.961 -17.977 1.00 85.19 382 HIS A C 1
ATOM 2876 O O . HIS A 1 382 ? 8.556 -11.441 -17.050 1.00 85.19 382 HIS A O 1
ATOM 2882 N N . GLY A 1 383 ? 7.049 -12.944 -17.777 1.00 77.00 383 GLY A N 1
ATOM 2883 C CA . GLY A 1 383 ? 6.649 -13.419 -16.450 1.00 77.00 383 GLY A CA 1
ATOM 2884 C C . GLY A 1 383 ? 7.824 -13.697 -15.503 1.00 77.00 383 GLY A C 1
ATOM 2885 O O . GLY A 1 383 ? 7.764 -13.336 -14.336 1.00 77.00 383 GLY A O 1
ATOM 2886 N N . ALA A 1 384 ? 8.937 -14.261 -15.987 1.00 77.56 384 ALA A N 1
ATOM 2887 C CA . ALA A 1 384 ? 10.122 -14.506 -15.155 1.00 77.56 384 ALA A CA 1
ATOM 2888 C C . ALA A 1 384 ? 10.661 -13.234 -14.463 1.00 77.56 384 ALA A C 1
ATOM 2890 O O . ALA A 1 384 ? 11.070 -13.302 -13.307 1.00 77.56 384 ALA A O 1
ATOM 2891 N N . SER A 1 385 ? 10.601 -12.090 -15.144 1.00 79.19 385 SER A N 1
ATOM 2892 C CA . SER A 1 385 ? 11.141 -10.807 -14.680 1.00 79.19 385 SER A CA 1
ATOM 2893 C C . SER A 1 385 ? 10.116 -9.949 -13.940 1.00 79.19 385 SER A C 1
ATOM 2895 O O . SER A 1 385 ? 10.490 -9.091 -13.143 1.00 79.19 385 SER A O 1
ATOM 2897 N N . THR A 1 386 ? 8.822 -10.165 -14.190 1.00 79.06 386 THR A N 1
ATOM 2898 C CA . THR A 1 386 ? 7.723 -9.421 -13.553 1.00 79.06 386 THR A CA 1
ATOM 2899 C C . THR A 1 386 ? 7.114 -10.152 -12.355 1.00 79.06 386 THR A C 1
ATOM 2901 O O . THR A 1 386 ? 6.403 -9.542 -11.554 1.00 79.06 386 THR A O 1
ATOM 2904 N N . ASN A 1 387 ? 7.383 -11.452 -12.200 1.00 83.56 387 ASN A N 1
ATOM 2905 C CA . ASN A 1 387 ? 6.887 -12.238 -11.076 1.00 83.56 387 ASN A CA 1
ATOM 2906 C C . ASN A 1 387 ? 7.398 -11.678 -9.744 1.00 83.56 387 ASN A C 1
ATOM 2908 O O . ASN A 1 387 ? 8.583 -11.383 -9.573 1.00 83.56 387 ASN A O 1
ATOM 2912 N N . LYS A 1 388 ? 6.495 -11.595 -8.763 1.00 83.44 388 LYS A N 1
ATOM 2913 C CA . LYS A 1 388 ? 6.781 -11.168 -7.384 1.00 83.44 388 LYS A CA 1
ATOM 2914 C C . LYS A 1 388 ? 7.399 -9.766 -7.263 1.00 83.44 388 LYS A C 1
ATOM 2916 O O . LYS A 1 388 ? 7.987 -9.448 -6.229 1.00 83.44 388 LYS A O 1
ATOM 2921 N N . VAL A 1 389 ? 7.283 -8.925 -8.296 1.00 81.62 389 VAL A N 1
ATOM 2922 C CA . VAL A 1 389 ? 7.766 -7.531 -8.282 1.00 81.62 389 VAL A CA 1
ATOM 2923 C C . VAL A 1 389 ? 6.909 -6.658 -7.356 1.00 81.62 389 VAL A C 1
ATOM 2925 O O . VAL A 1 389 ? 7.401 -5.686 -6.776 1.00 81.62 389 VAL A O 1
ATOM 2928 N N . PHE A 1 390 ? 5.646 -7.030 -7.154 1.00 77.00 390 PHE A N 1
ATOM 2929 C CA . PHE A 1 390 ? 4.714 -6.377 -6.241 1.00 77.00 390 PHE A CA 1
ATOM 2930 C C . PHE A 1 390 ? 4.647 -7.160 -4.914 1.00 77.00 390 PHE A C 1
ATOM 2932 O O . PHE A 1 390 ? 4.694 -8.386 -4.898 1.00 77.00 390 PHE A O 1
ATOM 2939 N N . TYR A 1 391 ? 4.617 -6.466 -3.772 1.00 63.28 391 TYR A N 1
ATOM 2940 C CA . TYR A 1 391 ? 4.795 -7.033 -2.422 1.00 63.28 391 TYR A CA 1
ATOM 2941 C C . TYR A 1 391 ? 5.984 -7.987 -2.259 1.00 63.28 391 TYR A C 1
ATOM 2943 O O . TYR A 1 391 ? 5.802 -9.175 -2.040 1.00 63.28 391 TYR A O 1
ATOM 2951 N N . SER A 1 392 ? 7.209 -7.470 -2.262 1.00 44.16 392 SER A N 1
ATOM 2952 C CA . SER A 1 392 ? 8.333 -8.149 -1.613 1.00 44.16 392 SER A CA 1
ATOM 2953 C C . SER A 1 392 ? 9.366 -7.121 -1.178 1.00 44.16 392 SER A C 1
ATOM 2955 O O . SER A 1 392 ? 9.891 -6.359 -1.991 1.00 44.16 392 SER A O 1
ATOM 2957 N N . ARG A 1 393 ? 9.665 -7.091 0.121 1.00 40.28 393 ARG A N 1
ATOM 2958 C CA . ARG A 1 393 ? 10.997 -6.719 0.599 1.00 40.28 393 ARG A CA 1
ATOM 2959 C C . ARG A 1 393 ? 11.584 -8.000 1.173 1.00 40.28 393 ARG A C 1
ATOM 2961 O O . ARG A 1 393 ? 10.953 -8.624 2.018 1.00 40.28 393 ARG A O 1
ATOM 2968 N N . GLY A 1 394 ? 12.698 -8.436 0.589 1.00 34.47 394 GLY A N 1
ATOM 2969 C CA . GLY A 1 394 ? 13.198 -9.802 0.689 1.00 34.47 394 GLY A CA 1
ATOM 2970 C C . GLY A 1 394 ? 13.494 -10.247 2.117 1.00 34.47 394 GLY A C 1
ATOM 2971 O O . GLY A 1 394 ? 14.415 -9.736 2.743 1.00 34.47 394 GLY A O 1
ATOM 2972 N N . GLY A 1 395 ? 12.752 -11.257 2.5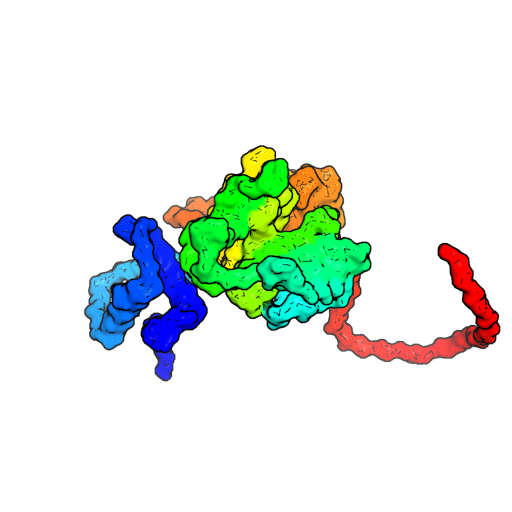64 1.00 30.31 395 GLY A N 1
ATOM 2973 C CA . GLY A 1 395 ? 13.168 -12.211 3.582 1.00 30.31 395 GLY A CA 1
ATOM 2974 C C . GLY A 1 395 ? 13.466 -13.542 2.890 1.00 30.31 395 GLY A C 1
ATOM 2975 O O . GLY A 1 395 ? 12.680 -14.000 2.068 1.00 30.31 395 GLY A O 1
ATOM 2976 N N . THR A 1 396 ? 14.648 -14.084 3.169 1.00 28.86 396 THR A N 1
ATOM 2977 C CA . THR A 1 396 ? 15.240 -15.364 2.736 1.00 28.86 396 THR A CA 1
ATOM 2978 C C . THR A 1 396 ? 14.341 -16.373 2.010 1.00 28.86 396 THR A C 1
ATOM 2980 O O . THR A 1 396 ? 13.347 -16.851 2.555 1.00 28.86 396 THR A O 1
ATOM 2983 N N . ASN A 1 397 ? 14.805 -16.796 0.826 1.00 30.09 397 ASN A N 1
ATOM 2984 C CA . ASN A 1 397 ? 14.381 -18.009 0.128 1.00 30.09 397 ASN A CA 1
ATOM 2985 C C . ASN A 1 397 ? 14.231 -19.186 1.104 1.00 30.09 397 ASN A C 1
ATOM 2987 O O . ASN A 1 397 ? 15.221 -19.710 1.610 1.00 30.09 397 ASN A O 1
ATOM 2991 N N . THR A 1 398 ? 13.006 -19.668 1.282 1.00 26.72 398 THR A N 1
ATOM 2992 C CA . THR A 1 398 ? 12.782 -21.099 1.479 1.00 26.72 398 THR A CA 1
ATOM 2993 C C . THR A 1 398 ? 12.242 -21.632 0.165 1.00 26.72 398 THR A C 1
ATOM 2995 O O . THR A 1 398 ? 11.155 -21.280 -0.286 1.00 26.72 398 THR A O 1
ATOM 2998 N N . SER A 1 399 ? 13.079 -22.417 -0.505 1.00 30.08 399 SER A N 1
ATOM 2999 C CA . SER A 1 399 ? 12.753 -23.141 -1.723 1.00 30.08 399 SER A CA 1
ATOM 3000 C C . SER A 1 399 ? 11.583 -24.091 -1.454 1.00 30.08 399 SER A C 1
ATOM 3002 O O . SER A 1 399 ? 11.778 -25.211 -0.991 1.00 30.08 399 SER A O 1
ATOM 3004 N N . GLY A 1 400 ? 10.361 -23.633 -1.721 1.00 24.02 400 GLY A N 1
ATOM 3005 C CA . GLY A 1 400 ? 9.197 -24.494 -1.885 1.00 24.02 400 GLY A CA 1
ATOM 3006 C C . GLY A 1 400 ? 9.302 -25.160 -3.247 1.00 24.02 400 GLY A C 1
ATOM 3007 O O . GLY A 1 400 ? 9.132 -24.511 -4.274 1.00 24.02 400 GLY A O 1
ATOM 3008 N N . THR A 1 401 ? 9.683 -26.429 -3.242 1.00 25.98 401 THR A N 1
ATOM 3009 C CA . THR A 1 401 ? 9.812 -27.272 -4.424 1.00 25.98 401 THR A CA 1
ATOM 3010 C C . THR A 1 401 ? 8.471 -27.424 -5.134 1.00 25.98 401 THR A C 1
ATOM 3012 O O . THR A 1 401 ? 7.439 -27.667 -4.508 1.00 25.98 401 THR A O 1
ATOM 3015 N N . ASP A 1 402 ? 8.517 -27.280 -6.458 1.00 27.53 402 ASP A N 1
ATOM 3016 C CA . ASP A 1 402 ? 7.428 -27.578 -7.378 1.00 27.53 402 ASP A CA 1
ATOM 3017 C C . ASP A 1 402 ? 6.832 -28.960 -7.088 1.00 27.53 402 ASP A C 1
ATOM 3019 O O . ASP A 1 402 ? 7.504 -29.994 -7.160 1.00 27.53 402 ASP A O 1
ATOM 3023 N N . GLY A 1 403 ? 5.532 -28.973 -6.797 1.00 26.39 403 GLY A N 1
ATOM 3024 C CA . GLY A 1 403 ? 4.717 -30.176 -6.743 1.00 26.39 403 GLY A CA 1
ATOM 3025 C C . GLY A 1 403 ? 4.497 -30.747 -8.141 1.00 26.39 403 GLY A C 1
ATOM 3026 O O . GLY A 1 403 ? 3.417 -30.613 -8.706 1.00 26.39 403 GLY A O 1
ATOM 3027 N N . LEU A 1 404 ? 5.506 -31.427 -8.683 1.00 26.11 404 LEU A N 1
ATOM 3028 C CA . LEU A 1 404 ? 5.337 -32.426 -9.736 1.00 26.11 404 LEU A CA 1
ATOM 3029 C C . LEU A 1 404 ? 5.759 -33.782 -9.175 1.00 26.11 404 LEU A C 1
ATOM 3031 O O . LEU A 1 404 ? 6.918 -34.190 -9.225 1.00 26.11 404 LEU A O 1
ATOM 3035 N N . ALA A 1 405 ? 4.775 -34.483 -8.615 1.00 25.64 405 ALA A N 1
ATOM 3036 C CA . ALA A 1 405 ? 4.896 -35.872 -8.219 1.00 25.64 405 ALA A CA 1
ATOM 3037 C C . ALA A 1 405 ? 5.089 -36.749 -9.467 1.00 25.64 405 ALA A C 1
ATOM 3039 O O . ALA A 1 405 ? 4.126 -37.124 -10.132 1.00 25.64 405 ALA A O 1
ATOM 3040 N N . PHE A 1 406 ? 6.339 -37.106 -9.763 1.00 27.47 406 PHE A N 1
ATOM 3041 C CA . PHE A 1 406 ? 6.654 -38.306 -10.528 1.00 27.47 406 PHE A CA 1
ATOM 3042 C C . PHE A 1 406 ? 7.233 -39.355 -9.586 1.00 27.47 406 PHE A C 1
ATOM 3044 O O . PHE A 1 406 ? 8.335 -39.235 -9.054 1.00 27.47 406 PHE A O 1
ATOM 3051 N N . SER A 1 407 ? 6.440 -40.400 -9.394 1.00 27.75 407 SER A N 1
ATOM 3052 C CA . SER A 1 407 ? 6.811 -41.655 -8.767 1.00 27.75 407 SER A CA 1
ATOM 3053 C C . SER A 1 407 ? 8.035 -42.265 -9.454 1.00 27.75 407 SER A C 1
ATOM 3055 O O . SER A 1 407 ? 7.979 -42.705 -10.603 1.00 27.75 407 SER A O 1
ATOM 3057 N N . ARG A 1 408 ? 9.143 -42.361 -8.718 1.00 25.36 408 ARG A N 1
ATOM 3058 C CA . ARG A 1 408 ? 10.165 -43.384 -8.954 1.00 25.36 408 ARG A CA 1
ATOM 3059 C C . ARG A 1 408 ? 10.578 -43.996 -7.627 1.00 25.36 408 ARG A C 1
ATOM 3061 O O . ARG A 1 408 ? 11.230 -43.369 -6.802 1.00 25.36 408 ARG A O 1
ATOM 3068 N N . THR A 1 409 ? 10.163 -45.240 -7.454 1.00 27.45 409 THR A N 1
ATOM 3069 C CA . THR A 1 409 ? 10.680 -46.202 -6.485 1.00 27.45 409 THR A CA 1
ATOM 3070 C C . THR A 1 409 ? 12.207 -46.290 -6.588 1.00 27.45 409 THR A C 1
ATOM 3072 O O . THR A 1 409 ? 12.706 -46.450 -7.705 1.00 27.45 409 THR A O 1
ATOM 3075 N N . PRO A 1 410 ? 12.958 -46.301 -5.477 1.00 29.20 410 PRO A N 1
ATOM 3076 C CA . PRO A 1 410 ? 14.273 -46.912 -5.449 1.00 29.20 410 PRO A CA 1
ATOM 3077 C C . PRO A 1 410 ? 14.187 -48.310 -4.835 1.00 29.20 410 PRO A C 1
ATOM 3079 O O . PRO A 1 410 ? 13.563 -48.535 -3.798 1.00 29.20 410 PRO A O 1
ATOM 3082 N N . ALA A 1 411 ? 14.818 -49.245 -5.535 1.00 26.45 411 ALA A N 1
ATOM 3083 C CA . ALA A 1 411 ? 15.102 -50.591 -5.086 1.00 26.45 411 ALA A CA 1
ATOM 3084 C C . ALA A 1 411 ? 15.974 -50.604 -3.820 1.00 26.45 411 ALA A C 1
ATOM 3086 O O . ALA A 1 411 ? 16.741 -49.680 -3.549 1.00 26.45 411 ALA A O 1
ATOM 3087 N N . ALA A 1 412 ? 15.821 -51.691 -3.070 1.00 27.14 412 ALA A N 1
ATOM 3088 C CA . ALA A 1 412 ? 16.617 -52.066 -1.917 1.00 27.14 412 ALA A CA 1
ATOM 3089 C C . ALA A 1 412 ? 18.111 -52.223 -2.250 1.00 27.14 412 ALA A C 1
ATOM 3091 O O . ALA A 1 412 ? 18.437 -52.734 -3.316 1.00 27.14 412 ALA A O 1
ATOM 3092 N N . ASP A 1 413 ? 18.982 -51.864 -1.299 1.00 27.81 413 ASP A N 1
ATOM 3093 C CA . ASP A 1 413 ? 19.991 -52.800 -0.786 1.00 27.81 413 ASP A CA 1
ATOM 3094 C C . ASP A 1 413 ? 20.613 -52.351 0.559 1.00 27.81 413 ASP A C 1
ATOM 3096 O O . ASP A 1 413 ? 21.227 -51.299 0.691 1.00 27.81 413 ASP A O 1
ATOM 3100 N N . SER A 1 414 ? 20.351 -53.204 1.556 1.00 28.14 414 SER A N 1
ATOM 3101 C CA . SER A 1 414 ? 21.154 -53.724 2.680 1.00 28.14 414 SER A CA 1
ATOM 3102 C C . SER A 1 414 ? 22.215 -52.931 3.479 1.00 28.14 414 SER A C 1
ATOM 3104 O O . SER A 1 414 ? 23.157 -52.372 2.930 1.00 28.14 414 SER A O 1
ATOM 3106 N N . ALA A 1 415 ? 22.156 -53.229 4.795 1.00 29.77 415 ALA A N 1
ATOM 3107 C CA . ALA A 1 415 ? 23.204 -53.291 5.840 1.00 29.77 415 ALA A CA 1
ATOM 3108 C C . ALA A 1 415 ? 23.587 -51.950 6.499 1.00 29.77 415 ALA A C 1
ATOM 3110 O O . ALA A 1 415 ? 24.153 -51.078 5.863 1.00 29.77 415 ALA A O 1
ATOM 3111 N N . GLY A 1 416 ? 23.223 -51.679 7.762 1.00 26.38 416 GLY A N 1
ATOM 3112 C CA . GLY A 1 416 ? 23.682 -52.332 9.007 1.00 26.38 416 GLY A CA 1
ATOM 3113 C C . GLY A 1 416 ? 24.679 -51.361 9.676 1.00 26.38 416 GLY A C 1
ATOM 3114 O O . GLY A 1 416 ? 25.547 -50.849 8.992 1.00 26.38 416 GLY A O 1
ATOM 3115 N N . ALA A 1 417 ? 24.644 -50.962 10.944 1.00 29.69 417 ALA A N 1
ATOM 3116 C CA . ALA A 1 417 ? 24.066 -51.493 12.162 1.00 29.69 417 ALA A CA 1
ATOM 3117 C C . ALA A 1 417 ? 23.876 -50.339 13.174 1.00 29.69 417 ALA A C 1
ATOM 3119 O O . ALA A 1 417 ? 24.614 -49.356 13.144 1.00 29.69 417 ALA A O 1
ATOM 3120 N N . ASP A 1 418 ? 22.918 -50.501 14.084 1.00 30.23 418 ASP A N 1
ATOM 3121 C CA . ASP A 1 418 ? 22.803 -49.745 15.338 1.00 30.23 418 ASP A CA 1
ATOM 3122 C C . ASP A 1 418 ? 23.527 -50.542 16.448 1.00 30.23 418 ASP A C 1
ATOM 3124 O O . ASP A 1 418 ? 23.611 -51.775 16.353 1.00 30.23 418 ASP A O 1
ATOM 3128 N N . PRO A 1 419 ? 24.057 -49.890 17.499 1.00 36.25 419 PRO A N 1
ATOM 3129 C CA . PRO A 1 419 ? 23.259 -49.879 18.723 1.00 36.25 419 PRO A CA 1
ATOM 3130 C C . PRO A 1 419 ? 23.345 -48.579 19.550 1.00 36.25 419 PRO A C 1
ATOM 3132 O O . PRO A 1 419 ? 24.418 -48.060 19.861 1.00 36.25 419 PRO A O 1
ATOM 3135 N N . ALA A 1 420 ? 22.180 -48.149 20.035 1.00 30.89 420 ALA A N 1
ATOM 3136 C CA . ALA A 1 420 ? 21.975 -47.269 21.190 1.00 30.89 420 ALA A CA 1
ATOM 3137 C C . ALA A 1 420 ? 22.394 -47.947 22.531 1.00 30.89 420 ALA A C 1
ATOM 3139 O O . ALA A 1 420 ? 22.823 -49.103 22.519 1.00 30.89 420 ALA A O 1
ATOM 3140 N N . PRO A 1 421 ? 22.153 -47.371 23.737 1.00 44.56 421 PRO A N 1
ATOM 3141 C CA . PRO A 1 421 ? 21.937 -45.971 24.143 1.00 44.56 421 PRO A CA 1
ATOM 3142 C C . PRO A 1 421 ? 22.794 -45.567 25.378 1.00 44.56 421 PRO A C 1
ATOM 3144 O O . PRO A 1 421 ? 23.237 -46.416 26.150 1.00 44.56 421 PRO A O 1
ATOM 3147 N N . ARG A 1 422 ? 22.907 -44.264 25.692 1.00 30.39 422 ARG A N 1
ATOM 3148 C CA . ARG A 1 422 ? 23.097 -43.802 27.088 1.00 30.39 422 ARG A CA 1
ATOM 3149 C C . ARG A 1 422 ? 22.342 -42.503 27.373 1.00 30.39 422 ARG A C 1
ATOM 3151 O O . ARG A 1 422 ? 22.625 -41.458 26.802 1.00 30.39 422 ARG A O 1
ATOM 3158 N N . ALA A 1 423 ? 21.398 -42.605 28.304 1.00 31.33 423 ALA A N 1
ATOM 3159 C CA . ALA A 1 423 ? 20.761 -41.501 29.008 1.00 31.33 423 ALA A CA 1
ATOM 3160 C C . ALA A 1 423 ? 21.716 -40.884 30.045 1.00 31.33 423 ALA A C 1
ATOM 3162 O O . ALA A 1 423 ? 22.491 -41.634 30.628 1.00 31.33 423 ALA A O 1
ATOM 3163 N N . THR A 1 424 ? 21.590 -39.576 30.329 1.00 30.78 424 THR A N 1
ATOM 3164 C CA . THR A 1 424 ? 21.364 -39.039 31.696 1.00 30.78 424 THR A CA 1
ATOM 3165 C C . THR A 1 424 ? 21.192 -37.507 31.736 1.00 30.78 424 THR A C 1
ATOM 3167 O O . THR A 1 424 ? 22.086 -36.768 31.349 1.00 30.78 424 THR A O 1
ATOM 3170 N N . LEU A 1 425 ? 20.046 -37.098 32.302 1.00 31.14 425 LEU A N 1
ATOM 3171 C CA . LEU A 1 425 ? 19.813 -36.093 33.363 1.00 31.14 425 LEU A CA 1
ATOM 3172 C C . LEU A 1 425 ? 20.284 -34.624 33.229 1.00 31.14 425 LEU A C 1
ATOM 3174 O O . LEU A 1 425 ? 21.444 -34.290 33.432 1.00 31.14 425 LEU A O 1
ATOM 3178 N N . ALA A 1 426 ? 19.275 -33.755 33.079 1.00 32.19 426 ALA A N 1
ATOM 3179 C CA . ALA A 1 426 ? 18.883 -32.638 33.956 1.00 32.19 426 ALA A CA 1
ATOM 3180 C C . ALA A 1 426 ? 19.948 -31.884 34.782 1.00 32.19 426 ALA A C 1
ATOM 3182 O O . ALA A 1 426 ? 20.610 -32.475 35.634 1.00 32.19 426 ALA A O 1
ATOM 3183 N N . LYS A 1 427 ? 19.901 -30.540 34.714 1.00 33.25 427 LYS A N 1
ATOM 3184 C CA . LYS A 1 427 ? 19.921 -29.663 35.903 1.00 33.25 427 LYS A CA 1
ATOM 3185 C C . LYS A 1 427 ? 19.406 -28.242 35.621 1.00 33.25 427 LYS A C 1
ATOM 3187 O O . LYS A 1 427 ? 19.739 -27.621 34.622 1.00 33.25 427 LYS A O 1
ATOM 3192 N N . TYR A 1 428 ? 18.577 -27.801 36.561 1.00 31.78 428 TYR A N 1
ATOM 3193 C CA . TYR A 1 428 ? 17.975 -26.486 36.780 1.00 31.78 428 TYR A CA 1
ATOM 3194 C C . TYR A 1 428 ? 18.979 -25.451 37.339 1.00 31.78 428 TYR A C 1
ATOM 3196 O O . TYR A 1 428 ? 20.009 -25.839 37.892 1.00 31.78 428 TYR A O 1
ATOM 3204 N N . THR A 1 429 ? 18.540 -24.179 37.363 1.00 39.38 429 THR A N 1
ATOM 3205 C CA . THR A 1 429 ? 19.023 -22.981 38.114 1.00 39.38 429 THR A CA 1
ATOM 3206 C C . THR A 1 429 ? 20.318 -22.312 37.623 1.00 39.38 429 THR A C 1
ATOM 3208 O O . THR A 1 429 ? 21.294 -22.998 37.356 1.00 39.38 429 THR A O 1
ATOM 3211 N N . ARG A 1 430 ? 20.414 -20.979 37.499 1.00 39.47 430 ARG A N 1
ATOM 3212 C CA . ARG A 1 430 ? 19.658 -19.847 38.083 1.00 39.47 430 ARG A CA 1
ATOM 3213 C C . ARG A 1 430 ? 19.226 -18.824 37.043 1.00 39.47 430 ARG A C 1
ATOM 3215 O O . ARG A 1 430 ? 19.958 -18.694 36.040 1.00 39.47 430 ARG A O 1
#

Radius of gyration: 25.84 Å; chains: 1; bounding box: 66×78×77 Å

pLDDT: mean 76.18, std 22.35, range [24.02, 98.62]

Foldseek 3Di:
DDDDPLLVLLVCCVPPVPDPVNLLVLLVVLVVCLVPPVVSVPDDADSVNCSVVPSNVVVCCVVVPPDDDDDDDDDDPVVVLVVLLLVLLVLLLVPQQLAPAGADLDLDLQRLLCSRPVLWDWDWDADPVGWIKIWIQHNVRWIKIKTKAAFDPPQDDPRADFLAFEADPNDTDPTDRAFDAAPSVSLPGAIEMEMGPVRPDQLPPVLSVLSSRLSNLVSVVHAHGYDRHDADLLRLLVVLLSQLLSLSNNSFNSRYTYRPCQQPFDVVQQQDHQHDHHSCSQVNNLSSLVRLLRNPVVFQQWAQDQVVRFIAGPVRHTDDPVNLQVCCCPGSVVVSSHGSLSSLSSNLQVVQVVVVVVVCVPDDDDDDRCSSVSLSVCCVPPVVSSGNSRRDDDDDDDDPDDPDDDDDDDDDDDDDDDDDDDDDDDDDDD

Sequence (430 aa):
MLQAAEEVLATLAKTKPEAGLVKRAIAVIRAWLREHIPAFKNLAMTDDEIITRFILPARKHIEGGGPEPQGGQPVPAFNRTNTSAQNALQALSENDKLFALAKSVQDTVEGIASDTDSAIKVNKEKDPVGRTVYTFTMPDGKTATMSVRPFNAYATGEAPTLYGYTLKDGEMSGLVTQRPGENPEDVGPTDDVWIDVSRLNTGDDGTKIYNIAETYAHNTERLFIGDPAGLSDEALRRRTEQMLSSALKFGTTSHLAPHPRQVEGDTAMGVPPLKWTYGDDIGNIEALIHTSLASYNHVNPLTFEPRTGRFVDSEGHELDEDAIRQIADTGPGRAAGAGGKTLQRGAIFNALVQEGRGASSSNGAGGGSGILEGLVEFALQHGASTNKVFYSRGGTNTSGTDGLAFSRTPAADSAGADPAPRATLAKYTR